Protein AF-A0A7S4ESS3-F1 (afdb_monomer_lite)

InterPro domains:
  IPR005821 Ion transport domain [PF00520] (198-374)
  IPR028325 Voltage-gated potassium channel [PTHR11537] (195-378)

Secondary structure (DSSP, 8-state):
-HHHHHHHHHHHHHHHHHHHHHHTT----S--PPPPTT---SS--HHHH-SSHHHHHHHHHHHHHT---S----HHHHHHHHHHHHHHHHHHHHHHHHHHHHHHHHHHHHHHHHHHHHHHHS--HHHHHHHHHTTPPPPPPTT-HHHHHHHHHHHHHHHT----------------------------------HHHHHHHHHHHHHHHHHHHHHHHHTSHHHHHHH-SSTT-HHHHHHHHHHHHHHHHHHHHHHH----GGGTT-GGGGGGSHHHHHHHHHHHHHHHHHHHHHTTS--TTSHHHHHHHHHGGGGGGGGGGG-HHHHHHHHHHHHHHHHHHHHHHHHHHHHHHHHHHHHHHHTT-GGGEEE-TTS-SS-BTTTBPPGGGSSSHHHHHHHSTTSEEE-SSSSHHHHHHHHHH-

Foldseek 3Di:
DVVLVVVLVVLLLVLLVQLLVQFLPWQDFPDDDDADPVADDAGGGSNRQNVDSVSSSVVSVCLLVPDDRPDDGDPSNVVSSVVSPVVSCVSVVVVVVVVVVVVVVVVVVVVVVCVVVCVPDDPPPVVVVVVVCVPPDDDDDPVDDVLLVVLQVLVCLQVQADPPPDPDPPPDPDDDDDDDDDPPPPPPDPRPGDPNSVVLVVVLVVLLVVLLVLLVQCVDVVSCVVQPVDPPTPSNVSLVVNLVVLVVVLVSQLSNDAQDVVVVRHSCCCCVAPLNVLSCQLNVLVVVVVVCVVVVVDDPPDPVVVVSSVSNNSNNSNCLVVDVVNVVVSVVCVVCVVVCVVVVVVVVCVLLVQLVVCLVVCQAQLSQKDFPPVFAQAQDPVRRGGSRNDRGQVRSCVVVPPGMDGRASNDSVRSSVVSVVD

Radius of gyration: 31.99 Å; chains: 1; bounding box: 73×62×81 Å

Sequence (422 aa):
LAVAGFAAATLWFIFSGLLYLSETGDTDNALDDPLPAYGCTDECTMADRFQNFFDSLVYTGVHLTGDYPIVSYDTPSRIACFVMICFSVGVVSVPSSLLAAGFAQVVQSKAKRRRGETRRAGDGYFEREFAKLEGMPPPPSIFGPSVDEAQRAVNAFLNGDEPATATAKTAAVGTAAGATTGVAATATGTLRRTAASRAFRSFIFAVIIANVIAVMAESVPAIDKFVGNSRGNLFDCFEALSVLTFSVEYLLRLFSVSKDKQHLYSRLFYATTFFGIVDLVAIAPWYVQQVLEATGYLSTDSDVATVFRIVRVVRILSLERFVTAFTVLDNVFRASQEMLAATGLMAALIWVGSATCLFLFEKDNPNWRTCDDGVPAVANHKHKLGCYDFASTAECNRYYPGMCHQVGFVDMPDSLYYTAVF

Structure (mmCIF, N/CA/C/O backbone):
data_AF-A0A7S4ESS3-F1
#
_entry.id   AF-A0A7S4ESS3-F1
#
loop_
_atom_site.group_PDB
_atom_site.id
_atom_site.type_symbol
_atom_site.label_atom_id
_atom_site.label_alt_id
_atom_site.label_comp_id
_atom_site.label_asym_id
_atom_site.label_entity_id
_atom_site.label_seq_id
_atom_site.pdbx_PDB_ins_code
_atom_site.Cartn_x
_atom_site.Cartn_y
_atom_site.Cartn_z
_atom_site.occupancy
_atom_site.B_iso_or_equiv
_atom_site.auth_seq_id
_atom_site.auth_comp_id
_atom_site.auth_asym_id
_atom_site.auth_atom_id
_atom_site.pdbx_PDB_model_num
ATOM 1 N N . LEU A 1 1 ? -3.266 26.174 -14.072 1.00 75.00 1 LEU A N 1
ATOM 2 C CA . LEU A 1 1 ? -2.814 25.063 -14.939 1.00 75.00 1 LEU A CA 1
ATOM 3 C C . LEU A 1 1 ? -1.964 25.561 -16.108 1.00 75.00 1 LEU A C 1
ATOM 5 O O . LEU A 1 1 ? -0.804 25.196 -16.154 1.00 75.00 1 LEU A O 1
ATOM 9 N N . ALA A 1 2 ? -2.477 26.438 -16.982 1.00 81.69 2 ALA A N 1
ATOM 10 C CA . ALA A 1 2 ? -1.743 26.915 -18.167 1.00 81.69 2 ALA A CA 1
ATOM 11 C C . ALA A 1 2 ? -0.360 27.526 -17.855 1.00 81.69 2 ALA A C 1
ATOM 13 O O . ALA A 1 2 ? 0.626 27.149 -18.474 1.00 81.69 2 ALA A O 1
ATOM 14 N N . VAL A 1 3 ? -0.269 28.398 -16.844 1.00 82.12 3 VAL A N 1
ATOM 15 C CA . VAL A 1 3 ? 1.008 29.011 -16.424 1.00 82.12 3 VAL A CA 1
ATOM 16 C C . VAL A 1 3 ? 2.009 27.964 -15.920 1.00 82.12 3 VAL A C 1
ATOM 18 O O . VAL A 1 3 ? 3.178 28.007 -16.282 1.00 82.12 3 VAL A O 1
ATOM 21 N N . ALA A 1 4 ? 1.544 26.995 -15.126 1.00 78.75 4 ALA A N 1
ATOM 22 C CA . ALA A 1 4 ? 2.391 25.913 -14.628 1.00 78.75 4 ALA A CA 1
ATOM 23 C C . ALA A 1 4 ? 2.861 24.995 -15.768 1.00 78.75 4 ALA A C 1
ATOM 25 O O . ALA A 1 4 ? 4.031 24.640 -15.810 1.00 78.75 4 ALA A O 1
ATOM 26 N N . GLY A 1 5 ? 1.983 24.679 -16.727 1.00 81.06 5 GLY A N 1
ATOM 27 C CA . GLY A 1 5 ? 2.340 23.904 -17.918 1.00 81.06 5 GLY A CA 1
ATOM 28 C C . GLY A 1 5 ? 3.353 24.620 -18.814 1.00 81.06 5 GLY A C 1
ATOM 29 O O . GLY A 1 5 ? 4.287 23.995 -19.301 1.00 81.06 5 GLY A O 1
ATOM 30 N N . PHE A 1 6 ? 3.230 25.939 -18.974 1.00 86.19 6 PHE A N 1
ATOM 31 C CA . PHE A 1 6 ? 4.211 26.733 -19.715 1.00 86.19 6 PHE A CA 1
ATOM 32 C C . PHE A 1 6 ? 5.579 26.759 -19.018 1.00 86.19 6 PHE A C 1
ATOM 34 O O . PHE A 1 6 ? 6.605 26.570 -19.669 1.00 86.19 6 PHE A O 1
ATOM 41 N N . ALA A 1 7 ? 5.606 26.944 -17.695 1.00 83.12 7 ALA A N 1
ATOM 42 C CA . ALA A 1 7 ? 6.842 26.896 -16.915 1.00 83.12 7 ALA A CA 1
ATOM 43 C C . ALA A 1 7 ? 7.502 25.506 -16.973 1.00 83.12 7 ALA A C 1
ATOM 45 O O . ALA A 1 7 ? 8.709 25.417 -17.178 1.00 83.12 7 ALA A O 1
ATOM 46 N N . ALA A 1 8 ? 6.704 24.438 -16.866 1.00 83.50 8 ALA A N 1
ATOM 47 C CA . ALA A 1 8 ? 7.148 23.053 -17.000 1.00 83.50 8 ALA A CA 1
ATOM 48 C C . ALA A 1 8 ? 7.815 22.795 -18.354 1.00 83.50 8 ALA A C 1
ATOM 50 O O . ALA A 1 8 ? 8.945 22.322 -18.403 1.00 83.50 8 ALA A O 1
ATOM 51 N N . ALA A 1 9 ? 7.138 23.170 -19.445 1.00 86.25 9 ALA A N 1
ATOM 52 C CA . ALA A 1 9 ? 7.677 23.035 -20.790 1.00 86.25 9 ALA A CA 1
ATOM 53 C C . ALA A 1 9 ? 8.962 23.857 -20.949 1.00 86.25 9 ALA A C 1
ATOM 55 O O . ALA A 1 9 ? 9.969 23.341 -21.408 1.00 86.25 9 ALA A O 1
ATOM 56 N N . THR A 1 10 ? 8.979 25.111 -20.497 1.00 88.88 10 THR A N 1
ATOM 57 C CA . THR A 1 10 ? 10.172 25.966 -20.617 1.00 88.88 10 THR A CA 1
ATOM 58 C C . THR A 1 10 ? 11.382 25.353 -19.905 1.00 88.88 10 THR A C 1
ATOM 60 O O . THR A 1 10 ? 12.463 25.287 -20.484 1.00 88.88 10 THR A O 1
ATOM 63 N N . LEU A 1 11 ? 11.206 24.859 -18.675 1.00 86.81 11 LEU A N 1
ATOM 64 C CA . LEU A 1 11 ? 12.275 24.195 -17.925 1.00 86.81 11 LEU A CA 1
ATOM 65 C C . LEU A 1 11 ? 12.710 22.886 -18.585 1.00 86.81 11 LEU A C 1
ATOM 67 O O . LEU A 1 11 ? 13.908 22.639 -18.686 1.00 86.81 11 LEU A O 1
ATOM 71 N N . TRP A 1 12 ? 11.763 22.090 -19.089 1.00 89.25 12 TRP A N 1
ATOM 72 C CA . TRP A 1 12 ? 12.061 20.866 -19.829 1.00 89.25 12 TRP A CA 1
ATOM 73 C C . TRP A 1 12 ? 12.967 21.143 -21.033 1.00 89.25 12 TRP A C 1
ATOM 75 O O . TRP A 1 12 ? 14.007 20.504 -21.170 1.00 89.25 12 TRP A O 1
ATOM 85 N N . PHE A 1 13 ? 12.652 22.158 -21.841 1.00 91.38 13 PHE A N 1
ATOM 86 C CA . PHE A 1 13 ? 13.486 22.558 -22.978 1.00 91.38 13 PHE A CA 1
ATOM 87 C C . PHE A 1 13 ? 14.870 23.077 -22.551 1.00 91.38 13 PHE A C 1
ATOM 89 O O . PHE A 1 13 ? 15.866 22.740 -23.188 1.00 91.38 13 PHE A O 1
ATOM 96 N N . ILE A 1 14 ? 14.958 23.862 -21.469 1.00 90.38 14 ILE A N 1
ATOM 97 C CA . ILE A 1 14 ? 16.240 24.386 -20.964 1.00 90.38 14 ILE A CA 1
ATOM 98 C C . ILE A 1 14 ? 17.150 23.247 -20.491 1.00 90.38 14 ILE A C 1
ATOM 100 O O . ILE A 1 14 ? 18.307 23.188 -20.906 1.00 90.38 14 ILE A O 1
ATOM 104 N N . PHE A 1 15 ? 16.647 22.335 -19.655 1.00 89.44 15 PHE A N 1
ATOM 105 C CA . PHE A 1 15 ? 17.450 21.222 -19.138 1.00 89.44 15 PHE A CA 1
ATOM 106 C C . PHE A 1 15 ? 17.831 20.224 -20.232 1.00 89.44 15 PHE A C 1
ATOM 108 O O . PHE A 1 15 ? 18.963 19.751 -20.237 1.00 89.44 15 PHE A O 1
ATOM 115 N N . SER A 1 16 ? 16.956 20.004 -21.216 1.00 90.12 16 SER A N 1
ATOM 116 C CA . SER A 1 16 ? 17.279 19.183 -22.393 1.00 90.12 16 SER A CA 1
ATOM 117 C C . SER A 1 16 ? 18.420 19.785 -23.208 1.00 90.12 16 SER A C 1
ATOM 119 O O . SER A 1 16 ? 19.280 19.060 -23.705 1.00 90.12 16 SER A O 1
ATOM 121 N N . GLY A 1 17 ? 18.469 21.116 -23.312 1.00 89.88 17 GLY A N 1
ATOM 122 C CA . GLY A 1 17 ? 19.569 21.824 -23.964 1.00 89.88 17 GLY A CA 1
ATOM 123 C C . GLY A 1 17 ? 20.869 21.754 -23.170 1.00 89.88 17 GLY A C 1
ATOM 124 O O . GLY A 1 17 ? 21.925 21.551 -23.760 1.00 89.88 17 GLY A O 1
ATOM 125 N N . LEU A 1 18 ? 20.794 21.884 -21.843 1.00 88.69 18 LEU A N 1
ATOM 126 C CA . LEU A 1 18 ? 21.960 21.761 -20.966 1.00 88.69 18 LEU A CA 1
ATOM 127 C C . LEU A 1 18 ? 22.573 20.361 -21.037 1.00 88.69 18 LEU A C 1
ATOM 129 O O . LEU A 1 18 ? 23.776 20.270 -21.246 1.00 88.69 18 LEU A O 1
ATOM 133 N N . LEU A 1 19 ? 21.754 19.309 -20.927 1.00 87.56 19 LEU A N 1
ATOM 134 C CA . LEU A 1 19 ? 22.217 17.920 -21.004 1.00 87.56 19 LEU A CA 1
ATOM 135 C C . LEU A 1 19 ? 22.758 17.569 -22.388 1.00 87.56 19 LEU A C 1
ATOM 137 O O . LEU A 1 19 ? 23.808 16.952 -22.491 1.00 87.56 19 LEU A O 1
ATOM 141 N N . TYR A 1 20 ? 22.098 18.023 -23.457 1.00 89.94 20 TYR A N 1
ATOM 142 C CA . TYR A 1 20 ? 22.631 17.848 -24.807 1.00 89.94 20 TYR A CA 1
ATOM 143 C C . TYR A 1 20 ? 24.023 18.478 -24.951 1.00 89.94 20 TYR A C 1
ATOM 145 O O . TYR A 1 20 ? 24.944 17.831 -25.435 1.00 89.94 20 TYR A O 1
ATOM 153 N N . LEU A 1 21 ? 24.205 19.724 -24.498 1.00 89.25 21 LEU A N 1
ATOM 154 C CA . LEU A 1 21 ? 25.489 20.420 -24.618 1.00 89.25 21 LEU A CA 1
ATOM 155 C C . LEU A 1 21 ? 26.605 19.794 -23.778 1.00 89.25 21 LEU A C 1
ATOM 157 O O . LEU A 1 21 ? 27.768 19.916 -24.159 1.00 89.25 21 LEU A O 1
ATOM 161 N N . SER A 1 22 ? 26.277 19.188 -22.637 1.00 85.81 22 SER A N 1
ATOM 162 C CA . SER A 1 22 ? 27.272 18.599 -21.744 1.00 85.81 22 SER A CA 1
ATOM 163 C C . SER A 1 22 ? 27.612 17.148 -22.076 1.00 85.81 22 SER A C 1
ATOM 165 O O . SER A 1 22 ? 28.746 16.754 -21.853 1.00 85.81 22 SER A O 1
ATOM 167 N N . GLU A 1 23 ? 26.680 16.381 -22.646 1.00 85.38 23 GLU A N 1
ATOM 168 C CA . GLU A 1 23 ? 26.842 14.935 -22.862 1.00 85.38 23 GLU A CA 1
ATOM 169 C C . GLU A 1 23 ? 27.072 14.546 -24.333 1.00 85.38 23 GLU A C 1
ATOM 171 O O . GLU A 1 23 ? 27.544 13.449 -24.608 1.00 85.38 23 GLU A O 1
ATOM 176 N N . THR A 1 24 ? 26.811 15.434 -25.305 1.00 83.75 24 THR A N 1
ATOM 177 C CA . THR A 1 24 ? 27.011 15.131 -26.743 1.00 83.75 24 THR A CA 1
ATOM 178 C C . THR A 1 24 ? 28.453 14.752 -27.106 1.00 83.75 24 THR A C 1
ATOM 180 O O . THR A 1 24 ? 28.672 14.145 -28.153 1.00 83.75 24 THR A O 1
ATOM 183 N N . GLY A 1 25 ? 29.432 15.159 -26.294 1.00 79.44 25 GLY A N 1
ATOM 184 C CA . GLY A 1 25 ? 30.852 14.875 -26.504 1.00 79.44 25 GLY A CA 1
ATOM 185 C C . GLY A 1 25 ? 31.416 13.790 -25.589 1.00 79.44 25 GLY A C 1
ATOM 186 O O . GLY A 1 25 ? 32.610 13.516 -25.682 1.00 79.44 25 GLY A O 1
ATOM 187 N N . ASP A 1 26 ? 30.597 13.210 -24.708 1.00 75.25 26 ASP A N 1
ATOM 188 C CA . ASP A 1 26 ? 31.051 12.226 -23.731 1.00 75.25 26 ASP A CA 1
ATOM 189 C C . ASP A 1 26 ? 30.967 10.807 -24.312 1.00 75.25 26 ASP A C 1
ATOM 191 O O . ASP A 1 26 ? 29.894 10.224 -24.491 1.00 75.25 26 ASP A O 1
ATOM 195 N N . THR A 1 27 ? 32.142 10.276 -24.642 1.00 72.12 27 THR A N 1
ATOM 196 C CA . THR A 1 27 ? 32.330 8.916 -25.168 1.00 72.12 27 THR A CA 1
ATOM 197 C C . THR A 1 27 ? 32.965 7.980 -24.136 1.00 72.12 27 THR A C 1
ATOM 199 O O . THR A 1 27 ? 33.251 6.828 -24.460 1.00 72.12 27 THR A O 1
ATOM 202 N N . ASP A 1 28 ? 33.189 8.457 -22.906 1.00 64.69 28 ASP A N 1
ATOM 203 C CA . ASP A 1 28 ? 33.890 7.708 -21.867 1.00 64.69 28 ASP A CA 1
ATOM 204 C C . ASP A 1 28 ? 32.936 6.730 -21.170 1.00 64.69 28 ASP A C 1
ATOM 206 O O . ASP A 1 28 ? 32.272 7.049 -20.187 1.00 64.69 28 ASP A O 1
ATOM 210 N N . ASN A 1 29 ? 32.931 5.483 -21.643 1.00 61.06 29 ASN A N 1
ATOM 211 C CA . ASN A 1 29 ? 32.258 4.369 -20.980 1.00 61.06 29 ASN A CA 1
ATOM 212 C C . ASN A 1 29 ? 33.227 3.223 -20.671 1.00 61.06 29 ASN A C 1
ATOM 214 O O . ASN A 1 29 ? 34.242 3.031 -21.334 1.00 61.06 29 ASN A O 1
ATOM 218 N N . ALA A 1 30 ? 32.889 2.416 -19.665 1.00 52.09 30 ALA A N 1
ATOM 219 C CA . ALA A 1 30 ? 33.706 1.298 -19.191 1.00 52.09 30 ALA A CA 1
ATOM 220 C C . ALA A 1 30 ? 33.570 -0.007 -20.014 1.00 52.09 30 ALA A C 1
ATOM 222 O O . ALA A 1 30 ? 33.894 -1.071 -19.484 1.00 52.09 30 ALA A O 1
ATOM 223 N N . LEU A 1 31 ? 33.055 0.026 -21.252 1.00 51.69 31 LEU A N 1
ATOM 224 C CA . LEU A 1 31 ? 32.649 -1.177 -21.997 1.00 51.69 31 LEU A CA 1
ATOM 225 C C . LEU A 1 31 ? 32.974 -1.077 -23.500 1.00 51.69 31 LEU A C 1
ATOM 227 O O . LEU A 1 31 ? 32.674 -0.074 -24.139 1.00 51.69 31 LEU A O 1
ATOM 231 N N . ASP A 1 32 ? 33.590 -2.138 -24.033 1.00 48.06 32 ASP A N 1
ATOM 232 C CA . ASP A 1 32 ? 34.234 -2.237 -25.359 1.00 48.06 32 ASP A CA 1
ATOM 233 C C . ASP A 1 32 ? 33.302 -2.712 -26.508 1.00 48.06 32 ASP A C 1
ATOM 235 O O . ASP A 1 32 ? 33.784 -2.990 -27.611 1.00 48.06 32 ASP A O 1
ATOM 239 N N . ASP A 1 33 ? 31.985 -2.840 -26.296 1.00 51.22 33 ASP A N 1
ATOM 240 C CA . ASP A 1 33 ? 31.082 -3.443 -27.293 1.00 51.22 33 ASP A CA 1
ATOM 241 C C . ASP A 1 33 ? 30.447 -2.422 -28.271 1.00 51.22 33 ASP A C 1
ATOM 243 O O . ASP A 1 33 ? 30.011 -1.342 -27.864 1.00 51.22 33 ASP A O 1
ATOM 247 N N . PRO A 1 34 ? 30.353 -2.741 -29.582 1.00 53.25 34 PRO A N 1
ATOM 248 C CA . PRO A 1 34 ? 29.732 -1.871 -30.580 1.00 53.25 34 PRO A CA 1
ATOM 249 C C . PRO A 1 34 ? 28.200 -1.801 -30.444 1.00 53.25 34 PRO A C 1
ATOM 251 O O . PRO A 1 34 ? 27.536 -2.798 -30.162 1.00 53.25 34 PRO A O 1
ATOM 254 N N . LEU A 1 35 ? 27.635 -0.622 -30.737 1.00 53.50 35 LEU A N 1
ATOM 255 C CA . LEU A 1 35 ? 26.193 -0.335 -30.723 1.00 53.50 35 LEU A CA 1
ATOM 256 C C . LEU A 1 35 ? 25.372 -1.349 -31.553 1.00 53.50 35 LEU A C 1
ATOM 258 O O . LEU A 1 35 ? 25.686 -1.563 -32.732 1.00 53.50 35 LEU A O 1
ATOM 262 N N . PRO A 1 36 ? 24.279 -1.918 -31.006 1.00 52.22 36 PRO A N 1
ATOM 263 C CA . PRO A 1 36 ? 23.350 -2.743 -31.773 1.00 52.22 36 PRO A CA 1
ATOM 264 C C . PRO A 1 36 ? 22.657 -1.940 -32.885 1.00 52.22 36 PRO A C 1
ATOM 266 O O . PRO A 1 36 ? 22.370 -0.751 -32.742 1.00 52.22 36 PRO A O 1
ATOM 269 N N . ALA A 1 37 ? 22.302 -2.610 -33.987 1.00 45.78 37 ALA A N 1
ATOM 270 C CA . ALA A 1 37 ? 21.677 -1.991 -35.166 1.00 45.78 37 ALA A CA 1
ATOM 271 C C . ALA A 1 37 ? 20.293 -1.348 -34.909 1.00 45.78 37 ALA A C 1
ATOM 273 O O . ALA A 1 37 ? 19.786 -0.625 -35.765 1.00 45.78 37 ALA A O 1
ATOM 274 N N . TYR A 1 38 ? 19.682 -1.614 -33.753 1.00 54.12 38 TYR A N 1
ATOM 275 C CA . TYR A 1 38 ? 18.359 -1.130 -33.346 1.00 54.12 38 TYR A CA 1
ATOM 276 C C . TYR A 1 38 ? 18.408 -0.113 -32.189 1.00 54.12 38 TYR A C 1
ATOM 278 O O . TYR A 1 38 ? 17.367 0.234 -31.636 1.00 54.12 38 TYR A O 1
ATOM 286 N N . GLY A 1 39 ? 19.594 0.416 -31.867 1.00 54.94 39 GLY A N 1
ATOM 287 C CA . GLY A 1 39 ? 19.781 1.493 -30.893 1.00 54.94 39 GLY A CA 1
ATOM 288 C C . GLY A 1 39 ? 20.334 1.028 -29.546 1.00 54.94 39 GLY A C 1
ATOM 289 O O . GLY A 1 39 ? 20.665 -0.139 -29.351 1.00 54.94 39 GLY A O 1
ATOM 290 N N . CYS A 1 40 ? 20.475 1.980 -28.624 1.00 58.72 40 CYS A N 1
ATOM 291 C CA . CYS A 1 40 ? 21.066 1.742 -27.314 1.00 58.72 40 CYS A CA 1
ATOM 292 C C . CYS A 1 40 ? 20.089 1.045 -26.360 1.00 58.72 40 CYS A C 1
ATOM 294 O O . CYS A 1 40 ? 19.058 1.637 -26.039 1.00 58.72 40 CYS A O 1
ATOM 296 N N . THR A 1 41 ? 20.407 -0.161 -25.876 1.00 53.19 41 THR A N 1
ATOM 297 C CA . THR A 1 41 ? 19.497 -0.902 -24.984 1.00 53.19 41 THR A CA 1
ATOM 298 C C . THR A 1 41 ? 19.910 -0.949 -23.520 1.00 53.19 41 THR A C 1
ATOM 300 O O . THR A 1 41 ? 19.008 -0.961 -22.697 1.00 53.19 41 THR A O 1
ATOM 303 N N . ASP A 1 42 ? 21.198 -0.857 -23.163 1.00 52.56 42 ASP A N 1
ATOM 304 C CA . ASP A 1 42 ? 21.610 -0.947 -21.747 1.00 52.56 42 ASP A CA 1
ATOM 305 C C . ASP A 1 42 ? 22.855 -0.096 -21.409 1.00 52.56 42 ASP A C 1
ATOM 307 O O . ASP A 1 42 ? 22.794 0.782 -20.543 1.00 52.56 42 ASP A O 1
ATOM 311 N N . GLU A 1 43 ? 23.969 -0.266 -22.134 1.00 54.72 43 GLU A N 1
ATOM 312 C CA . GLU A 1 43 ? 25.296 0.226 -21.706 1.00 54.72 43 GLU A CA 1
ATOM 313 C C . GLU A 1 43 ? 26.036 1.110 -22.740 1.00 54.72 43 GLU A C 1
ATOM 315 O O . GLU A 1 43 ? 27.238 0.976 -22.951 1.00 54.72 43 GLU A O 1
ATOM 320 N N . CYS A 1 44 ? 25.346 2.043 -23.403 1.00 66.19 44 CYS A N 1
ATOM 321 C CA . CYS A 1 44 ? 25.974 2.901 -24.432 1.00 66.19 44 CYS A CA 1
ATOM 322 C C . CYS A 1 44 ? 26.466 4.243 -23.908 1.00 66.19 44 CYS A C 1
ATOM 324 O O . CYS A 1 44 ? 26.040 4.695 -22.835 1.00 66.19 44 CYS A O 1
ATOM 326 N N . THR A 1 45 ? 27.353 4.870 -24.689 1.00 73.44 45 THR A N 1
ATOM 327 C CA . THR A 1 45 ? 27.957 6.162 -24.350 1.00 73.44 45 THR A CA 1
ATOM 328 C C . THR A 1 45 ? 26.906 7.249 -24.256 1.00 73.44 45 THR A C 1
ATOM 330 O O . THR A 1 45 ? 25.819 7.158 -24.837 1.00 73.44 45 THR A O 1
ATOM 333 N N . MET A 1 46 ? 27.209 8.289 -23.491 1.00 76.31 46 MET A N 1
ATOM 334 C CA . MET A 1 46 ? 26.276 9.393 -23.335 1.00 76.31 46 MET A CA 1
ATOM 335 C C . MET A 1 46 ? 26.130 10.175 -24.647 1.00 76.31 46 MET A C 1
ATOM 337 O O . MET A 1 46 ? 25.015 10.565 -24.998 1.00 76.31 46 MET A O 1
ATOM 341 N N . ALA A 1 47 ? 27.187 10.253 -25.460 1.00 77.44 47 ALA A N 1
ATOM 342 C CA . ALA A 1 47 ? 27.124 10.751 -26.832 1.00 77.44 47 ALA A CA 1
ATOM 343 C C . ALA A 1 47 ? 26.115 9.978 -27.710 1.00 77.44 47 ALA A C 1
ATOM 345 O O . ALA A 1 47 ? 25.424 10.589 -28.528 1.00 77.44 47 ALA A O 1
ATOM 346 N N . ASP A 1 48 ? 25.957 8.664 -27.506 1.00 76.75 48 ASP A N 1
ATOM 347 C CA . ASP A 1 48 ? 24.982 7.849 -28.248 1.00 76.75 48 ASP A CA 1
ATOM 348 C C . ASP A 1 48 ? 23.533 8.092 -27.813 1.00 76.75 48 ASP A C 1
ATOM 350 O O . ASP A 1 48 ? 22.609 7.895 -28.602 1.00 76.75 48 ASP A O 1
ATOM 354 N N . ARG A 1 49 ? 23.320 8.526 -26.567 1.00 77.88 49 ARG A N 1
ATOM 355 C CA . ARG A 1 49 ? 21.993 8.878 -26.034 1.00 77.88 49 ARG A CA 1
ATOM 356 C C . ARG A 1 49 ? 21.599 10.307 -26.410 1.00 77.88 49 ARG A C 1
ATOM 358 O O . ARG A 1 49 ? 20.436 10.583 -26.690 1.00 77.88 49 ARG A O 1
ATOM 365 N N . PHE A 1 50 ? 22.567 11.219 -26.439 1.00 84.50 50 PHE A N 1
ATOM 366 C CA . PHE A 1 50 ? 22.368 12.649 -26.673 1.00 84.50 50 PHE A CA 1
ATOM 367 C C . PHE A 1 50 ? 22.826 13.082 -28.075 1.00 84.50 50 PHE A C 1
ATOM 369 O O . PHE A 1 50 ? 23.474 14.116 -28.225 1.00 84.50 50 PHE A O 1
ATOM 376 N N . GLN A 1 51 ? 22.456 12.321 -29.113 1.00 83.94 51 GLN A N 1
ATOM 377 C CA . GLN A 1 51 ? 22.850 12.614 -30.500 1.00 83.94 51 GLN A CA 1
ATOM 378 C C . GLN A 1 51 ? 22.285 13.942 -31.008 1.00 83.94 51 GLN A C 1
ATOM 380 O O . GLN A 1 51 ? 22.964 14.688 -31.712 1.00 83.94 51 GLN A O 1
ATOM 385 N N . ASN A 1 52 ? 21.036 14.250 -30.651 1.00 87.38 52 ASN A N 1
ATOM 386 C CA . ASN A 1 52 ? 20.372 15.493 -31.020 1.00 87.38 52 ASN A CA 1
ATOM 387 C C . ASN A 1 52 ? 19.602 16.081 -29.835 1.00 87.38 52 ASN A C 1
ATOM 389 O O . ASN A 1 52 ? 19.209 15.389 -28.895 1.00 87.38 52 ASN A O 1
ATOM 393 N N . PHE A 1 53 ? 19.268 17.369 -29.937 1.00 88.31 53 PHE A N 1
ATOM 394 C CA . PHE A 1 53 ? 18.419 18.050 -28.954 1.00 88.31 53 PHE A CA 1
ATOM 395 C C . PHE A 1 53 ? 17.045 17.376 -28.761 1.00 88.31 53 PHE A C 1
ATOM 397 O O . PHE A 1 53 ? 16.467 17.428 -27.681 1.00 88.31 53 PHE A O 1
ATOM 404 N N . PHE A 1 54 ? 16.483 16.753 -29.799 1.00 88.06 54 PHE A N 1
ATOM 405 C CA . PHE A 1 54 ? 15.187 16.080 -29.668 1.00 88.06 54 PHE A CA 1
ATOM 406 C C . PHE A 1 54 ? 15.279 14.769 -28.885 1.00 88.06 54 PHE A C 1
ATOM 408 O O . PHE A 1 54 ? 14.351 14.448 -28.145 1.00 88.06 54 PHE A O 1
ATOM 415 N N . ASP A 1 55 ? 16.405 14.067 -28.980 1.00 84.19 55 ASP A N 1
ATOM 416 C CA . ASP A 1 55 ? 16.648 12.843 -28.216 1.00 84.19 55 ASP A CA 1
ATOM 417 C C . ASP A 1 55 ? 16.831 13.191 -26.731 1.00 84.19 55 ASP A C 1
ATOM 419 O O . ASP A 1 55 ? 16.266 12.541 -25.848 1.00 84.19 55 ASP A O 1
ATOM 423 N N . SER A 1 56 ? 17.498 14.320 -26.448 1.00 86.44 56 SER A N 1
ATOM 424 C CA . SER A 1 56 ? 17.678 14.815 -25.081 1.00 86.44 56 SER A CA 1
ATOM 425 C C . SER A 1 56 ? 16.362 15.183 -24.387 1.00 86.44 56 SER A C 1
ATOM 427 O O . SER A 1 56 ? 16.263 15.025 -23.168 1.00 86.44 56 SER A O 1
ATOM 429 N N . LEU A 1 57 ? 15.328 15.609 -25.127 1.00 89.06 57 LEU A N 1
ATOM 430 C CA . LEU A 1 57 ? 13.994 15.872 -24.570 1.00 89.06 57 LEU A CA 1
ATOM 431 C C . LEU A 1 57 ? 13.393 14.619 -23.928 1.00 89.06 57 LEU A C 1
ATOM 433 O O . LEU A 1 57 ? 12.840 14.713 -22.832 1.00 89.06 57 LEU A O 1
ATOM 437 N N . VAL A 1 58 ? 13.507 13.454 -24.567 1.00 86.19 58 VAL A N 1
ATOM 438 C CA . VAL A 1 58 ? 12.919 12.209 -24.049 1.00 86.19 58 VAL A CA 1
ATOM 439 C C . VAL A 1 58 ? 13.581 11.826 -22.730 1.00 86.19 58 VAL A C 1
ATOM 441 O O . VAL A 1 58 ? 12.892 11.675 -21.719 1.00 86.19 58 VAL A O 1
ATOM 444 N N . TYR A 1 59 ? 14.915 11.784 -22.703 1.00 82.25 59 TYR A N 1
ATOM 445 C CA . TYR A 1 59 ? 15.662 11.466 -21.486 1.00 82.25 59 TYR A CA 1
ATOM 446 C C . TYR A 1 59 ? 15.399 12.489 -20.385 1.00 82.25 59 TYR A C 1
ATOM 448 O O . TYR A 1 59 ? 15.116 12.114 -19.251 1.00 82.25 59 TYR A O 1
ATOM 456 N N . THR A 1 60 ? 15.400 13.782 -20.701 1.00 86.69 60 THR A N 1
ATOM 457 C CA . THR A 1 60 ? 15.118 14.831 -19.710 1.00 86.69 60 THR A CA 1
ATOM 458 C C . THR A 1 60 ? 13.695 14.709 -19.160 1.00 86.69 60 THR A C 1
ATOM 460 O O . THR A 1 60 ? 13.472 14.956 -17.978 1.00 86.69 60 THR A O 1
ATOM 463 N N . GLY A 1 61 ? 12.734 14.277 -19.982 1.00 84.44 61 GLY A N 1
ATOM 464 C CA . GLY A 1 61 ? 11.370 13.967 -19.554 1.00 84.44 61 GLY A CA 1
ATOM 465 C C . GLY A 1 61 ? 11.329 12.877 -18.479 1.00 84.44 61 GLY A C 1
ATOM 466 O O . GLY A 1 61 ? 10.705 13.076 -17.438 1.00 84.44 61 GLY A O 1
ATOM 467 N N . VAL A 1 62 ? 12.061 11.780 -18.689 1.00 80.75 62 VAL A N 1
ATOM 468 C CA . VAL A 1 62 ? 12.195 10.672 -17.723 1.00 80.75 62 VAL A CA 1
ATOM 469 C C . VAL A 1 62 ? 12.831 11.152 -16.408 1.00 80.75 62 VAL A C 1
ATOM 471 O O . VAL A 1 62 ? 12.316 10.887 -15.318 1.00 80.75 62 VAL A O 1
ATOM 474 N N . HIS A 1 63 ? 13.881 11.972 -16.495 1.00 81.00 63 HIS A N 1
ATOM 475 C CA . HIS A 1 63 ? 14.532 12.533 -15.309 1.00 81.00 63 HIS A CA 1
ATOM 476 C C . HIS A 1 63 ? 13.634 13.520 -14.544 1.00 81.00 63 HIS A C 1
ATOM 478 O O . HIS A 1 63 ? 13.687 13.591 -13.315 1.00 81.00 63 HIS A O 1
ATOM 484 N N . LEU A 1 64 ? 12.784 14.283 -15.243 1.00 79.62 64 LEU A N 1
ATOM 485 C CA . LEU A 1 64 ? 11.786 15.158 -14.616 1.00 79.62 64 LEU A CA 1
ATOM 486 C C . LEU A 1 64 ? 10.727 14.355 -13.843 1.00 79.62 64 LEU A C 1
ATOM 488 O O . LEU A 1 64 ? 10.203 14.857 -12.847 1.00 79.62 64 LEU A O 1
ATOM 492 N N . THR A 1 65 ? 10.421 13.126 -14.270 1.00 76.62 65 THR A N 1
ATOM 493 C CA . THR A 1 65 ? 9.501 12.221 -13.560 1.00 76.62 65 THR A CA 1
ATOM 494 C C . THR A 1 65 ? 10.138 11.479 -12.384 1.00 76.62 65 THR A C 1
ATOM 496 O O . THR A 1 65 ? 9.412 10.919 -11.566 1.00 76.62 65 THR A O 1
ATOM 499 N N . GLY A 1 66 ? 11.463 11.562 -12.228 1.00 72.88 66 GLY A N 1
ATOM 500 C CA . GLY A 1 66 ? 12.191 11.028 -11.075 1.00 72.88 66 GLY A CA 1
ATOM 501 C C . GLY A 1 66 ? 12.749 9.620 -11.260 1.00 72.88 66 GLY A C 1
ATOM 502 O O . GLY A 1 66 ? 13.275 9.068 -10.296 1.00 72.88 66 GLY A O 1
ATOM 503 N N . ASP A 1 67 ? 12.670 9.064 -12.468 1.00 72.31 67 ASP A N 1
ATOM 504 C CA . ASP A 1 67 ? 13.419 7.863 -12.822 1.00 72.31 67 ASP A CA 1
ATOM 505 C C . ASP A 1 67 ? 14.856 8.260 -13.194 1.00 72.31 67 ASP A C 1
ATOM 507 O O . ASP A 1 67 ? 15.086 9.245 -13.906 1.00 72.31 67 ASP A O 1
ATOM 511 N N . TYR A 1 68 ? 15.827 7.546 -12.629 1.00 63.12 68 TYR A N 1
ATOM 512 C CA . TYR A 1 68 ? 17.246 7.859 -12.749 1.00 63.12 68 TYR A CA 1
ATOM 513 C C . TYR A 1 68 ? 17.997 6.601 -13.187 1.00 63.12 68 TYR A C 1
ATOM 515 O O . TYR A 1 68 ? 18.249 5.725 -12.353 1.00 63.12 68 TYR A O 1
ATOM 523 N N . PRO A 1 69 ? 18.384 6.492 -14.470 1.00 58.16 69 PRO A N 1
ATOM 524 C CA . PRO A 1 69 ? 19.208 5.377 -14.903 1.00 58.16 69 PRO A CA 1
ATOM 525 C C . PRO A 1 69 ? 20.539 5.387 -14.141 1.00 58.16 69 PRO A C 1
ATOM 527 O O . PRO A 1 69 ? 21.100 6.442 -13.834 1.00 58.16 69 PRO A O 1
ATOM 530 N N . ILE A 1 70 ? 21.064 4.203 -13.827 1.00 52.97 70 ILE A N 1
ATOM 531 C CA . ILE A 1 70 ? 22.383 4.041 -13.206 1.00 52.97 70 ILE A CA 1
ATOM 532 C C . ILE A 1 70 ? 23.437 4.319 -14.289 1.00 52.97 70 ILE A C 1
ATOM 534 O O . ILE A 1 70 ? 23.951 3.403 -14.916 1.00 52.97 70 ILE A O 1
ATOM 538 N N . VAL A 1 71 ? 23.710 5.597 -14.560 1.00 60.53 71 VAL A N 1
ATOM 539 C CA . VAL A 1 71 ? 24.680 6.049 -15.572 1.00 60.53 71 VAL A CA 1
ATOM 540 C C . VAL A 1 71 ? 25.715 7.004 -14.986 1.00 60.53 71 VAL A C 1
ATOM 542 O O . VAL A 1 71 ? 25.449 7.778 -14.058 1.00 60.53 71 VAL A O 1
ATOM 545 N N . SER A 1 72 ? 26.922 6.944 -15.542 1.00 66.69 72 SER A N 1
ATOM 546 C CA . SER A 1 72 ? 28.038 7.826 -15.222 1.00 66.69 72 SER A CA 1
ATOM 547 C C . SER A 1 72 ? 27.898 9.145 -15.973 1.00 66.69 72 SER A C 1
ATOM 549 O O . SER A 1 72 ? 28.354 9.271 -17.095 1.00 66.69 72 SER A O 1
ATOM 551 N N . TYR A 1 73 ? 27.279 10.136 -15.336 1.00 75.38 73 TYR A N 1
ATOM 552 C CA . TYR A 1 73 ? 27.266 11.501 -15.862 1.00 75.38 73 TYR A CA 1
ATOM 553 C C . TYR A 1 73 ? 28.598 12.199 -15.667 1.00 75.38 73 TYR A C 1
ATOM 555 O O . TYR A 1 73 ? 29.264 12.003 -14.634 1.00 75.38 73 TYR A O 1
ATOM 563 N N . ASP A 1 74 ? 28.880 13.128 -16.567 1.00 78.81 74 ASP A N 1
ATOM 564 C CA . ASP A 1 74 ? 30.010 14.015 -16.438 1.00 78.81 74 ASP A CA 1
ATOM 565 C C . ASP A 1 74 ? 29.784 15.068 -15.330 1.00 78.81 74 ASP A C 1
ATOM 567 O O . ASP A 1 74 ? 28.655 15.362 -14.913 1.00 78.81 74 ASP A O 1
ATOM 571 N N . THR A 1 75 ? 30.856 15.653 -14.788 1.00 82.69 75 THR A N 1
ATOM 572 C CA . THR A 1 75 ? 30.754 16.606 -13.655 1.00 82.69 75 THR A CA 1
ATOM 573 C C . THR A 1 75 ? 29.785 17.784 -13.896 1.00 82.69 75 THR A C 1
ATOM 575 O O . THR A 1 75 ? 28.979 18.067 -13.000 1.00 82.69 75 THR A O 1
ATOM 578 N N . PRO A 1 76 ? 29.799 18.485 -15.051 1.00 85.25 76 PRO A N 1
ATOM 579 C CA . PRO A 1 76 ? 28.842 19.565 -15.312 1.00 85.25 76 PRO A CA 1
ATOM 580 C C . PRO A 1 76 ? 27.391 19.067 -15.389 1.00 85.25 76 PRO A C 1
ATOM 582 O O . PRO A 1 76 ? 26.486 19.733 -14.878 1.00 85.25 76 PRO A O 1
ATOM 585 N N . SER A 1 77 ? 27.163 17.875 -15.934 1.00 83.75 77 SER A N 1
ATOM 586 C CA . SER A 1 77 ? 25.833 17.270 -16.035 1.00 83.75 77 SER A CA 1
ATOM 587 C C . SER A 1 77 ? 25.295 16.831 -14.685 1.00 83.75 77 SER A C 1
ATOM 589 O O . SER A 1 77 ? 24.116 17.019 -14.415 1.00 83.75 77 SER A O 1
ATOM 591 N N . ARG A 1 78 ? 26.147 16.358 -13.768 1.00 86.00 78 ARG A N 1
ATOM 592 C CA . ARG A 1 78 ? 25.739 16.090 -12.376 1.00 86.00 78 ARG A CA 1
ATOM 593 C C . ARG A 1 78 ? 25.200 17.343 -11.691 1.00 86.00 78 ARG A C 1
ATOM 595 O O . ARG A 1 78 ? 24.206 17.270 -10.970 1.00 86.00 78 ARG A O 1
ATOM 602 N N . ILE A 1 79 ? 25.827 18.497 -11.930 1.00 86.88 79 ILE A N 1
ATOM 603 C CA . ILE A 1 79 ? 25.354 19.784 -11.402 1.00 86.88 79 ILE A CA 1
ATOM 604 C C . ILE A 1 79 ? 24.021 20.162 -12.059 1.00 86.88 79 ILE A C 1
ATOM 606 O O . ILE A 1 79 ? 23.085 20.546 -11.356 1.00 86.88 79 ILE A O 1
ATOM 610 N N . ALA A 1 80 ? 23.908 20.015 -13.383 1.00 86.25 80 ALA A N 1
ATOM 611 C CA . ALA A 1 80 ? 22.664 20.269 -14.106 1.00 86.25 80 ALA A CA 1
ATOM 612 C C . ALA A 1 80 ? 21.520 19.369 -13.608 1.00 86.25 80 ALA A C 1
ATOM 614 O O . ALA A 1 80 ? 20.437 19.875 -13.319 1.00 86.25 80 ALA A O 1
ATOM 615 N N . CYS A 1 81 ? 21.774 18.074 -13.408 1.00 85.44 81 CYS A N 1
ATOM 616 C CA . CYS A 1 81 ? 20.832 17.105 -12.854 1.00 85.44 81 CYS A CA 1
ATOM 617 C C . CYS A 1 81 ? 20.417 17.453 -11.423 1.00 85.44 81 CYS A C 1
ATOM 619 O O . CYS A 1 81 ? 19.229 17.425 -11.107 1.00 85.44 81 CYS A O 1
ATOM 621 N N . PHE A 1 82 ? 21.360 17.846 -10.564 1.00 85.88 82 PHE A N 1
ATOM 622 C CA . PHE A 1 82 ? 21.045 18.284 -9.204 1.00 85.88 82 PHE A CA 1
ATOM 623 C C . PHE A 1 82 ? 20.103 19.496 -9.196 1.00 85.88 82 PHE A C 1
ATOM 625 O O . PHE A 1 82 ? 19.106 19.516 -8.471 1.00 85.88 82 PHE A O 1
ATOM 632 N N . VAL A 1 83 ? 20.389 20.502 -10.028 1.00 87.06 83 VAL A N 1
ATOM 633 C CA . VAL A 1 83 ? 19.524 21.680 -10.169 1.00 87.06 83 VAL A CA 1
ATOM 634 C C . VAL A 1 83 ? 18.170 21.276 -10.744 1.00 87.06 83 VAL A C 1
ATOM 636 O O . VAL A 1 83 ? 17.141 21.693 -10.215 1.00 87.06 83 VAL A O 1
ATOM 639 N N . MET A 1 84 ? 18.159 20.433 -11.776 1.00 85.88 84 MET A N 1
ATOM 640 C CA . MET A 1 84 ? 16.945 19.923 -12.399 1.00 85.88 84 MET A CA 1
ATOM 641 C C . MET A 1 84 ? 16.030 19.269 -11.367 1.00 85.88 84 MET A C 1
ATOM 643 O O . MET A 1 84 ? 14.888 19.693 -11.277 1.00 85.88 84 MET A O 1
ATOM 647 N N . ILE A 1 85 ? 16.519 18.352 -10.523 1.00 83.25 85 ILE A N 1
ATOM 648 C CA . ILE A 1 85 ? 15.718 17.674 -9.484 1.00 83.25 85 ILE A CA 1
ATOM 649 C C . ILE A 1 85 ? 14.972 18.676 -8.590 1.00 83.25 85 ILE A C 1
ATOM 651 O O . ILE A 1 85 ? 13.775 18.512 -8.339 1.00 83.25 85 ILE A O 1
ATOM 655 N N . CYS A 1 86 ? 15.638 19.751 -8.156 1.00 83.06 86 CYS A N 1
ATOM 656 C CA . CYS A 1 86 ? 15.009 20.798 -7.346 1.00 83.06 86 CYS A CA 1
ATOM 657 C C . CYS A 1 86 ? 13.816 21.459 -8.061 1.00 83.06 86 CYS A C 1
ATOM 659 O O . CYS A 1 86 ? 12.813 21.785 -7.421 1.00 83.06 86 CYS A O 1
ATOM 661 N N . PHE A 1 87 ? 13.902 21.639 -9.381 1.00 83.19 87 PHE A N 1
ATOM 662 C CA . PHE A 1 87 ? 12.820 22.195 -10.195 1.00 83.19 87 PHE A CA 1
ATOM 663 C C . PHE A 1 87 ? 11.776 21.145 -10.604 1.00 83.19 87 PHE A C 1
ATOM 665 O O . PHE A 1 87 ? 10.586 21.460 -10.575 1.00 83.19 87 PHE A O 1
ATOM 672 N N . SER A 1 88 ? 12.177 19.909 -10.921 1.00 77.69 88 SER A N 1
ATOM 673 C CA . SER A 1 88 ? 11.310 18.792 -11.327 1.00 77.69 88 SER A CA 1
ATOM 674 C C . SER A 1 88 ? 10.222 18.524 -10.300 1.00 77.69 88 SER A C 1
ATOM 676 O O . SER A 1 88 ? 9.038 18.469 -10.637 1.00 77.69 88 SER A O 1
ATOM 678 N N . VAL A 1 89 ? 10.609 18.454 -9.021 1.00 76.88 89 VAL A N 1
ATOM 679 C CA . VAL A 1 89 ? 9.670 18.240 -7.915 1.00 76.88 89 VAL A CA 1
ATOM 680 C C . VAL A 1 89 ? 8.605 19.336 -7.902 1.00 76.88 89 VAL A C 1
ATOM 682 O O . VAL A 1 89 ? 7.418 19.042 -7.776 1.00 76.88 89 VAL A O 1
ATOM 685 N N . GLY A 1 90 ? 8.991 20.602 -8.088 1.00 76.56 90 GLY A N 1
ATOM 686 C CA . GLY A 1 90 ? 8.053 21.727 -8.159 1.00 76.56 90 GLY A CA 1
ATOM 687 C C . GLY A 1 90 ? 7.157 21.684 -9.401 1.00 76.56 90 GLY A C 1
ATOM 688 O O . GLY A 1 90 ? 5.945 21.881 -9.309 1.00 76.56 90 GLY A O 1
ATOM 689 N N . VAL A 1 91 ? 7.738 21.380 -10.559 1.00 80.00 91 VAL A N 1
ATOM 690 C CA . VAL A 1 91 ? 7.049 21.329 -11.853 1.00 80.00 91 VAL A CA 1
ATOM 691 C C . VAL A 1 91 ? 5.962 20.256 -11.884 1.00 80.00 91 VAL A C 1
ATOM 693 O O . VAL A 1 91 ? 4.863 20.531 -12.362 1.00 80.00 91 VAL A O 1
ATOM 696 N N . VAL A 1 92 ? 6.230 19.065 -11.346 1.00 79.44 92 VAL A N 1
ATOM 697 C CA . VAL A 1 92 ? 5.267 17.951 -11.333 1.00 79.44 92 VAL A CA 1
ATOM 698 C C . VAL A 1 92 ? 4.248 18.102 -10.194 1.00 79.44 92 VAL A C 1
ATOM 700 O O . VAL A 1 92 ? 3.057 17.815 -10.366 1.00 79.44 92 VAL A O 1
ATOM 703 N N . SER A 1 93 ? 4.668 18.611 -9.030 1.00 82.62 93 SER A N 1
ATOM 704 C CA . SER A 1 93 ? 3.786 18.735 -7.858 1.00 82.62 93 SER A CA 1
ATOM 705 C C . SER A 1 93 ? 2.768 19.875 -7.960 1.00 82.62 93 SER A C 1
ATOM 707 O O . SER A 1 93 ? 1.645 19.731 -7.467 1.00 82.62 93 SER A O 1
ATOM 709 N N . VAL A 1 94 ? 3.092 21.000 -8.610 1.00 84.00 94 VAL A N 1
ATOM 710 C CA . VAL A 1 94 ? 2.188 22.165 -8.692 1.00 84.00 94 VAL A CA 1
ATOM 711 C C . VAL A 1 94 ? 0.908 21.867 -9.495 1.00 84.00 94 VAL A C 1
ATOM 713 O O . VAL A 1 94 ? -0.184 22.129 -8.983 1.00 84.00 94 VAL A O 1
ATOM 716 N N . PRO A 1 95 ? 0.957 21.300 -10.717 1.00 82.50 95 PRO A N 1
ATOM 717 C CA . PRO A 1 95 ? -0.248 20.907 -11.443 1.00 82.50 95 PRO A CA 1
ATOM 718 C C . PRO A 1 95 ? -1.036 19.824 -10.705 1.00 82.50 95 PRO A C 1
ATOM 720 O O . PRO A 1 95 ? -2.253 19.951 -10.572 1.00 82.50 95 PRO A O 1
ATOM 723 N N . SER A 1 96 ? -0.346 18.808 -10.180 1.00 83.06 96 SER A N 1
ATOM 724 C CA . SER A 1 96 ? -0.963 17.685 -9.465 1.00 83.06 96 SER A CA 1
ATOM 725 C C . SER A 1 96 ? -1.724 18.156 -8.221 1.00 83.06 96 SER A C 1
ATOM 727 O O . SER A 1 96 ? -2.881 17.787 -8.021 1.00 83.06 96 SER A O 1
ATOM 729 N N . SER A 1 97 ? -1.131 19.053 -7.427 1.00 83.62 97 SER A N 1
ATOM 730 C CA . SER A 1 97 ? -1.768 19.636 -6.238 1.00 83.62 97 SER A CA 1
ATOM 731 C C . SER A 1 97 ? -2.934 20.571 -6.576 1.00 83.62 97 SER A C 1
ATOM 733 O O . SER A 1 97 ? -3.963 20.521 -5.903 1.00 83.62 97 SER A O 1
ATOM 735 N N . LEU A 1 98 ? -2.833 21.380 -7.640 1.00 85.56 98 LEU A N 1
ATOM 736 C CA . LEU A 1 98 ? -3.937 22.228 -8.111 1.00 85.56 98 LEU A CA 1
ATOM 737 C C . LEU A 1 98 ? -5.127 21.402 -8.612 1.00 85.56 98 LEU A C 1
ATOM 739 O O . LEU A 1 98 ? -6.274 21.732 -8.304 1.00 85.56 98 LEU A O 1
ATOM 743 N N . LEU A 1 99 ? -4.866 20.333 -9.370 1.00 84.31 99 LEU A N 1
ATOM 744 C CA . LEU A 1 99 ? -5.900 19.406 -9.829 1.00 84.31 99 LEU A CA 1
ATOM 745 C C . LEU A 1 99 ? -6.545 18.679 -8.648 1.00 84.31 99 LEU A C 1
ATOM 747 O O . LEU A 1 99 ? -7.771 18.626 -8.576 1.00 84.31 99 LEU A O 1
ATOM 751 N N . ALA A 1 100 ? -5.749 18.199 -7.690 1.00 82.62 100 ALA A N 1
ATOM 752 C CA . ALA A 1 100 ? -6.255 17.566 -6.476 1.00 82.62 100 ALA A CA 1
ATOM 753 C C . ALA A 1 100 ? -7.135 18.523 -5.654 1.00 82.62 100 ALA A C 1
ATOM 755 O O . ALA A 1 100 ? -8.243 18.157 -5.259 1.00 82.62 100 ALA A O 1
ATOM 756 N N . ALA A 1 101 ? -6.695 19.771 -5.453 1.00 84.06 101 ALA A N 1
ATOM 757 C CA . ALA A 1 101 ? -7.464 20.791 -4.743 1.00 84.06 101 ALA A CA 1
ATOM 758 C C . ALA A 1 101 ? -8.776 21.134 -5.469 1.00 84.06 101 ALA A C 1
ATOM 760 O O . ALA A 1 101 ? -9.833 21.206 -4.839 1.00 84.06 101 ALA A O 1
ATOM 761 N N . GLY A 1 102 ? -8.733 21.298 -6.795 1.00 86.12 102 GLY A N 1
ATOM 762 C CA . GLY A 1 102 ? -9.920 21.556 -7.610 1.00 86.12 102 GLY A CA 1
ATOM 763 C C . GLY A 1 102 ? -10.910 20.389 -7.585 1.00 86.12 102 GLY A C 1
ATOM 764 O O . GLY A 1 102 ? -12.106 20.589 -7.370 1.00 86.12 102 GLY A O 1
ATOM 765 N N . PHE A 1 103 ? -10.418 19.158 -7.734 1.00 82.81 103 PHE A N 1
ATOM 766 C CA . PHE A 1 103 ? -11.238 17.952 -7.664 1.00 82.81 103 PHE A CA 1
ATOM 767 C C . PHE A 1 103 ? -11.880 17.793 -6.279 1.00 82.81 103 PHE A C 1
ATOM 769 O O . PHE A 1 103 ? -13.092 17.584 -6.192 1.00 82.81 103 PHE A O 1
ATOM 776 N N . ALA A 1 104 ? -11.120 18.002 -5.199 1.00 79.81 104 ALA A N 1
ATOM 777 C CA . ALA A 1 104 ? -11.639 17.974 -3.833 1.00 79.81 104 ALA A CA 1
ATOM 778 C C . ALA A 1 104 ? -12.767 18.999 -3.620 1.00 79.81 104 ALA A C 1
ATOM 780 O O . ALA A 1 104 ? -13.814 18.651 -3.072 1.00 79.81 104 ALA A O 1
ATOM 781 N N . GLN A 1 105 ? -12.612 20.235 -4.106 1.00 83.38 105 GLN A N 1
ATOM 782 C CA . GLN A 1 105 ? -13.660 21.260 -4.021 1.00 83.38 105 GLN A CA 1
ATOM 783 C C . GLN A 1 105 ? -14.930 20.859 -4.784 1.00 83.38 105 GLN A C 1
ATOM 785 O O . GLN A 1 105 ? -16.043 20.999 -4.265 1.00 83.38 105 GLN A O 1
ATOM 790 N N . VAL A 1 106 ? -14.789 20.323 -6.001 1.00 83.75 106 VAL A N 1
ATOM 791 C CA . VAL A 1 106 ? -15.931 19.874 -6.812 1.00 83.75 106 VAL A CA 1
ATOM 792 C C . VAL A 1 106 ? -16.660 18.718 -6.131 1.00 83.75 106 VAL A C 1
ATOM 794 O O . VAL A 1 106 ? -17.886 18.768 -6.003 1.00 83.75 106 VAL A O 1
ATOM 797 N N . VAL A 1 107 ? -15.934 17.710 -5.644 1.00 76.88 107 VAL A N 1
ATOM 798 C CA . VAL A 1 107 ? -16.518 16.563 -4.935 1.00 76.88 107 VAL A CA 1
ATOM 799 C C . VAL A 1 107 ? -17.244 17.019 -3.671 1.00 76.88 107 VAL A C 1
ATOM 801 O O . VAL A 1 107 ? -18.406 16.661 -3.476 1.00 76.88 107 VAL A O 1
ATOM 804 N N . GLN A 1 108 ? -16.630 17.884 -2.859 1.00 75.88 108 GLN A N 1
ATOM 805 C CA . GLN A 1 108 ? -17.266 18.432 -1.658 1.00 75.88 108 GLN A CA 1
ATOM 806 C C . GLN A 1 108 ? -18.534 19.236 -1.990 1.00 75.88 108 GLN A C 1
ATOM 808 O O . GLN A 1 108 ? -19.553 19.110 -1.302 1.00 75.88 108 GLN A O 1
ATOM 813 N N . SER A 1 109 ? -18.517 20.025 -3.070 1.00 81.25 109 SER A N 1
ATOM 814 C CA . SER A 1 109 ? -19.686 20.798 -3.509 1.00 81.25 109 SER A CA 1
ATOM 815 C C . SER A 1 109 ? -20.841 19.900 -3.976 1.00 81.25 109 SER A C 1
ATOM 817 O O . SER A 1 109 ? -21.996 20.130 -3.600 1.00 81.25 109 SER A O 1
ATOM 819 N N . LYS A 1 110 ? -20.538 18.825 -4.720 1.00 75.94 110 LYS A N 1
ATOM 820 C CA . LYS A 1 110 ? -21.520 17.823 -5.152 1.00 75.94 110 LYS A CA 1
ATOM 821 C C . LYS A 1 110 ? -22.065 17.023 -3.974 1.00 75.94 110 LYS A C 1
ATOM 823 O O . LYS A 1 110 ? -23.277 16.852 -3.893 1.00 75.94 110 LYS A O 1
ATOM 828 N N . ALA A 1 111 ? -21.221 16.610 -3.029 1.00 70.19 111 ALA A N 1
ATOM 829 C CA . ALA A 1 111 ? -21.654 15.914 -1.818 1.00 70.19 111 ALA A CA 1
ATOM 830 C C . ALA A 1 111 ? -22.631 16.769 -0.989 1.00 70.19 111 ALA A C 1
ATOM 832 O O . ALA A 1 111 ? -23.656 16.273 -0.514 1.00 70.19 111 ALA A O 1
ATOM 833 N N . LYS A 1 112 ? -22.373 18.082 -0.874 1.00 70.88 112 LYS A N 1
ATOM 834 C CA . LYS A 1 112 ? -23.275 19.029 -0.198 1.00 70.88 112 LYS A CA 1
ATOM 835 C C . LYS A 1 112 ? -24.610 19.195 -0.936 1.00 70.88 112 LYS A C 1
ATOM 837 O O . LYS A 1 112 ? -25.653 19.215 -0.283 1.00 70.88 112 LYS A O 1
ATOM 842 N N . ARG A 1 113 ? -24.601 19.269 -2.276 1.00 72.38 113 ARG A N 1
ATOM 843 C CA . ARG A 1 113 ? -25.829 19.299 -3.099 1.00 72.38 113 ARG A CA 1
ATOM 844 C C . ARG A 1 113 ? -26.630 18.007 -2.985 1.00 72.38 113 ARG A C 1
ATOM 846 O O . ARG A 1 113 ? -27.827 18.080 -2.726 1.00 72.38 113 ARG A O 1
ATOM 853 N N . ARG A 1 114 ? -25.972 16.848 -3.081 1.00 64.06 114 ARG A N 1
ATOM 854 C CA . ARG A 1 114 ? -26.602 15.529 -2.943 1.00 64.06 114 ARG A CA 1
ATOM 855 C C . ARG A 1 114 ? -27.260 15.374 -1.576 1.00 64.06 114 ARG A C 1
ATOM 857 O O . ARG A 1 114 ? -28.420 15.011 -1.526 1.00 64.06 114 ARG A O 1
ATOM 864 N N . ARG A 1 115 ? -26.613 15.776 -0.474 1.00 60.47 115 ARG A N 1
ATOM 865 C CA . ARG A 1 115 ? -27.271 15.813 0.851 1.00 60.47 115 ARG A CA 1
ATOM 866 C C . ARG A 1 115 ? -28.527 16.696 0.889 1.00 60.47 115 ARG A C 1
ATOM 868 O O . ARG A 1 115 ? -29.445 16.403 1.648 1.00 60.47 115 ARG A O 1
ATOM 875 N N . GLY A 1 116 ? -28.573 17.774 0.106 1.00 60.94 116 GLY A N 1
ATOM 876 C CA . GLY A 1 116 ? -29.757 18.629 -0.026 1.00 60.94 116 GLY A CA 1
ATOM 877 C C . GLY A 1 116 ? -30.864 18.025 -0.900 1.00 60.94 116 GLY A C 1
ATOM 878 O O . GLY A 1 116 ? -32.041 18.202 -0.591 1.00 60.94 116 GLY A O 1
ATOM 879 N N . GLU A 1 117 ? -30.497 17.307 -1.963 1.00 58.91 117 GLU A N 1
ATOM 880 C CA . GLU A 1 117 ? -31.411 16.662 -2.916 1.00 58.91 117 GLU A CA 1
ATOM 881 C C . GLU A 1 117 ? -31.921 15.294 -2.423 1.00 58.91 117 GLU A C 1
ATOM 883 O O . GLU A 1 117 ? -33.110 15.032 -2.548 1.00 58.91 117 GLU A O 1
ATOM 888 N N . THR A 1 118 ? -31.102 14.451 -1.782 1.00 52.12 118 THR A N 1
ATOM 889 C CA . THR A 1 118 ? -31.526 13.182 -1.148 1.00 52.12 118 THR A CA 1
ATOM 890 C C . THR A 1 118 ? -32.582 13.431 -0.072 1.00 52.12 118 THR A C 1
ATOM 892 O O . THR A 1 118 ? -33.599 12.748 -0.045 1.00 52.12 118 THR A O 1
ATOM 895 N N . ARG A 1 119 ? -32.439 14.524 0.693 1.00 53.09 119 ARG A N 1
ATOM 896 C CA . ARG A 1 119 ? -33.471 15.032 1.615 1.00 53.09 119 ARG A CA 1
ATOM 897 C C . ARG A 1 119 ? -34.818 15.345 0.945 1.00 53.09 119 ARG A C 1
ATOM 899 O O . ARG A 1 119 ? -35.812 15.505 1.646 1.00 53.09 119 ARG A O 1
ATOM 906 N N . ARG A 1 120 ? -34.841 15.514 -0.381 1.00 53.16 120 ARG A N 1
ATOM 907 C CA . ARG A 1 120 ? -36.016 15.877 -1.186 1.00 53.16 120 ARG A CA 1
ATOM 908 C C . ARG A 1 120 ? -36.510 14.751 -2.105 1.00 53.16 120 ARG A C 1
ATOM 910 O O . ARG A 1 120 ? -37.682 14.784 -2.455 1.00 53.16 120 ARG A O 1
ATOM 917 N N . ALA A 1 121 ? -35.655 13.807 -2.512 1.00 48.97 121 ALA A N 1
ATOM 918 C CA . ALA A 1 121 ? -35.921 12.895 -3.633 1.00 48.97 121 ALA A CA 1
ATOM 919 C C . ALA A 1 121 ? -35.814 11.390 -3.318 1.00 48.97 121 ALA A C 1
ATOM 921 O O . ALA A 1 121 ? -36.139 10.586 -4.187 1.00 48.97 121 ALA A O 1
ATOM 922 N N . GLY A 1 122 ? -35.382 10.985 -2.119 1.00 51.81 122 GLY A N 1
ATOM 923 C CA . GLY A 1 122 ? -35.416 9.575 -1.729 1.00 51.81 122 GLY A CA 1
ATOM 924 C C . GLY A 1 122 ? -36.842 9.116 -1.424 1.00 51.81 122 GLY A C 1
ATOM 925 O O . GLY A 1 122 ? -37.566 9.762 -0.661 1.00 51.81 122 GLY A O 1
ATOM 926 N N . ASP A 1 123 ? -37.238 7.968 -1.964 1.00 54.09 123 ASP A N 1
ATOM 927 C CA . ASP A 1 123 ? -38.239 7.070 -1.396 1.00 54.09 123 ASP A CA 1
ATOM 928 C C . ASP A 1 123 ? -37.741 6.628 -0.018 1.00 54.09 123 ASP A C 1
ATOM 930 O O . ASP A 1 123 ? -37.223 5.536 0.180 1.00 54.09 123 ASP A O 1
ATOM 934 N N . GLY A 1 124 ? -37.822 7.560 0.934 1.00 55.72 124 GLY A N 1
ATOM 935 C CA . GLY A 1 124 ? -37.156 7.528 2.225 1.00 55.72 124 GLY A CA 1
ATOM 936 C C . GLY A 1 124 ? -37.743 6.489 3.160 1.00 55.72 124 GLY A C 1
ATOM 937 O O . GLY A 1 124 ? -38.089 6.831 4.276 1.00 55.72 124 GLY A O 1
ATOM 938 N N . TYR A 1 125 ? -37.902 5.240 2.733 1.00 64.88 125 TYR A N 1
ATOM 939 C CA . TYR A 1 125 ? -38.248 4.127 3.595 1.00 64.88 125 TYR A CA 1
ATOM 940 C C . TYR A 1 125 ? -37.226 4.038 4.725 1.00 64.88 125 TYR A C 1
ATOM 942 O O . TYR A 1 125 ? -37.603 4.219 5.873 1.00 64.88 125 TYR A O 1
ATOM 950 N N . PHE A 1 126 ? -35.931 3.906 4.410 1.00 60.19 126 PHE A N 1
ATOM 951 C CA . PHE A 1 126 ? -34.875 3.869 5.426 1.00 60.19 126 PHE A CA 1
ATOM 952 C C . PHE A 1 126 ? -34.765 5.177 6.212 1.00 60.19 126 PHE A C 1
ATOM 954 O O . PHE A 1 126 ? -34.619 5.129 7.422 1.00 60.19 126 PHE A O 1
ATOM 961 N N . GLU A 1 127 ? -34.894 6.346 5.580 1.00 65.56 127 GLU A N 1
ATOM 962 C CA . GLU A 1 127 ? -34.867 7.634 6.294 1.00 65.56 127 GLU A CA 1
ATOM 963 C C . GLU A 1 127 ? -36.080 7.844 7.206 1.00 65.56 127 GLU A C 1
ATOM 965 O O . GLU A 1 127 ? -35.922 8.356 8.309 1.00 65.56 127 GLU A O 1
ATOM 970 N N . ARG A 1 128 ? -37.276 7.401 6.804 1.00 64.81 128 ARG A N 1
ATOM 971 C CA . ARG A 1 128 ? -38.479 7.380 7.649 1.00 64.81 128 ARG A CA 1
ATOM 972 C C . ARG A 1 128 ? -38.323 6.363 8.768 1.00 64.81 128 ARG A C 1
ATOM 974 O O . ARG A 1 128 ? -38.728 6.658 9.883 1.00 64.81 128 ARG A O 1
ATOM 981 N N . GLU A 1 129 ? -37.739 5.200 8.502 1.00 65.94 129 GLU A N 1
ATOM 982 C CA . GLU A 1 129 ? -37.488 4.178 9.520 1.00 65.94 129 GLU A CA 1
ATOM 983 C C . GLU A 1 129 ? -36.436 4.656 10.530 1.00 65.94 129 GLU A C 1
ATOM 985 O O . GLU A 1 129 ? -36.658 4.573 11.733 1.00 65.94 129 GLU A O 1
ATOM 990 N N . PHE A 1 130 ? -35.343 5.275 10.075 1.00 65.00 130 PHE A N 1
ATOM 991 C CA . PHE A 1 130 ? -34.342 5.904 10.939 1.00 65.00 130 PHE A CA 1
ATOM 992 C C . PHE A 1 130 ? -34.914 7.085 11.723 1.00 65.00 130 PHE A C 1
ATOM 994 O O . PHE A 1 130 ? -34.638 7.185 12.916 1.00 65.00 130 PHE A O 1
ATOM 1001 N N . ALA A 1 131 ? -35.754 7.923 11.105 1.00 66.94 131 ALA A N 1
ATOM 1002 C CA . ALA A 1 131 ? -36.457 9.011 11.785 1.00 66.94 131 ALA A CA 1
ATOM 1003 C C . ALA A 1 131 ? -37.452 8.493 12.838 1.00 66.94 131 ALA A C 1
ATOM 1005 O O . ALA A 1 131 ? -37.558 9.075 13.912 1.00 66.94 131 ALA A O 1
ATOM 1006 N N . LYS A 1 132 ? -38.143 7.369 12.592 1.00 67.62 132 LYS A N 1
ATOM 1007 C CA . LYS A 1 132 ? -38.974 6.700 13.615 1.00 67.62 132 LYS A CA 1
ATOM 1008 C C . LYS A 1 132 ? -38.134 6.167 14.775 1.00 67.62 132 LYS A C 1
ATOM 1010 O O . LYS A 1 132 ? -38.618 6.102 15.898 1.00 67.62 132 LYS A O 1
ATOM 1015 N N . LEU A 1 133 ? -36.890 5.778 14.506 1.00 62.03 133 LEU A N 1
ATOM 1016 C CA . LEU A 1 133 ? -35.948 5.303 15.514 1.00 62.03 133 LEU A CA 1
ATOM 1017 C C . LEU A 1 133 ? -35.206 6.456 16.212 1.00 62.03 133 LEU A C 1
ATOM 1019 O O . LEU A 1 133 ? -34.555 6.215 17.231 1.00 62.03 133 LEU A O 1
ATOM 1023 N N . GLU A 1 134 ? -35.261 7.705 15.728 1.00 64.12 134 GLU A N 1
ATOM 1024 C CA . GLU A 1 134 ? -34.717 8.878 16.428 1.00 64.12 134 GLU A CA 1
ATOM 1025 C C . GLU A 1 134 ? -35.441 9.075 17.769 1.00 64.12 134 GLU A C 1
ATOM 1027 O O . GLU A 1 134 ? -36.662 9.105 17.851 1.00 64.12 134 GLU A O 1
ATOM 1032 N N . GLY A 1 135 ? -34.677 9.146 18.863 1.00 64.00 135 GLY A N 1
ATOM 1033 C CA . GLY A 1 135 ? -35.226 9.240 20.222 1.00 64.00 135 GLY A CA 1
ATOM 1034 C C . GLY A 1 135 ? -35.685 7.924 20.869 1.00 64.00 135 GLY A C 1
ATOM 1035 O O . GLY A 1 135 ? -35.829 7.901 22.090 1.00 64.00 135 GLY A O 1
ATOM 1036 N N . MET A 1 136 ? -35.843 6.819 20.127 1.00 66.44 136 MET A N 1
ATOM 1037 C CA . MET A 1 136 ? -36.144 5.519 20.746 1.00 66.44 136 MET A CA 1
ATOM 1038 C C . MET A 1 136 ? -34.886 4.889 21.372 1.00 66.44 136 MET A C 1
ATOM 1040 O O . MET A 1 136 ? -33.819 4.897 20.738 1.00 66.44 136 MET A O 1
ATOM 1044 N N . PRO A 1 137 ? -34.979 4.331 22.599 1.00 68.06 137 PRO A N 1
ATOM 1045 C CA . PRO A 1 137 ? -33.892 3.552 23.176 1.00 68.06 137 PRO A CA 1
ATOM 1046 C C . PRO A 1 137 ? -33.644 2.304 22.314 1.00 68.06 137 PRO A C 1
ATOM 1048 O O . PRO A 1 137 ? -34.588 1.761 21.735 1.00 68.06 137 PRO A O 1
ATOM 1051 N N . PRO A 1 138 ? -32.387 1.843 22.192 1.00 71.75 138 PRO A N 1
ATOM 1052 C CA . PRO A 1 138 ? -32.080 0.660 21.401 1.00 71.75 138 PRO A CA 1
ATOM 1053 C C . PRO A 1 138 ? -32.871 -0.549 21.932 1.00 71.75 138 PRO A C 1
ATOM 1055 O O . PRO A 1 138 ? -33.024 -0.675 23.152 1.00 71.75 138 PRO A O 1
ATOM 1058 N N . PRO A 1 139 ? -33.367 -1.441 21.053 1.00 72.94 139 PRO A N 1
ATOM 1059 C CA . PRO A 1 139 ? -34.153 -2.595 21.478 1.00 72.94 139 PRO A CA 1
ATOM 1060 C C . PRO A 1 139 ? -33.348 -3.431 22.484 1.00 72.94 139 PRO A C 1
ATOM 1062 O O . PRO A 1 139 ? -32.130 -3.546 22.310 1.00 72.94 139 PRO A O 1
ATOM 1065 N N . PRO A 1 140 ? -33.963 -4.005 23.535 1.00 71.06 140 PRO A N 1
ATOM 1066 C CA . PRO A 1 140 ? -33.263 -4.862 24.491 1.00 71.06 140 PRO A CA 1
ATOM 1067 C C . PRO A 1 140 ? -32.716 -6.119 23.803 1.00 71.06 140 PRO A C 1
ATOM 1069 O O . PRO A 1 140 ? -33.134 -6.491 22.707 1.00 71.06 140 PRO A O 1
ATOM 1072 N N . SER A 1 141 ? -31.687 -6.736 24.378 1.00 75.12 141 SER A N 1
ATOM 1073 C CA . SER A 1 141 ? -31.139 -7.978 23.842 1.00 75.12 141 SER A CA 1
ATOM 1074 C C . SER A 1 141 ? -32.138 -9.114 24.020 1.00 75.12 141 SER A C 1
ATOM 1076 O O . SER A 1 141 ? -32.896 -9.149 24.987 1.00 75.12 141 SER A O 1
ATOM 1078 N N . ILE A 1 142 ? -32.084 -10.082 23.105 1.00 76.50 142 ILE A N 1
ATOM 1079 C CA . ILE A 1 142 ? -32.891 -11.310 23.168 1.00 76.50 142 ILE A CA 1
ATOM 1080 C C . ILE A 1 142 ? -32.628 -12.077 24.482 1.00 76.50 142 ILE A C 1
ATOM 1082 O O . ILE A 1 142 ? -33.493 -12.794 24.968 1.00 76.50 142 ILE A O 1
ATOM 1086 N N . PHE A 1 143 ? -31.455 -11.877 25.092 1.00 77.69 143 PHE A N 1
ATOM 1087 C CA . PHE A 1 143 ? -31.016 -12.537 26.322 1.00 77.69 143 PHE A CA 1
ATOM 1088 C C . PHE A 1 143 ? -31.433 -11.806 27.614 1.00 77.69 143 PHE A C 1
ATOM 1090 O O . PHE A 1 143 ? -31.080 -12.248 28.705 1.00 77.69 143 PHE A O 1
ATOM 1097 N N . GLY A 1 144 ? -32.193 -10.710 27.509 1.00 82.12 144 GLY A N 1
ATOM 1098 C CA . GLY A 1 144 ? -32.761 -9.990 28.649 1.00 82.12 144 GLY A CA 1
ATOM 1099 C C . GLY A 1 144 ? -31.941 -8.786 29.150 1.00 82.12 144 GLY A C 1
ATOM 1100 O O . GLY A 1 144 ? -30.860 -8.484 28.634 1.00 82.12 144 GLY A O 1
ATOM 1101 N N . PRO A 1 145 ? -32.465 -8.063 30.162 1.00 80.62 145 PRO A N 1
ATOM 1102 C CA . PRO A 1 145 ? -31.925 -6.775 30.611 1.00 80.62 145 PRO A CA 1
ATOM 1103 C C . PRO A 1 145 ? -30.598 -6.877 31.378 1.00 80.62 145 PRO A C 1
ATOM 1105 O O . PRO A 1 145 ? -29.777 -5.966 31.289 1.00 80.62 145 PRO A O 1
ATOM 1108 N N . SER A 1 146 ? -30.352 -7.984 32.087 1.00 81.88 146 SER A N 1
ATOM 1109 C CA . SER A 1 146 ? -29.091 -8.226 32.808 1.00 81.88 146 SER A CA 1
ATOM 1110 C C . SER A 1 146 ? -27.898 -8.348 31.856 1.00 81.88 146 SER A C 1
ATOM 1112 O O . SER A 1 146 ? -26.807 -7.862 32.148 1.00 81.88 146 SER A O 1
ATOM 1114 N N . VAL A 1 147 ? -28.115 -8.943 30.681 1.00 83.44 147 VAL A N 1
ATOM 1115 C CA . VAL A 1 147 ? -27.095 -9.069 29.636 1.00 83.44 147 VAL A CA 1
ATOM 1116 C C . VAL A 1 147 ? -26.791 -7.710 29.005 1.00 83.44 147 VAL A C 1
ATOM 1118 O O . VAL A 1 147 ? -25.623 -7.390 28.806 1.00 83.44 147 VAL A O 1
ATOM 1121 N N . ASP A 1 148 ? -27.801 -6.866 28.764 1.00 80.38 148 ASP A N 1
ATOM 1122 C CA . ASP A 1 148 ? -27.579 -5.499 28.265 1.00 80.38 148 ASP A CA 1
ATOM 1123 C C . ASP A 1 148 ? -26.839 -4.609 29.284 1.00 80.38 148 ASP A C 1
ATOM 1125 O O . ASP A 1 148 ? -26.107 -3.691 28.905 1.00 80.38 148 ASP A O 1
ATOM 1129 N N . GLU A 1 149 ? -27.022 -4.842 30.585 1.00 83.44 149 GLU A N 1
ATOM 1130 C CA . GLU A 1 149 ? -26.252 -4.168 31.636 1.00 83.44 149 GLU A CA 1
ATOM 1131 C C . GLU A 1 149 ? -24.797 -4.644 31.664 1.00 83.44 149 GLU A C 1
ATOM 1133 O O . GLU A 1 149 ? -23.888 -3.812 31.616 1.00 83.44 149 GLU A O 1
ATOM 1138 N N . ALA A 1 150 ? -24.567 -5.960 31.621 1.00 84.31 150 ALA A N 1
ATOM 1139 C CA . ALA A 1 150 ? -23.225 -6.530 31.520 1.00 84.31 150 ALA A CA 1
ATOM 1140 C C . ALA A 1 150 ? -22.481 -6.019 30.274 1.00 84.31 150 ALA A C 1
ATOM 1142 O O . ALA A 1 150 ? -21.317 -5.639 30.352 1.00 84.31 150 ALA A O 1
ATOM 1143 N N . GLN A 1 151 ? -23.161 -5.930 29.131 1.00 84.62 151 GLN A N 1
ATOM 1144 C CA . GLN A 1 151 ? -22.586 -5.417 27.885 1.00 84.62 151 GLN A CA 1
ATOM 1145 C C . GLN A 1 151 ? -22.180 -3.952 27.988 1.00 84.62 151 GLN A C 1
ATOM 1147 O O . GLN A 1 151 ? -21.087 -3.590 27.555 1.00 84.62 151 GLN A O 1
ATOM 1152 N N . ARG A 1 152 ? -23.020 -3.112 28.604 1.00 82.50 152 ARG A N 1
ATOM 1153 C CA . ARG A 1 152 ? -22.681 -1.706 28.859 1.00 82.50 152 ARG A CA 1
ATOM 1154 C C . ARG A 1 152 ? -21.508 -1.571 29.825 1.00 82.50 152 ARG A C 1
ATOM 1156 O O . ARG A 1 152 ? -20.633 -0.746 29.580 1.00 82.50 152 ARG A O 1
ATOM 1163 N N . ALA A 1 153 ? -21.456 -2.396 30.869 1.00 82.69 153 ALA A N 1
ATOM 1164 C CA . ALA A 1 153 ? -20.353 -2.407 31.825 1.00 82.69 153 ALA A CA 1
ATOM 1165 C C . ALA A 1 153 ? -19.023 -2.823 31.172 1.00 82.69 153 ALA A C 1
ATOM 1167 O O . ALA A 1 153 ? -18.008 -2.159 31.377 1.00 82.69 153 ALA A O 1
ATOM 1168 N N . VAL A 1 154 ? -19.031 -3.870 30.337 1.00 85.38 154 VAL A N 1
ATOM 1169 C CA . VAL A 1 154 ? -17.846 -4.307 29.579 1.00 85.38 154 VAL A CA 1
ATOM 1170 C C . VAL A 1 154 ? -17.398 -3.221 28.600 1.00 85.38 154 VAL A C 1
ATOM 1172 O O . VAL A 1 154 ? -16.211 -2.913 28.542 1.00 85.38 154 VAL A O 1
ATOM 1175 N N . ASN A 1 155 ? -18.327 -2.587 27.880 1.00 84.31 155 ASN A N 1
ATOM 1176 C CA . ASN A 1 155 ? -17.988 -1.527 26.930 1.00 84.31 155 ASN A CA 1
ATOM 1177 C C . ASN A 1 155 ? -17.349 -0.320 27.637 1.00 84.31 155 ASN A C 1
ATOM 1179 O O . ASN A 1 155 ? -16.300 0.167 27.222 1.00 84.31 155 ASN A O 1
ATOM 1183 N N . ALA A 1 156 ? -17.937 0.110 28.759 1.00 80.38 156 ALA A N 1
ATOM 1184 C CA . ALA A 1 156 ? -17.394 1.183 29.588 1.00 80.38 156 ALA A CA 1
ATOM 1185 C C . ALA A 1 156 ? -15.991 0.836 30.118 1.00 80.38 156 ALA A C 1
ATOM 1187 O O . ALA A 1 156 ? -15.075 1.652 30.039 1.00 80.38 156 ALA A O 1
ATOM 1188 N N . PHE A 1 157 ? -15.783 -0.404 30.575 1.00 85.25 157 PHE A N 1
ATOM 1189 C CA . PHE A 1 157 ? -14.473 -0.880 31.017 1.00 85.25 157 PHE A CA 1
ATOM 1190 C C . PHE A 1 157 ? -13.418 -0.847 29.900 1.00 85.25 157 PHE A C 1
ATOM 1192 O O . PHE A 1 157 ? -12.314 -0.350 30.129 1.00 85.25 157 PHE A O 1
ATOM 1199 N N . LEU A 1 158 ? -13.753 -1.339 28.703 1.00 83.56 158 LEU A N 1
ATOM 1200 C CA . LEU A 1 158 ? -12.833 -1.398 27.562 1.00 83.56 158 LEU A CA 1
ATOM 1201 C C . LEU A 1 158 ? -12.464 -0.004 27.033 1.00 83.56 158 LEU A C 1
ATOM 1203 O O . LEU A 1 158 ? -11.299 0.237 26.713 1.00 83.56 158 LEU A O 1
ATOM 1207 N N . ASN A 1 159 ? -13.420 0.930 26.994 1.00 78.69 159 ASN A N 1
ATOM 1208 C CA . ASN A 1 159 ? -13.172 2.314 26.566 1.00 78.69 159 ASN A CA 1
ATOM 1209 C C . ASN A 1 159 ? -12.540 3.176 27.674 1.00 78.69 159 ASN A C 1
ATOM 1211 O O . ASN A 1 159 ? -11.912 4.203 27.399 1.00 78.69 159 ASN A O 1
ATOM 1215 N N . GLY A 1 160 ? -12.639 2.732 28.931 1.00 68.56 160 GLY A N 1
ATOM 1216 C CA . GLY A 1 160 ? -12.179 3.472 30.102 1.00 68.56 160 GLY A CA 1
ATOM 1217 C C . GLY A 1 160 ? -13.125 4.599 30.522 1.00 68.56 160 GLY A C 1
ATOM 1218 O O . GLY A 1 160 ? -12.682 5.535 31.191 1.00 68.56 160 GLY A O 1
ATOM 1219 N N . ASP A 1 161 ? -14.397 4.508 30.142 1.00 60.94 161 ASP A N 1
ATOM 1220 C CA . ASP A 1 161 ? -15.456 5.399 30.601 1.00 60.94 161 ASP A CA 1
ATOM 1221 C C . ASP A 1 161 ? -15.909 4.934 31.995 1.00 60.94 161 ASP A C 1
ATOM 1223 O O . ASP A 1 161 ? -16.060 3.733 32.239 1.00 60.94 161 ASP A O 1
ATOM 1227 N N . GLU A 1 162 ? -16.116 5.846 32.951 1.00 50.22 162 GLU A N 1
ATOM 1228 C CA . GLU A 1 162 ? -16.826 5.443 34.172 1.00 50.22 162 GLU A CA 1
ATOM 1229 C C . GLU A 1 162 ? -18.245 5.008 33.776 1.00 50.22 162 GLU A C 1
ATOM 1231 O O . GLU A 1 162 ? -18.867 5.676 32.940 1.00 50.22 162 GLU A O 1
ATOM 1236 N N . PRO A 1 163 ? -18.796 3.922 34.357 1.00 42.81 163 PRO A N 1
ATOM 1237 C CA . PRO A 1 163 ? -20.224 3.709 34.267 1.00 42.81 163 PRO A CA 1
ATOM 1238 C C . PRO A 1 163 ? -20.845 4.941 34.909 1.00 42.81 163 PRO A C 1
ATOM 1240 O O . PRO A 1 163 ? -20.722 5.144 36.116 1.00 42.81 163 PRO A O 1
ATOM 1243 N N . ALA A 1 164 ? -21.459 5.800 34.097 1.00 40.97 164 ALA A N 1
ATOM 1244 C CA . ALA A 1 164 ? -22.344 6.818 34.608 1.00 40.97 164 ALA A CA 1
ATOM 1245 C C . ALA A 1 164 ? -23.404 6.062 35.411 1.00 40.97 164 ALA A C 1
ATOM 1247 O O . ALA A 1 164 ? -24.346 5.504 34.848 1.00 40.97 164 ALA A O 1
ATOM 1248 N N . THR A 1 165 ? -23.219 5.982 36.730 1.00 32.47 165 THR A N 1
ATOM 1249 C CA . THR A 1 165 ? -24.307 5.709 37.653 1.00 32.47 165 THR A CA 1
ATOM 1250 C C . THR A 1 165 ? -25.424 6.620 37.208 1.00 32.47 165 THR A C 1
ATOM 1252 O O . THR A 1 165 ? -25.235 7.833 37.107 1.00 32.47 165 THR A O 1
ATOM 1255 N N . ALA A 1 166 ? -26.538 6.003 36.850 1.00 32.50 166 ALA A N 1
ATOM 1256 C CA . ALA A 1 166 ? -27.742 6.647 36.401 1.00 32.50 166 ALA A CA 1
ATOM 1257 C C . ALA A 1 166 ? -28.240 7.647 37.458 1.00 32.50 166 ALA A C 1
ATOM 1259 O O . ALA A 1 166 ? -29.124 7.347 38.250 1.00 32.50 166 ALA A O 1
ATOM 1260 N N . THR A 1 167 ? -27.697 8.857 37.477 1.00 25.27 167 THR A N 1
ATOM 1261 C CA . THR A 1 167 ? -28.410 10.030 37.960 1.00 25.27 167 THR A CA 1
ATOM 1262 C C . THR A 1 167 ? -28.931 10.733 36.729 1.00 25.27 167 THR A C 1
ATOM 1264 O O . THR A 1 167 ? -28.213 11.397 35.984 1.00 25.27 167 THR A O 1
ATOM 1267 N N . ALA A 1 168 ? -30.218 10.495 36.496 1.00 33.62 168 ALA A N 1
ATOM 1268 C CA . ALA A 1 168 ? -31.037 11.194 35.538 1.00 33.62 168 ALA A CA 1
ATOM 1269 C C . ALA A 1 168 ? -30.687 12.690 35.511 1.00 33.62 168 ALA A C 1
ATOM 1271 O O . ALA A 1 168 ? -31.002 13.437 36.433 1.00 33.62 168 ALA A O 1
ATOM 1272 N N . LYS A 1 169 ? -30.088 13.147 34.412 1.00 25.89 169 LYS A N 1
ATOM 1273 C CA . LYS A 1 169 ? -30.410 14.471 33.895 1.00 25.89 169 LYS A CA 1
ATOM 1274 C C . LYS A 1 169 ? -31.381 14.260 32.754 1.00 25.89 169 LYS A C 1
ATOM 1276 O O . LYS A 1 169 ? -31.006 14.129 31.595 1.00 25.89 169 LYS A O 1
ATOM 1281 N N . THR A 1 170 ? -32.653 14.225 33.131 1.00 30.30 170 THR A N 1
ATOM 1282 C CA . THR A 1 170 ? -33.739 14.774 32.328 1.00 30.30 170 THR A CA 1
ATOM 1283 C C . THR A 1 170 ? -33.317 16.167 31.857 1.00 30.30 170 THR A C 1
ATOM 1285 O O . THR A 1 170 ? -33.527 17.161 32.550 1.00 30.30 170 THR A O 1
ATOM 1288 N N . ALA A 1 171 ? -32.664 16.248 30.700 1.00 26.19 171 ALA A N 1
ATOM 1289 C CA . ALA A 1 171 ? -32.644 17.477 29.935 1.00 26.19 171 ALA A CA 1
ATOM 1290 C C . ALA A 1 171 ? -34.047 17.598 29.346 1.00 26.19 171 ALA A C 1
ATOM 1292 O O . ALA A 1 171 ? -34.398 16.921 28.381 1.00 26.19 171 ALA A O 1
ATOM 1293 N N . ALA A 1 172 ? -34.876 18.381 30.035 1.00 25.28 172 ALA A N 1
ATOM 1294 C CA . ALA A 1 172 ? -36.156 18.826 29.535 1.00 25.28 172 ALA A CA 1
ATOM 1295 C C . ALA A 1 172 ? -35.981 19.294 28.087 1.00 25.28 172 ALA A C 1
ATOM 1297 O O . ALA A 1 172 ? -35.151 20.156 27.790 1.00 25.28 172 ALA A O 1
ATOM 1298 N N . VAL A 1 173 ? -36.762 18.688 27.197 1.00 28.12 173 VAL A N 1
ATOM 1299 C CA . VAL A 1 173 ? -36.996 19.171 25.842 1.00 28.12 173 VAL A CA 1
ATOM 1300 C C . VAL A 1 173 ? -37.689 20.526 25.984 1.00 28.12 173 VAL A C 1
ATOM 1302 O O . VAL A 1 173 ? -38.905 20.617 26.110 1.00 28.12 173 VAL A O 1
ATOM 1305 N N . GLY A 1 174 ? -36.881 21.580 26.056 1.00 23.75 174 GLY A N 1
ATOM 1306 C CA . GLY A 1 174 ? -37.295 22.957 25.853 1.00 23.75 174 GLY A CA 1
ATOM 1307 C C . GLY A 1 174 ? -37.212 23.261 24.365 1.00 23.75 174 GLY A C 1
ATOM 1308 O O . GLY A 1 174 ? -36.129 23.363 23.798 1.00 23.75 174 GLY A O 1
ATOM 1309 N N . THR A 1 175 ? -38.373 23.368 23.736 1.00 32.12 175 THR A N 1
ATOM 1310 C CA . THR A 1 175 ? -38.587 23.896 22.388 1.00 32.12 175 THR A CA 1
ATOM 1311 C C . THR A 1 175 ? -37.930 25.266 22.199 1.00 32.12 175 THR A C 1
ATOM 1313 O O . THR A 1 175 ? -38.331 26.222 22.858 1.00 32.12 175 THR A O 1
ATOM 1316 N N . ALA A 1 176 ? -37.004 25.390 21.246 1.00 23.28 176 ALA A N 1
ATOM 1317 C CA . ALA A 1 176 ? -36.709 26.654 20.569 1.00 23.28 176 ALA A CA 1
ATOM 1318 C C . ALA A 1 176 ? -36.043 26.393 19.210 1.00 23.28 176 ALA A C 1
ATOM 1320 O O . ALA A 1 176 ? -35.095 25.621 19.087 1.00 23.28 176 ALA A O 1
ATOM 1321 N N . ALA A 1 177 ? -36.600 27.029 18.185 1.00 28.00 177 ALA A N 1
ATOM 1322 C CA . ALA A 1 177 ? -36.192 26.960 16.794 1.00 28.00 177 ALA A CA 1
ATOM 1323 C C . ALA A 1 177 ? -34.827 27.630 16.551 1.00 28.00 177 ALA A C 1
ATOM 1325 O O . ALA A 1 177 ? -34.520 28.655 17.153 1.00 28.00 177 ALA A O 1
ATOM 1326 N N . GLY A 1 178 ? -34.047 27.085 15.613 1.00 23.48 178 GLY A N 1
ATOM 1327 C CA . GLY A 1 178 ? -32.802 27.701 15.142 1.00 23.48 178 GLY A CA 1
ATOM 1328 C C . GLY A 1 178 ? -31.784 26.669 14.674 1.00 23.48 178 GLY A C 1
ATOM 1329 O O . GLY A 1 178 ? -30.879 26.300 15.412 1.00 23.48 178 GLY A O 1
ATOM 1330 N N . ALA A 1 179 ? -31.942 26.176 13.446 1.00 29.25 17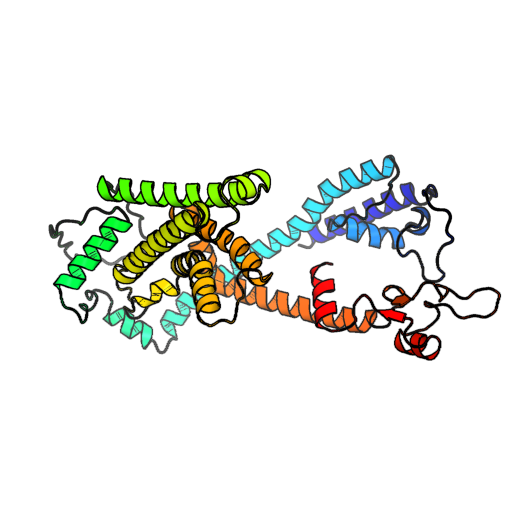9 ALA A N 1
ATOM 1331 C CA . ALA A 1 179 ? -31.007 25.244 12.833 1.00 29.25 179 ALA A CA 1
ATOM 1332 C C . ALA A 1 179 ? -29.720 25.968 12.400 1.00 29.25 179 ALA A C 1
ATOM 1334 O O . ALA A 1 179 ? -29.680 26.598 11.344 1.00 29.25 179 ALA A O 1
ATOM 1335 N N . THR A 1 180 ? -28.655 25.821 13.184 1.00 25.33 180 THR A N 1
ATOM 1336 C CA . THR A 1 180 ? -27.274 26.032 12.743 1.00 25.33 180 THR A CA 1
ATOM 1337 C C . THR A 1 180 ? -26.458 24.768 12.997 1.00 25.33 180 THR A C 1
ATOM 1339 O O . THR A 1 180 ? -26.597 24.073 13.998 1.00 25.33 180 THR A O 1
ATOM 1342 N N . THR A 1 181 ? -25.664 24.437 11.986 1.00 26.50 181 THR A N 1
ATOM 1343 C CA . THR A 1 181 ? -24.693 23.347 11.859 1.00 26.50 181 THR A CA 1
ATOM 1344 C C . THR A 1 181 ? -24.060 22.884 13.175 1.00 26.50 181 THR A C 1
ATOM 1346 O O . THR A 1 181 ? -23.101 23.483 13.658 1.00 26.50 181 THR A O 1
ATOM 1349 N N . GLY A 1 182 ? -24.555 21.765 13.704 1.00 22.53 182 GLY A N 1
ATOM 1350 C CA . GLY A 1 182 ? -23.913 21.022 14.779 1.00 22.53 182 GLY A CA 1
ATOM 1351 C C . GLY A 1 182 ? -22.705 20.257 14.251 1.00 22.53 182 GLY A C 1
ATOM 1352 O O . GLY A 1 182 ? -22.824 19.118 13.807 1.00 22.53 182 GLY A O 1
ATOM 1353 N N . VAL A 1 183 ? -21.529 20.876 14.326 1.00 26.83 183 VAL A N 1
ATOM 1354 C CA . VAL A 1 183 ? -20.328 20.118 14.685 1.00 26.83 183 VAL A CA 1
ATOM 1355 C C . VAL A 1 183 ? -20.648 19.567 16.068 1.00 26.83 183 VAL A C 1
ATOM 1357 O O . VAL A 1 183 ? -20.854 20.350 16.993 1.00 26.83 183 VAL A O 1
ATOM 1360 N N . ALA A 1 184 ? -20.820 18.248 16.184 1.00 28.61 184 ALA A N 1
ATOM 1361 C CA . ALA A 1 184 ? -20.996 17.604 17.476 1.00 28.61 184 ALA A CA 1
ATOM 1362 C C . ALA A 1 184 ? -19.832 18.062 18.354 1.00 28.61 184 ALA A C 1
ATOM 1364 O O . ALA A 1 184 ? -18.679 17.737 18.076 1.00 28.61 184 ALA A O 1
ATOM 1365 N N . ALA A 1 185 ? -20.133 18.914 19.334 1.00 26.77 185 ALA A N 1
ATOM 1366 C CA . ALA A 1 185 ? -19.167 19.369 20.304 1.00 26.77 185 ALA A CA 1
ATOM 1367 C C . ALA A 1 185 ? -18.637 18.114 20.992 1.00 26.77 185 ALA A C 1
ATOM 1369 O O . ALA A 1 185 ? -19.343 17.488 21.784 1.00 26.77 185 ALA A O 1
ATOM 1370 N N . THR A 1 186 ? -17.423 17.708 20.626 1.00 30.81 186 THR A N 1
ATOM 1371 C CA . THR A 1 186 ? -16.661 16.698 21.340 1.00 30.81 186 THR A CA 1
ATOM 1372 C C . THR A 1 186 ? -16.501 17.248 22.743 1.00 30.81 186 THR A C 1
ATOM 1374 O O . THR A 1 186 ? -15.684 18.137 22.976 1.00 30.81 186 THR A O 1
ATOM 1377 N N . ALA A 1 187 ? -17.366 16.807 23.654 1.00 32.91 187 ALA A N 1
ATOM 1378 C CA . ALA A 1 187 ? -17.279 17.161 25.050 1.00 32.91 187 ALA A CA 1
ATOM 1379 C C . ALA A 1 187 ? -15.896 16.711 25.525 1.00 32.91 187 ALA A C 1
ATOM 1381 O O . ALA A 1 187 ? -15.644 15.527 25.731 1.00 32.91 187 ALA A O 1
ATOM 1382 N N . THR A 1 188 ? -14.990 17.673 25.672 1.00 33.75 188 THR A N 1
ATOM 1383 C CA . THR A 1 188 ? -13.709 17.567 26.365 1.00 33.75 188 THR A CA 1
ATOM 1384 C C . THR A 1 188 ? -13.968 17.429 27.866 1.00 33.75 188 THR A C 1
ATOM 1386 O O . THR A 1 188 ? -13.477 18.194 28.688 1.00 33.75 188 THR A O 1
ATOM 1389 N N . GLY A 1 189 ? -14.784 16.444 28.242 1.00 37.53 189 GLY A N 1
ATOM 1390 C CA . GLY A 1 189 ? -14.777 15.903 29.585 1.00 37.53 189 GLY A CA 1
ATOM 1391 C C . GLY A 1 189 ? -13.513 15.071 29.713 1.00 37.53 189 GLY A C 1
ATOM 1392 O O . GLY A 1 189 ? -13.295 14.140 28.940 1.00 37.53 189 GLY A O 1
ATOM 1393 N N . THR A 1 190 ? -12.651 15.415 30.661 1.00 37.12 190 THR A N 1
ATOM 1394 C CA . THR A 1 190 ? -11.546 14.562 31.093 1.00 37.12 190 THR A CA 1
ATOM 1395 C C . THR A 1 190 ? -12.142 13.241 31.582 1.00 37.12 190 THR A C 1
ATOM 1397 O O . THR A 1 190 ? -12.562 13.132 32.731 1.00 37.12 190 THR A O 1
ATOM 1400 N N . LEU A 1 191 ? -12.234 12.245 30.693 1.00 50.66 191 LEU A N 1
ATOM 1401 C CA . LEU A 1 191 ? -12.677 10.893 31.027 1.00 50.66 191 LEU A CA 1
ATOM 1402 C C . LEU A 1 191 ? -11.772 10.362 32.137 1.00 50.66 191 LEU A C 1
ATOM 1404 O O . LEU A 1 191 ? -10.580 10.097 31.938 1.00 50.66 191 LEU A O 1
ATOM 1408 N N . ARG A 1 192 ? -12.321 10.272 33.345 1.00 53.00 192 ARG A N 1
ATOM 1409 C CA . ARG A 1 192 ? -11.583 9.837 34.521 1.00 53.00 192 ARG A CA 1
ATOM 1410 C C . ARG A 1 192 ? -11.502 8.312 34.479 1.00 53.00 192 ARG A C 1
ATOM 1412 O O . ARG A 1 192 ? -12.363 7.616 34.986 1.00 53.00 192 ARG A O 1
ATOM 1419 N N . ARG A 1 193 ? -10.470 7.780 33.819 1.00 64.62 193 ARG A N 1
ATOM 1420 C CA . ARG A 1 193 ? -10.306 6.326 33.650 1.00 64.62 193 ARG A CA 1
ATOM 1421 C C . ARG A 1 193 ? -10.160 5.616 34.992 1.00 64.62 193 ARG A C 1
ATOM 1423 O O . ARG A 1 193 ? -9.251 5.955 35.764 1.00 64.62 193 ARG A O 1
ATOM 1430 N N . THR A 1 194 ? -10.971 4.581 35.205 1.00 79.06 194 THR A N 1
ATOM 1431 C CA . THR A 1 194 ? -10.846 3.651 36.337 1.00 79.06 194 THR A CA 1
ATOM 1432 C C . THR A 1 194 ? -9.448 3.017 36.377 1.00 79.06 194 THR A C 1
ATOM 1434 O O . THR A 1 194 ? -8.811 2.801 35.344 1.00 79.06 194 THR A O 1
ATOM 1437 N N . ALA A 1 195 ? -8.930 2.714 37.571 1.00 82.31 195 ALA A N 1
ATOM 1438 C CA . ALA A 1 195 ? -7.597 2.113 37.708 1.00 82.31 195 ALA A CA 1
ATOM 1439 C C . ALA A 1 195 ? -7.494 0.760 36.976 1.00 82.31 195 ALA A C 1
ATOM 1441 O O . ALA A 1 195 ? -6.477 0.474 36.346 1.00 82.31 195 ALA A O 1
ATOM 1442 N N . ALA A 1 196 ? -8.576 -0.026 36.995 1.00 84.25 196 ALA A N 1
ATOM 1443 C CA . ALA A 1 196 ? -8.647 -1.330 36.346 1.00 84.25 196 ALA A CA 1
ATOM 1444 C C . ALA A 1 196 ? -8.599 -1.239 34.809 1.00 84.25 196 ALA A C 1
ATOM 1446 O O . ALA A 1 196 ? -7.820 -1.960 34.190 1.00 84.25 196 ALA A O 1
ATOM 1447 N N . SER A 1 197 ? -9.351 -0.315 34.190 1.00 83.56 197 SER A N 1
ATOM 1448 C CA . SER A 1 197 ? -9.300 -0.114 32.729 1.00 83.56 197 SER A CA 1
ATOM 1449 C C . SER A 1 197 ? -7.914 0.347 32.273 1.00 83.56 197 SER A C 1
ATOM 1451 O O . SER A 1 197 ? -7.397 -0.106 31.253 1.00 83.56 197 SER A O 1
ATOM 1453 N N . ARG A 1 198 ? -7.258 1.201 33.070 1.00 83.75 198 ARG A N 1
ATOM 1454 C CA . ARG A 1 198 ? -5.887 1.646 32.806 1.00 83.75 198 ARG A CA 1
ATOM 1455 C C . ARG A 1 198 ? -4.885 0.497 32.891 1.00 83.75 198 ARG A C 1
ATOM 1457 O O . ARG A 1 198 ? -4.053 0.379 32.000 1.00 83.75 198 ARG A O 1
ATOM 1464 N N . ALA A 1 199 ? -4.977 -0.343 33.922 1.00 88.12 199 ALA A N 1
ATOM 1465 C CA . ALA A 1 199 ? -4.108 -1.507 34.082 1.00 88.12 199 ALA A CA 1
ATOM 1466 C C . ALA A 1 199 ? -4.291 -2.513 32.937 1.00 88.12 199 ALA A C 1
ATOM 1468 O O . ALA A 1 199 ? -3.303 -2.950 32.355 1.00 88.12 199 ALA A O 1
ATOM 1469 N N . PHE A 1 200 ? -5.536 -2.810 32.555 1.00 88.62 200 PHE A N 1
ATOM 1470 C CA . PHE A 1 200 ? -5.841 -3.685 31.422 1.00 88.62 200 PHE A CA 1
ATOM 1471 C C . PHE A 1 200 ? -5.292 -3.131 30.104 1.00 88.62 200 PHE A C 1
ATOM 1473 O O . PHE A 1 200 ? -4.616 -3.836 29.361 1.00 88.62 200 PHE A O 1
ATOM 1480 N N . ARG A 1 201 ? -5.500 -1.837 29.838 1.00 86.88 201 ARG A N 1
ATOM 1481 C CA . ARG A 1 201 ? -4.972 -1.174 28.641 1.00 86.88 201 ARG A CA 1
ATOM 1482 C C . ARG A 1 201 ? -3.439 -1.204 28.601 1.00 86.88 201 ARG A C 1
ATOM 1484 O O . ARG A 1 201 ? -2.873 -1.483 27.548 1.00 86.88 201 ARG A O 1
ATOM 1491 N N . SER A 1 202 ? -2.770 -0.973 29.732 1.00 88.44 202 SER A N 1
ATOM 1492 C CA . SER A 1 202 ? -1.311 -1.108 29.842 1.00 88.44 202 SER A CA 1
ATOM 1493 C C . SER A 1 202 ? -0.836 -2.553 29.660 1.00 88.44 202 SER A C 1
ATOM 1495 O O . SER A 1 202 ? 0.195 -2.767 29.032 1.00 88.44 202 SER A O 1
ATOM 1497 N N . PHE A 1 203 ? -1.583 -3.540 30.163 1.00 91.88 203 PHE A N 1
ATOM 1498 C CA . PHE A 1 203 ? -1.285 -4.960 29.975 1.00 91.88 203 PHE A CA 1
ATOM 1499 C C . PHE A 1 203 ? -1.364 -5.360 28.499 1.00 91.88 203 PHE A C 1
ATOM 1501 O O . PHE A 1 203 ? -0.398 -5.894 27.964 1.00 91.88 203 PHE A O 1
ATOM 1508 N N . ILE A 1 204 ? -2.461 -5.025 27.814 1.00 89.50 204 ILE A N 1
ATOM 1509 C CA . ILE A 1 204 ? -2.619 -5.291 26.378 1.00 89.50 204 ILE A CA 1
ATOM 1510 C C . ILE A 1 204 ? -1.500 -4.619 25.576 1.00 89.50 204 ILE A C 1
ATOM 1512 O O . ILE A 1 204 ? -0.908 -5.249 24.703 1.00 89.50 204 ILE A O 1
ATOM 1516 N N . PHE A 1 205 ? -1.160 -3.369 25.902 1.00 88.88 205 PHE A N 1
ATOM 1517 C CA . PHE A 1 205 ? -0.043 -2.674 25.265 1.00 88.88 205 PHE A CA 1
ATOM 1518 C C . PHE A 1 205 ? 1.287 -3.410 25.468 1.00 88.88 205 PHE A C 1
ATOM 1520 O O . PHE A 1 205 ? 2.013 -3.644 24.504 1.00 88.88 205 PHE A O 1
ATOM 1527 N N . ALA A 1 206 ? 1.587 -3.823 26.703 1.00 91.56 206 ALA A N 1
ATOM 1528 C CA . ALA A 1 206 ? 2.800 -4.569 27.020 1.00 91.56 206 ALA A CA 1
ATOM 1529 C C . ALA A 1 206 ? 2.875 -5.897 26.252 1.00 91.56 206 ALA A C 1
ATOM 1531 O O . ALA A 1 206 ? 3.936 -6.230 25.728 1.00 91.56 206 ALA A O 1
ATOM 1532 N N . VAL A 1 207 ? 1.754 -6.616 26.118 1.00 90.88 207 VAL A N 1
ATOM 1533 C CA . VAL A 1 207 ? 1.683 -7.854 25.328 1.00 90.88 207 VAL A CA 1
ATOM 1534 C C . VAL A 1 207 ? 1.973 -7.580 23.852 1.00 90.88 207 VAL A C 1
ATOM 1536 O O . VAL A 1 207 ? 2.742 -8.323 23.250 1.00 90.88 207 VAL A O 1
ATOM 1539 N N . ILE A 1 208 ? 1.429 -6.515 23.254 1.00 88.12 208 ILE A N 1
ATOM 1540 C CA . ILE A 1 208 ? 1.713 -6.185 21.845 1.00 88.12 208 ILE A CA 1
ATOM 1541 C C . ILE A 1 208 ? 3.199 -5.874 21.642 1.00 88.12 208 ILE A C 1
ATOM 1543 O O . ILE A 1 208 ? 3.824 -6.433 20.743 1.00 88.12 208 ILE A O 1
ATOM 1547 N N . ILE A 1 209 ? 3.787 -5.033 22.496 1.00 89.88 209 ILE A N 1
ATOM 1548 C CA . ILE A 1 209 ? 5.215 -4.697 22.407 1.00 89.88 209 ILE A CA 1
ATOM 1549 C C . ILE A 1 209 ? 6.081 -5.947 22.588 1.00 89.88 209 ILE A C 1
ATOM 1551 O O . ILE A 1 209 ? 7.018 -6.157 21.821 1.00 89.88 209 ILE A O 1
ATOM 1555 N N . ALA A 1 210 ? 5.731 -6.823 23.531 1.00 90.62 210 ALA A N 1
ATOM 1556 C CA . ALA A 1 210 ? 6.411 -8.100 23.705 1.00 90.62 210 ALA A CA 1
ATOM 1557 C C . ALA A 1 210 ? 6.285 -9.009 22.464 1.00 90.62 210 ALA A C 1
ATOM 1559 O O . ALA A 1 210 ? 7.259 -9.663 22.110 1.00 90.62 210 ALA A O 1
ATOM 1560 N N . ASN A 1 211 ? 5.152 -9.000 21.746 1.00 88.94 211 ASN A N 1
ATOM 1561 C CA . ASN A 1 211 ? 5.013 -9.712 20.465 1.00 88.94 211 ASN A CA 1
ATOM 1562 C C . ASN A 1 211 ? 5.920 -9.153 19.374 1.00 88.94 211 ASN A C 1
ATOM 1564 O O . ASN A 1 211 ? 6.506 -9.932 18.629 1.00 88.94 211 ASN A O 1
ATOM 1568 N N . VAL A 1 212 ? 6.050 -7.831 19.271 1.00 86.31 212 VAL A N 1
ATOM 1569 C CA . VAL A 1 212 ? 6.960 -7.214 18.295 1.00 86.31 212 VAL A CA 1
ATOM 1570 C C . VAL A 1 212 ? 8.406 -7.589 18.614 1.00 86.31 212 VAL A C 1
ATOM 1572 O O . VAL A 1 212 ? 9.125 -8.046 17.731 1.00 86.31 212 VAL A O 1
ATOM 1575 N N . ILE A 1 213 ? 8.809 -7.483 19.884 1.00 88.44 213 ILE A N 1
ATOM 1576 C CA . ILE A 1 213 ? 10.149 -7.881 20.334 1.00 88.44 213 ILE A CA 1
ATOM 1577 C C . ILE A 1 213 ? 10.388 -9.374 20.082 1.00 88.44 213 ILE A C 1
ATOM 1579 O O . ILE A 1 213 ? 11.467 -9.733 19.627 1.00 88.44 213 ILE A O 1
ATOM 1583 N N . ALA A 1 214 ? 9.395 -10.237 20.318 1.00 85.69 214 ALA A N 1
ATOM 1584 C CA . ALA A 1 214 ? 9.502 -11.668 20.046 1.00 85.69 214 ALA A CA 1
ATOM 1585 C C . ALA A 1 214 ? 9.760 -11.954 18.558 1.00 85.69 214 ALA A C 1
ATOM 1587 O O . ALA A 1 214 ? 10.686 -12.689 18.241 1.00 85.69 214 ALA A O 1
ATOM 1588 N N . VAL A 1 215 ? 9.022 -11.308 17.644 1.00 82.06 215 VAL A N 1
ATOM 1589 C CA . VAL A 1 215 ? 9.245 -11.453 16.189 1.00 82.06 215 VAL A CA 1
ATOM 1590 C C . VAL A 1 215 ? 10.635 -10.957 15.788 1.00 82.06 215 VAL A C 1
ATOM 1592 O O . VAL A 1 215 ? 11.309 -11.593 14.982 1.00 82.06 215 VAL A O 1
ATOM 1595 N N . MET A 1 216 ? 11.086 -9.837 16.360 1.00 83.94 216 MET A N 1
ATOM 1596 C CA . MET A 1 216 ? 12.433 -9.314 16.112 1.00 83.94 216 MET A CA 1
ATOM 1597 C C . MET A 1 216 ? 13.534 -10.211 16.687 1.00 83.94 216 MET A C 1
ATOM 1599 O O . MET A 1 216 ? 14.628 -10.256 16.140 1.00 83.94 216 MET A O 1
ATOM 1603 N N . ALA A 1 217 ? 13.276 -10.896 17.799 1.00 85.25 217 ALA A N 1
ATOM 1604 C CA . ALA A 1 217 ? 14.222 -11.827 18.395 1.00 85.25 217 ALA A CA 1
ATOM 1605 C C . ALA A 1 217 ? 14.316 -13.121 17.572 1.00 85.25 217 ALA A C 1
ATOM 1607 O O . ALA A 1 217 ? 15.414 -13.617 17.342 1.00 85.25 217 ALA A O 1
ATOM 1608 N N . GLU A 1 218 ? 13.183 -13.630 17.086 1.00 78.38 218 GLU A N 1
ATOM 1609 C CA . GLU A 1 218 ? 13.112 -14.848 16.271 1.00 78.38 218 GLU A CA 1
ATOM 1610 C C . GLU A 1 218 ? 13.747 -14.674 14.884 1.00 78.38 218 GLU A C 1
ATOM 1612 O O . GLU A 1 218 ? 14.286 -15.623 14.325 1.00 78.38 218 GLU A O 1
ATOM 1617 N N . SER A 1 219 ? 13.779 -13.451 14.340 1.00 78.12 219 SER A N 1
ATOM 1618 C CA . SER A 1 219 ? 14.475 -13.186 13.073 1.00 78.12 219 SER A CA 1
ATOM 1619 C C . SER A 1 219 ? 15.999 -13.348 13.163 1.00 78.12 219 SER A C 1
ATOM 1621 O O . SER A 1 219 ? 16.663 -13.430 12.129 1.00 78.12 219 SER A O 1
ATOM 1623 N N . VAL A 1 220 ? 16.571 -13.411 14.373 1.00 82.94 220 VAL A N 1
ATOM 1624 C CA . VAL A 1 220 ? 18.006 -13.618 14.595 1.00 82.94 220 VAL A CA 1
ATOM 1625 C C . VAL A 1 220 ? 18.297 -15.122 14.733 1.00 82.94 220 VAL A C 1
ATOM 1627 O O . VAL A 1 220 ? 17.980 -15.707 15.773 1.00 82.94 220 VAL A O 1
ATOM 1630 N N . PRO A 1 221 ? 19.013 -15.757 13.778 1.00 77.62 221 PRO A N 1
ATOM 1631 C CA . PRO A 1 221 ? 19.224 -17.212 13.780 1.00 77.62 221 PRO A CA 1
ATOM 1632 C C . PRO A 1 221 ? 19.949 -17.753 15.021 1.00 77.62 221 PRO A C 1
ATOM 1634 O O . PRO A 1 221 ? 19.818 -18.924 15.369 1.00 77.62 221 PRO A O 1
ATOM 1637 N N . ALA A 1 222 ? 20.752 -16.916 15.687 1.00 78.81 222 ALA A N 1
ATOM 1638 C CA . ALA A 1 222 ? 21.442 -17.284 16.923 1.00 78.81 222 ALA A CA 1
ATOM 1639 C C . ALA A 1 222 ? 20.482 -17.408 18.119 1.00 78.81 222 ALA A C 1
ATOM 1641 O O . ALA A 1 222 ? 20.685 -18.268 18.973 1.00 78.81 222 ALA A O 1
ATOM 1642 N N . ILE A 1 223 ? 19.445 -16.566 18.170 1.00 77.69 223 ILE A N 1
ATOM 1643 C CA . ILE A 1 223 ? 18.435 -16.572 19.235 1.00 77.69 223 ILE A CA 1
ATOM 1644 C C . ILE A 1 223 ? 17.444 -17.709 18.993 1.00 77.69 223 ILE A C 1
ATOM 1646 O O . ILE A 1 223 ? 17.151 -18.465 19.917 1.00 77.69 223 ILE A O 1
ATOM 1650 N N . ASP A 1 224 ? 17.014 -17.880 17.745 1.00 72.56 224 ASP A N 1
ATOM 1651 C CA . ASP A 1 224 ? 16.140 -18.974 17.319 1.00 72.56 224 ASP A CA 1
ATOM 1652 C C . ASP A 1 224 ? 16.728 -20.355 17.682 1.00 72.56 224 ASP A C 1
ATOM 1654 O O . ASP A 1 224 ? 16.100 -21.174 18.357 1.00 72.56 224 ASP A O 1
ATOM 1658 N N . LYS A 1 225 ? 18.021 -20.572 17.393 1.00 69.81 225 LYS A N 1
ATOM 1659 C CA . LYS A 1 225 ? 18.732 -21.802 17.789 1.00 69.81 225 LYS A CA 1
ATOM 1660 C C . LYS A 1 225 ? 18.890 -21.973 19.304 1.00 69.81 225 LYS A C 1
ATOM 1662 O O . LYS A 1 225 ? 18.923 -23.110 19.769 1.00 69.81 225 LYS A O 1
ATOM 1667 N N . PHE A 1 226 ? 19.014 -20.884 20.069 1.00 73.31 226 PHE A N 1
ATOM 1668 C CA . PHE A 1 226 ? 19.215 -20.929 21.524 1.00 73.31 226 PHE A CA 1
ATOM 1669 C C . PHE A 1 226 ? 17.927 -21.259 22.291 1.00 73.31 226 PHE A C 1
ATOM 1671 O O . PHE A 1 226 ? 17.969 -21.989 23.279 1.00 73.31 226 PHE A O 1
ATOM 1678 N N . VAL A 1 227 ? 16.782 -20.741 21.837 1.00 67.12 227 VAL A N 1
ATOM 1679 C CA . VAL A 1 227 ? 15.472 -20.940 22.488 1.00 67.12 227 VAL A CA 1
ATOM 1680 C C . VAL A 1 227 ? 14.864 -22.316 22.168 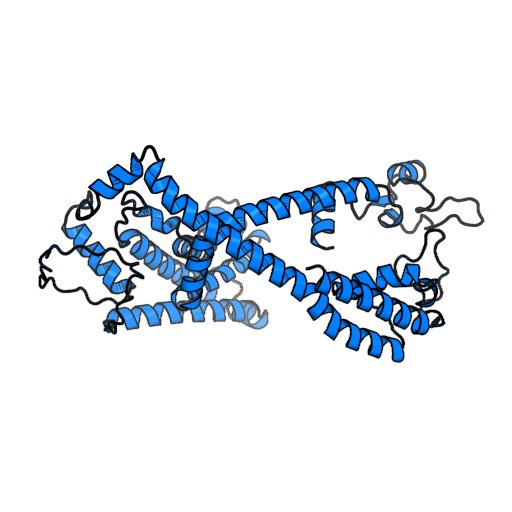1.00 67.12 227 VAL A C 1
ATOM 1682 O O . VAL A 1 227 ? 13.943 -22.768 22.850 1.00 67.12 227 VAL A O 1
ATOM 1685 N N . GLY A 1 228 ? 15.457 -23.031 21.211 1.00 56.09 228 GLY A N 1
ATOM 1686 C CA . GLY A 1 228 ? 15.082 -24.381 20.825 1.00 56.09 228 GLY A CA 1
ATOM 1687 C C . GLY A 1 228 ? 14.184 -24.352 19.598 1.00 56.09 228 GLY A C 1
ATOM 1688 O O . GLY A 1 228 ? 13.047 -23.895 19.652 1.00 56.09 228 GLY A O 1
ATOM 1689 N N . ASN A 1 229 ? 14.688 -24.912 18.500 1.00 59.72 229 ASN A N 1
ATOM 1690 C CA . ASN A 1 229 ? 13.987 -25.018 17.217 1.00 59.72 229 ASN A CA 1
ATOM 1691 C C . ASN A 1 229 ? 12.936 -26.154 17.203 1.00 59.72 229 ASN A C 1
ATOM 1693 O O . ASN A 1 229 ? 12.613 -26.722 16.163 1.00 59.72 229 ASN A O 1
ATOM 1697 N N . SER A 1 230 ? 12.473 -26.556 18.389 1.00 60.66 230 SER A N 1
ATOM 1698 C CA . SER A 1 230 ? 11.531 -27.653 18.596 1.00 60.66 230 SER A CA 1
ATOM 1699 C C . SER A 1 230 ? 10.145 -27.088 18.875 1.00 60.66 230 SER A C 1
ATOM 1701 O O . SER A 1 230 ? 10.001 -26.138 19.641 1.00 60.66 230 SER A O 1
ATOM 1703 N N . ARG A 1 231 ? 9.125 -27.722 18.293 1.00 57.84 231 ARG A N 1
ATOM 1704 C CA . ARG A 1 231 ? 7.708 -27.376 18.466 1.00 57.84 231 ARG A CA 1
ATOM 1705 C C . ARG A 1 231 ? 7.346 -27.216 19.949 1.00 57.84 231 ARG A C 1
ATOM 1707 O O . ARG A 1 231 ? 7.605 -28.120 20.744 1.00 57.84 231 ARG A O 1
ATOM 1714 N N . GLY A 1 232 ? 6.714 -26.095 20.300 1.00 65.12 232 GLY A N 1
ATOM 1715 C CA . GLY A 1 232 ? 6.362 -25.759 21.683 1.00 65.12 232 GLY A CA 1
ATOM 1716 C C . GLY A 1 232 ? 7.461 -25.004 22.432 1.00 65.12 232 GLY A C 1
ATOM 1717 O O . GLY A 1 232 ? 7.536 -25.092 23.660 1.00 65.12 232 GLY A O 1
ATOM 1718 N N . ASN A 1 233 ? 8.319 -24.281 21.711 1.00 76.94 233 ASN A N 1
ATOM 1719 C CA . ASN A 1 233 ? 9.314 -23.410 22.323 1.00 76.94 233 ASN A CA 1
ATOM 1720 C C . ASN A 1 233 ? 8.645 -22.240 23.084 1.00 76.94 233 ASN A C 1
ATOM 1722 O O . ASN A 1 233 ? 7.421 -22.057 23.081 1.00 76.94 233 ASN A O 1
ATOM 1726 N N . LEU A 1 234 ? 9.453 -21.434 23.779 1.00 82.38 234 LEU A N 1
ATOM 1727 C CA . LEU A 1 234 ? 8.934 -20.294 24.542 1.00 82.38 234 LEU A CA 1
ATOM 1728 C C . LEU A 1 234 ? 8.176 -19.290 23.658 1.00 82.38 234 LEU A C 1
ATOM 1730 O O . LEU A 1 234 ? 7.209 -18.694 24.132 1.00 82.38 234 LEU A O 1
ATOM 1734 N N . PHE A 1 235 ? 8.582 -19.124 22.396 1.00 82.25 235 PHE A N 1
ATOM 1735 C CA . PHE A 1 235 ? 7.934 -18.215 21.452 1.00 82.25 235 PHE A CA 1
ATOM 1736 C C . PHE A 1 235 ? 6.568 -18.734 20.991 1.00 82.25 235 PHE A C 1
ATOM 1738 O O . PHE A 1 235 ? 5.619 -17.956 21.000 1.00 82.25 235 PHE A O 1
ATOM 1745 N N . ASP A 1 236 ? 6.426 -20.033 20.717 1.00 81.19 236 ASP A N 1
ATOM 1746 C CA . ASP A 1 236 ? 5.158 -20.684 20.361 1.00 81.19 236 ASP A CA 1
ATOM 1747 C C . ASP A 1 236 ? 4.144 -20.593 21.510 1.00 81.19 236 ASP A C 1
ATOM 1749 O O . ASP A 1 236 ? 2.967 -20.290 21.309 1.00 81.19 236 ASP A O 1
ATOM 1753 N N . CYS A 1 237 ? 4.599 -20.841 22.745 1.00 86.31 237 CYS A N 1
ATOM 1754 C CA . CYS A 1 237 ? 3.751 -20.744 23.934 1.00 86.31 237 CYS A CA 1
ATOM 1755 C C . CYS A 1 237 ? 3.318 -19.294 24.189 1.00 86.31 237 CYS A C 1
ATOM 1757 O O . CYS A 1 237 ? 2.145 -19.019 24.458 1.00 86.31 237 CYS A O 1
ATOM 1759 N N . PHE A 1 238 ? 4.258 -18.354 24.063 1.00 88.81 238 PHE A N 1
ATOM 1760 C CA . PHE A 1 238 ? 3.972 -16.930 24.173 1.00 88.81 238 PHE A CA 1
ATOM 1761 C C . PHE A 1 238 ? 3.012 -16.452 23.074 1.00 88.81 238 PHE A C 1
ATOM 1763 O O . PHE A 1 238 ? 2.103 -15.672 23.355 1.00 88.81 238 PHE A O 1
ATOM 1770 N N . GLU A 1 239 ? 3.166 -16.950 21.848 1.00 88.00 239 GLU A N 1
ATOM 1771 C CA . GLU A 1 239 ? 2.272 -16.672 20.729 1.00 88.00 239 GLU A CA 1
ATOM 1772 C C . GLU A 1 239 ? 0.862 -17.205 20.985 1.00 88.00 239 GLU A C 1
ATOM 1774 O O . GLU A 1 239 ? -0.106 -16.458 20.855 1.00 88.00 239 GLU A O 1
ATOM 1779 N N . ALA A 1 240 ? 0.724 -18.458 21.418 1.00 89.44 240 ALA A N 1
ATOM 1780 C CA . ALA A 1 240 ? -0.581 -19.010 21.765 1.00 89.44 240 ALA A CA 1
ATOM 1781 C C . ALA A 1 240 ? -1.256 -18.185 22.877 1.00 89.44 240 ALA A C 1
ATOM 1783 O O . ALA A 1 240 ? -2.437 -17.848 22.779 1.00 89.44 240 ALA A O 1
ATOM 1784 N N . LEU A 1 241 ? -0.504 -17.792 23.914 1.00 91.75 241 LEU A N 1
ATOM 1785 C CA . LEU A 1 241 ? -1.011 -16.950 24.999 1.00 91.75 241 LEU A CA 1
ATOM 1786 C C . LEU A 1 241 ? -1.445 -15.562 24.504 1.00 91.75 241 LEU A C 1
ATOM 1788 O O . LEU A 1 241 ? -2.492 -15.053 24.923 1.00 91.75 241 LEU A O 1
ATOM 1792 N N . SER A 1 242 ? -0.659 -14.934 23.629 1.00 91.06 242 SER A N 1
ATOM 1793 C CA . SER A 1 242 ? -0.960 -13.598 23.119 1.00 91.06 242 SER A CA 1
ATOM 1794 C C . SER A 1 242 ? -2.166 -13.601 22.182 1.00 91.06 242 SER A C 1
ATOM 1796 O O . SER A 1 242 ? -3.062 -12.774 22.355 1.00 91.06 242 SER A O 1
ATOM 1798 N N . VAL A 1 243 ? -2.253 -14.574 21.271 1.00 91.88 243 VAL A N 1
ATOM 1799 C CA . VAL A 1 243 ? -3.402 -14.764 20.376 1.00 91.88 243 VAL A CA 1
ATOM 1800 C C . VAL A 1 243 ? -4.666 -15.027 21.183 1.00 91.88 243 VAL A C 1
ATOM 1802 O O . VAL A 1 243 ? -5.684 -14.384 20.932 1.00 91.88 243 VAL A O 1
ATOM 1805 N N . LEU A 1 244 ? -4.617 -15.896 22.198 1.00 92.75 244 LEU A N 1
ATOM 1806 C CA . LEU A 1 244 ? -5.763 -16.132 23.081 1.00 92.75 244 LEU A CA 1
ATOM 1807 C C . LEU A 1 244 ? -6.191 -14.854 23.811 1.00 92.75 244 LEU A C 1
ATOM 1809 O O . LEU A 1 244 ? -7.383 -14.558 23.882 1.00 92.75 244 LEU A O 1
ATOM 1813 N N . THR A 1 245 ? -5.233 -14.062 24.296 1.00 92.62 245 THR A N 1
ATOM 1814 C CA . THR A 1 245 ? -5.509 -12.782 24.965 1.00 92.62 245 THR A CA 1
ATOM 1815 C C . THR A 1 245 ? -6.218 -11.799 24.028 1.00 92.62 245 THR A C 1
ATOM 1817 O O . THR A 1 245 ? -7.242 -11.226 24.404 1.00 92.62 245 THR A O 1
ATOM 1820 N N . PHE A 1 246 ? -5.723 -11.630 22.797 1.00 91.25 246 PHE A N 1
ATOM 1821 C CA . PHE A 1 246 ? -6.352 -10.762 21.794 1.00 91.25 246 PHE A CA 1
ATOM 1822 C C . PHE A 1 246 ? -7.698 -11.299 21.312 1.00 91.25 246 PHE A C 1
ATOM 1824 O O . PHE A 1 246 ? -8.612 -10.524 21.064 1.00 91.25 246 PHE A O 1
ATOM 1831 N N . SER A 1 247 ? -7.867 -12.616 21.254 1.00 92.81 247 SER A N 1
ATOM 1832 C CA . SER A 1 247 ? -9.133 -13.239 20.864 1.00 92.81 247 SER A CA 1
ATOM 1833 C C . SER A 1 247 ? -10.215 -13.023 21.914 1.00 92.81 247 SER A C 1
ATOM 1835 O O . SER A 1 247 ? -11.341 -12.666 21.578 1.00 92.81 247 SER A O 1
ATOM 1837 N N . VAL A 1 248 ? -9.878 -13.171 23.200 1.00 93.12 248 VAL A N 1
ATOM 1838 C CA . VAL A 1 248 ? -10.795 -12.840 24.300 1.00 93.12 248 VAL A CA 1
ATOM 1839 C C . VAL A 1 248 ? -11.172 -11.363 24.247 1.00 93.12 248 VAL A C 1
ATOM 1841 O O . VAL A 1 248 ? -12.344 -11.019 24.370 1.00 93.12 248 VAL A O 1
ATOM 1844 N N . GLU A 1 249 ? -10.199 -10.486 24.029 1.00 90.75 249 GLU A N 1
ATOM 1845 C CA . GLU A 1 249 ? -10.437 -9.050 23.936 1.00 90.75 249 GLU A CA 1
ATOM 1846 C C . GLU A 1 249 ? -11.311 -8.676 22.724 1.00 90.75 249 GLU A C 1
ATOM 1848 O O . GLU A 1 249 ? -12.264 -7.909 22.874 1.00 90.75 249 GLU A O 1
ATOM 1853 N N . TYR A 1 250 ? -11.086 -9.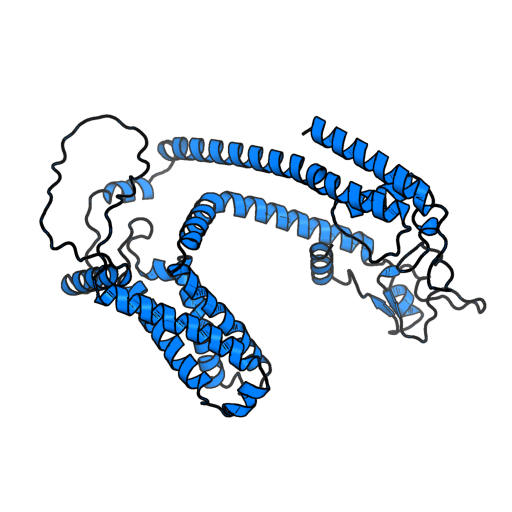301 21.568 1.00 90.00 250 TYR A N 1
ATOM 1854 C CA . TYR A 1 250 ? -11.930 -9.172 20.381 1.00 90.00 250 TYR A CA 1
ATOM 1855 C C . TYR A 1 250 ? -13.371 -9.635 20.636 1.00 90.00 250 TYR A C 1
ATOM 1857 O O . TYR A 1 250 ? -14.324 -8.929 20.304 1.00 90.00 250 TYR A O 1
ATOM 1865 N N . LEU A 1 251 ? -13.553 -10.791 21.282 1.00 91.19 251 LEU A N 1
ATOM 1866 C CA . LEU A 1 251 ? -14.877 -11.311 21.636 1.00 91.19 251 LEU A CA 1
ATOM 1867 C C . LEU A 1 251 ? -15.599 -10.409 22.641 1.00 91.19 251 LEU A C 1
ATOM 1869 O O . LEU A 1 251 ? -16.798 -10.171 22.492 1.00 91.19 251 LEU A O 1
ATOM 1873 N N . LEU A 1 252 ? -14.883 -9.874 23.635 1.00 88.19 252 LEU A N 1
ATOM 1874 C CA . LEU A 1 252 ? -15.442 -8.917 24.590 1.00 88.19 252 LEU A CA 1
ATOM 1875 C C . LEU A 1 252 ? -15.935 -7.656 23.877 1.00 88.19 252 LEU A C 1
ATOM 1877 O O . LEU A 1 252 ? -17.042 -7.206 24.169 1.00 88.19 252 LEU A O 1
ATOM 1881 N N . ARG A 1 253 ? -15.180 -7.135 22.900 1.00 86.62 253 ARG A N 1
ATOM 1882 C CA . ARG A 1 253 ? -15.609 -5.996 22.072 1.00 86.62 253 ARG A CA 1
ATOM 1883 C C . ARG A 1 253 ? -16.821 -6.330 21.214 1.00 86.62 253 ARG A C 1
ATOM 1885 O O . ARG A 1 253 ? -17.800 -5.586 21.230 1.00 86.62 253 ARG A O 1
ATOM 1892 N N . LEU A 1 254 ? -16.797 -7.462 20.513 1.00 86.69 254 LEU A N 1
ATOM 1893 C CA . LEU A 1 254 ? -17.920 -7.926 19.695 1.00 86.69 254 LEU A CA 1
ATOM 1894 C C . LEU A 1 254 ? -19.202 -8.086 20.532 1.00 86.69 254 LEU A C 1
ATOM 1896 O O . LEU A 1 254 ? -20.302 -7.779 20.070 1.00 86.69 254 LEU A O 1
ATOM 1900 N N . PHE A 1 255 ? -19.059 -8.523 21.784 1.00 86.06 255 PHE A N 1
ATOM 1901 C CA . PHE A 1 255 ? -20.157 -8.657 22.734 1.00 86.06 255 PHE A CA 1
ATOM 1902 C C . PHE A 1 255 ? -20.647 -7.311 23.288 1.00 86.06 255 PHE A C 1
ATOM 1904 O O . PHE A 1 255 ? -21.855 -7.134 23.469 1.00 86.06 255 PHE A O 1
ATOM 1911 N N . SER A 1 256 ? -19.739 -6.373 23.569 1.00 82.50 256 SER A N 1
ATOM 1912 C CA . SER A 1 256 ? -20.039 -5.129 24.284 1.00 82.50 256 SER A CA 1
ATOM 1913 C C . SER A 1 256 ? -20.414 -3.948 23.389 1.00 82.50 256 SER A C 1
ATOM 1915 O O . SER A 1 256 ? -20.882 -2.930 23.900 1.00 82.50 256 SER A O 1
ATOM 1917 N N . VAL A 1 257 ? -20.210 -4.048 22.072 1.00 79.56 257 VAL A N 1
ATOM 1918 C CA . VAL A 1 257 ? -20.485 -2.958 21.126 1.00 79.56 257 VAL A CA 1
ATOM 1919 C C . VAL A 1 257 ? -21.915 -2.431 21.259 1.00 79.56 257 VAL A C 1
ATOM 1921 O O . VAL A 1 257 ? -22.906 -3.172 21.283 1.00 79.56 257 VAL A O 1
ATOM 1924 N N . SER A 1 258 ? -22.001 -1.103 21.354 1.00 68.00 258 SER A N 1
ATOM 1925 C CA . SER A 1 258 ? -23.257 -0.365 21.432 1.00 68.00 258 SER A CA 1
ATOM 1926 C C . SER A 1 258 ? -24.099 -0.637 20.191 1.00 68.00 258 SER A C 1
ATOM 1928 O O . SER A 1 258 ? -23.598 -0.599 19.070 1.00 68.00 258 SER A O 1
ATOM 1930 N N . LYS A 1 259 ? -25.396 -0.890 20.387 1.00 66.69 259 LYS A N 1
ATOM 1931 C CA . LYS A 1 259 ? -26.328 -1.096 19.277 1.00 66.69 259 LYS A CA 1
ATOM 1932 C C . LYS A 1 259 ? -26.476 0.220 18.509 1.00 66.69 259 LYS A C 1
ATOM 1934 O O . LYS A 1 259 ? -27.129 1.142 18.996 1.00 66.69 259 LYS A O 1
ATOM 1939 N N . ASP A 1 260 ? -25.868 0.297 17.333 1.00 65.19 260 ASP A N 1
ATOM 1940 C CA . ASP A 1 260 ? -25.980 1.455 16.453 1.00 65.19 260 ASP A CA 1
ATOM 1941 C C . ASP A 1 260 ? -27.196 1.316 15.528 1.00 65.19 260 ASP A C 1
ATOM 1943 O O . ASP A 1 260 ? -27.499 0.234 15.016 1.00 65.19 260 ASP A O 1
ATOM 1947 N N . LYS A 1 261 ? -27.890 2.432 15.307 1.00 60.34 261 LYS A N 1
ATOM 1948 C CA . LYS A 1 261 ? -29.035 2.520 14.401 1.00 60.34 261 LYS A CA 1
ATOM 1949 C C . LYS A 1 261 ? -28.586 2.235 12.977 1.00 60.34 261 LYS A C 1
ATOM 1951 O O . LYS A 1 261 ? -29.210 1.416 12.316 1.00 60.34 261 LYS A O 1
ATOM 1956 N N . GLN A 1 262 ? -27.471 2.828 12.543 1.00 61.53 262 GLN A N 1
ATOM 1957 C CA . GLN A 1 262 ? -26.978 2.744 11.160 1.00 61.53 262 GLN A CA 1
ATOM 1958 C C . GLN A 1 262 ? -26.727 1.304 10.683 1.00 61.53 262 GLN A C 1
ATOM 1960 O O . GLN A 1 262 ? -26.759 1.035 9.485 1.00 61.53 262 GLN A O 1
ATOM 1965 N N . HIS A 1 263 ? -26.557 0.368 11.619 1.00 62.72 263 HIS A N 1
ATOM 1966 C CA . HIS A 1 263 ? -26.274 -1.041 11.358 1.00 62.72 263 HIS A CA 1
ATOM 1967 C C . HIS A 1 263 ? -27.403 -1.974 11.813 1.00 62.72 263 HIS A C 1
ATOM 1969 O O . HIS A 1 263 ? -27.159 -3.134 12.147 1.00 62.72 263 HIS A O 1
ATOM 1975 N N . LEU A 1 264 ? -28.644 -1.468 11.842 1.00 59.00 264 LEU A N 1
ATOM 1976 C CA . LEU A 1 264 ? -29.850 -2.221 12.219 1.00 59.00 264 LEU A CA 1
ATOM 1977 C C . LEU A 1 264 ? -29.733 -2.885 13.600 1.00 59.00 264 LEU A C 1
ATOM 1979 O O . LEU A 1 264 ? -30.266 -3.969 13.828 1.00 59.00 264 LEU A O 1
ATOM 1983 N N . TYR A 1 265 ? -29.004 -2.252 14.524 1.00 65.25 265 TYR A N 1
ATOM 1984 C CA . TYR A 1 265 ? -28.714 -2.782 15.857 1.00 65.25 265 TYR A CA 1
ATOM 1985 C C . TYR A 1 265 ? -27.973 -4.137 15.865 1.00 65.25 265 TYR A C 1
ATOM 1987 O O . TYR A 1 265 ? -27.887 -4.785 16.913 1.00 65.25 265 TYR A O 1
ATOM 1995 N N . SER A 1 266 ? -27.402 -4.557 14.727 1.00 66.81 266 SER A N 1
ATOM 1996 C CA . SER A 1 266 ? -26.580 -5.762 14.623 1.00 66.81 266 SER A CA 1
ATOM 1997 C C . SER A 1 266 ? -25.210 -5.528 15.249 1.00 66.81 266 SER A C 1
ATOM 1999 O O . SER A 1 266 ? -24.472 -4.622 14.868 1.00 66.81 266 SER A O 1
ATOM 2001 N N . ARG A 1 267 ? -24.848 -6.380 16.209 1.00 70.44 267 ARG A N 1
ATOM 2002 C CA . ARG A 1 267 ? -23.549 -6.323 16.904 1.00 70.44 267 ARG A CA 1
ATOM 2003 C C . ARG A 1 267 ? -22.413 -6.922 16.083 1.00 70.44 267 ARG A C 1
ATOM 2005 O O . ARG A 1 267 ? -21.275 -6.483 16.202 1.00 70.44 267 ARG A O 1
ATOM 2012 N N . LEU A 1 268 ? -22.743 -7.860 15.189 1.00 75.38 268 LEU A N 1
ATOM 2013 C CA . LEU A 1 268 ? -21.798 -8.456 14.239 1.00 75.38 268 LEU A CA 1
ATOM 2014 C C . LEU A 1 268 ? -21.184 -7.416 13.297 1.00 75.38 268 LEU A C 1
ATOM 2016 O O . LEU A 1 268 ? -20.150 -7.677 12.692 1.00 75.38 268 LEU A O 1
ATOM 2020 N N . PHE A 1 269 ? -21.768 -6.218 13.231 1.00 78.75 269 PHE A N 1
ATOM 2021 C CA . PHE A 1 269 ? -21.189 -5.104 12.505 1.00 78.75 269 PHE A CA 1
ATOM 2022 C C . PHE A 1 269 ? -19.756 -4.770 12.949 1.00 78.75 269 PHE A C 1
ATOM 2024 O O . PHE A 1 269 ? -18.959 -4.379 12.098 1.00 78.75 269 PHE A O 1
ATOM 2031 N N . TYR A 1 270 ? -19.379 -4.980 14.221 1.00 79.00 270 TYR A N 1
ATOM 2032 C CA . TYR A 1 270 ? -17.998 -4.726 14.659 1.00 79.00 270 TYR A CA 1
ATOM 2033 C C . TYR A 1 270 ? -16.976 -5.476 13.800 1.00 79.00 270 TYR A C 1
ATOM 2035 O O . TYR A 1 270 ? -15.995 -4.874 13.372 1.00 79.00 270 TYR A O 1
ATOM 2043 N N . ALA A 1 271 ? -17.250 -6.735 13.447 1.00 83.25 271 ALA A N 1
ATOM 2044 C CA . ALA A 1 271 ? -16.367 -7.544 12.608 1.00 83.25 271 ALA A CA 1
ATOM 2045 C C . ALA A 1 271 ? -16.169 -6.971 11.192 1.00 83.25 271 ALA A C 1
ATOM 2047 O O . ALA A 1 271 ? -15.184 -7.286 10.537 1.00 83.25 271 ALA A O 1
ATOM 2048 N N . THR A 1 272 ? -17.078 -6.108 10.733 1.00 81.88 272 THR A N 1
ATOM 2049 C CA . THR A 1 272 ? -16.996 -5.415 9.435 1.00 81.88 272 THR A CA 1
ATOM 2050 C C . THR A 1 272 ? -16.459 -3.984 9.536 1.00 81.88 272 THR A C 1
ATOM 2052 O O . THR A 1 272 ? -16.345 -3.293 8.528 1.00 81.88 272 THR A O 1
ATOM 2055 N N . THR A 1 273 ? -16.131 -3.508 10.741 1.00 82.75 273 THR A N 1
ATOM 2056 C CA . THR A 1 273 ? -15.473 -2.205 10.922 1.00 82.75 273 THR A CA 1
ATOM 2057 C C . THR A 1 273 ? -13.979 -2.304 10.655 1.00 82.75 273 THR A C 1
ATOM 2059 O O . THR A 1 273 ? -13.394 -3.356 10.872 1.00 82.75 273 THR A O 1
ATOM 2062 N N . PHE A 1 274 ? -13.337 -1.196 10.268 1.00 83.12 274 PHE A N 1
ATOM 2063 C CA . PHE A 1 274 ? -11.880 -1.137 10.092 1.00 83.12 274 PHE A CA 1
ATOM 2064 C C . PHE A 1 274 ? -11.120 -1.726 11.294 1.00 83.12 274 PHE A C 1
ATOM 2066 O O . PHE A 1 274 ? -10.337 -2.652 11.125 1.00 83.12 274 PHE A O 1
ATOM 2073 N N . PHE A 1 275 ? -11.427 -1.275 12.514 1.00 83.50 275 PHE A N 1
ATOM 2074 C CA . PHE A 1 275 ? -10.789 -1.779 13.735 1.00 83.50 275 PHE A CA 1
ATOM 2075 C C . PHE A 1 275 ? -11.070 -3.265 13.988 1.00 83.50 275 PHE A C 1
ATOM 2077 O O . PHE A 1 275 ? -10.157 -4.006 14.332 1.00 83.50 275 PHE A O 1
ATOM 2084 N N . GLY A 1 276 ? -12.304 -3.728 13.764 1.00 86.62 276 GLY A N 1
ATOM 2085 C CA . GLY A 1 276 ? -12.634 -5.143 13.934 1.00 86.62 276 GLY A CA 1
ATOM 2086 C C . GLY A 1 276 ? -12.025 -6.055 12.865 1.00 86.62 276 GLY A C 1
ATOM 2087 O O . GLY A 1 276 ? -11.677 -7.190 13.176 1.00 86.62 276 GLY A O 1
ATOM 2088 N N . ILE A 1 277 ? -11.858 -5.574 11.630 1.00 88.81 277 ILE A N 1
ATOM 2089 C CA . ILE A 1 277 ? -11.136 -6.294 10.573 1.00 88.81 277 ILE A CA 1
ATOM 2090 C C . ILE A 1 277 ? -9.659 -6.384 10.944 1.00 88.81 277 ILE A C 1
ATOM 2092 O O . ILE A 1 277 ? -9.080 -7.461 10.853 1.00 88.81 277 ILE A O 1
ATOM 2096 N N . VAL A 1 278 ? -9.054 -5.283 11.392 1.00 88.38 278 VAL A N 1
ATOM 2097 C CA . VAL A 1 278 ? -7.643 -5.268 11.786 1.00 88.38 278 VAL A CA 1
ATOM 2098 C C . VAL A 1 278 ? -7.385 -6.204 12.972 1.00 88.38 278 VAL A C 1
ATOM 2100 O O . VAL A 1 278 ? -6.467 -7.020 12.900 1.00 88.38 278 VAL A O 1
ATOM 2103 N N . ASP A 1 279 ? -8.227 -6.171 14.010 1.00 88.62 279 ASP A N 1
ATOM 2104 C CA . ASP A 1 279 ? -8.137 -7.109 15.137 1.00 88.62 279 ASP A CA 1
ATOM 2105 C C . ASP A 1 279 ? -8.285 -8.572 14.669 1.00 88.62 279 ASP A C 1
ATOM 2107 O O . ASP A 1 279 ? -7.545 -9.448 15.117 1.00 88.62 279 ASP A O 1
ATOM 2111 N N . LEU A 1 280 ? -9.212 -8.848 13.740 1.00 90.56 280 LEU A N 1
ATOM 2112 C CA . LEU A 1 280 ? -9.426 -10.193 13.199 1.00 90.56 280 LEU A CA 1
ATOM 2113 C C . LEU A 1 280 ? -8.210 -10.678 12.403 1.00 90.56 280 LEU A C 1
ATOM 2115 O O . LEU A 1 280 ? -7.756 -11.802 12.599 1.00 90.56 280 LEU A O 1
ATOM 2119 N N . VAL A 1 281 ? -7.660 -9.833 11.530 1.00 90.56 281 VAL A N 1
ATOM 2120 C CA . VAL A 1 281 ? -6.469 -10.147 10.729 1.00 90.56 281 VAL A CA 1
ATOM 2121 C C . VAL A 1 281 ? -5.232 -10.311 11.621 1.00 90.56 281 VAL A C 1
ATOM 2123 O O . VAL A 1 281 ? -4.355 -11.103 11.294 1.00 90.56 281 VAL A O 1
ATOM 2126 N N . ALA A 1 282 ? -5.166 -9.638 12.773 1.00 88.62 282 ALA A N 1
ATOM 2127 C CA . ALA A 1 282 ? -4.081 -9.809 13.737 1.00 88.62 282 ALA A CA 1
ATOM 2128 C C . ALA A 1 282 ? -4.078 -11.192 14.419 1.00 88.62 282 ALA A C 1
ATOM 2130 O O . ALA A 1 282 ? -3.004 -11.725 14.700 1.00 88.62 282 ALA A O 1
ATOM 2131 N N . ILE A 1 283 ? -5.252 -11.785 14.679 1.00 90.81 283 ILE A N 1
ATOM 2132 C CA . ILE A 1 283 ? -5.379 -13.111 15.322 1.00 90.81 283 ILE A CA 1
ATOM 2133 C C . ILE A 1 283 ? -5.526 -14.266 14.320 1.00 90.81 283 ILE A C 1
ATOM 2135 O O . ILE A 1 283 ? -5.217 -15.411 14.650 1.00 90.81 283 ILE A O 1
ATOM 2139 N N . ALA A 1 284 ? -5.990 -13.985 13.099 1.00 91.38 284 ALA A N 1
ATOM 2140 C CA . ALA A 1 284 ? -6.307 -14.993 12.091 1.00 91.38 284 ALA A CA 1
ATOM 2141 C C . ALA A 1 284 ? -5.140 -15.926 11.711 1.00 91.38 284 ALA A C 1
ATOM 2143 O O . ALA A 1 284 ? -5.402 -17.124 11.606 1.00 91.38 284 ALA A O 1
ATOM 2144 N N . PRO A 1 285 ? -3.883 -15.463 11.529 1.00 89.38 285 PRO A N 1
ATOM 2145 C CA . PRO A 1 285 ? -2.802 -16.311 11.026 1.00 89.38 285 PRO A CA 1
ATOM 2146 C C . PRO A 1 285 ? -2.582 -17.563 11.877 1.00 89.38 285 PRO A C 1
ATOM 2148 O O . PRO A 1 285 ? -2.481 -18.658 11.331 1.00 89.38 285 PRO A O 1
ATOM 2151 N N . TRP A 1 286 ? -2.612 -17.418 13.205 1.00 88.69 286 TRP A N 1
ATOM 2152 C CA . TRP A 1 286 ? -2.442 -18.536 14.131 1.00 88.69 286 TRP A CA 1
ATOM 2153 C C . TRP A 1 286 ? -3.609 -19.527 14.054 1.00 88.69 286 TRP A C 1
ATOM 2155 O O . TRP A 1 286 ? -3.393 -20.728 13.933 1.00 88.69 286 TRP A O 1
ATOM 2165 N N . TYR A 1 287 ? -4.860 -19.050 14.051 1.00 90.81 287 TYR A N 1
ATOM 2166 C CA . TYR A 1 287 ? -6.022 -19.940 13.927 1.00 90.81 287 TYR A CA 1
ATOM 2167 C C . TYR A 1 287 ? -6.052 -20.683 12.592 1.00 90.81 287 TYR A C 1
ATOM 2169 O O . TYR A 1 287 ? -6.359 -21.874 12.565 1.00 90.81 287 TYR A O 1
ATOM 2177 N N . VAL A 1 288 ? -5.724 -19.995 11.496 1.00 89.81 288 VAL A N 1
ATOM 2178 C CA . VAL A 1 288 ? -5.642 -20.598 10.162 1.00 89.81 288 VAL A CA 1
ATOM 2179 C C . VAL A 1 288 ? -4.564 -21.679 10.157 1.00 89.81 288 VAL A C 1
ATOM 2181 O O . VAL A 1 288 ? -4.859 -22.810 9.780 1.00 89.81 288 VAL A O 1
ATOM 2184 N N . GLN A 1 289 ? -3.365 -21.382 10.664 1.00 86.62 289 GLN A N 1
ATOM 2185 C CA . GLN A 1 289 ? -2.292 -22.367 10.779 1.00 86.62 289 GLN A CA 1
ATOM 2186 C C . GLN A 1 289 ? -2.736 -23.599 11.586 1.00 86.62 289 GLN A C 1
ATOM 2188 O O . GLN A 1 289 ? -2.616 -24.720 11.098 1.00 86.62 289 GLN A O 1
ATOM 2193 N N . GLN A 1 290 ? -3.340 -23.412 12.764 1.00 87.19 290 GLN A N 1
ATOM 2194 C CA . GLN A 1 290 ? -3.800 -24.521 13.608 1.00 87.19 290 GLN A CA 1
ATOM 2195 C C . GLN A 1 290 ? -4.872 -25.390 12.929 1.00 87.19 290 GLN A C 1
ATOM 2197 O O . GLN A 1 290 ? -4.858 -26.611 13.079 1.00 87.19 290 GLN A O 1
ATOM 2202 N N . VAL A 1 291 ? -5.797 -24.792 12.169 1.00 88.69 291 VAL A N 1
ATOM 2203 C CA . VAL A 1 291 ? -6.830 -25.532 11.420 1.00 88.69 291 VAL A CA 1
ATOM 2204 C C . VAL A 1 291 ? -6.223 -26.304 10.245 1.00 88.69 291 VAL A C 1
ATOM 2206 O O . VAL A 1 291 ? -6.601 -27.454 10.008 1.00 88.69 291 VAL A O 1
ATOM 2209 N N . LEU A 1 292 ? -5.277 -25.712 9.512 1.00 86.06 292 LEU A N 1
ATOM 2210 C CA . LEU A 1 292 ? -4.620 -26.379 8.383 1.00 86.06 292 LEU A CA 1
ATOM 2211 C C . LEU A 1 292 ? -3.715 -27.532 8.847 1.00 86.06 292 LEU A C 1
ATOM 2213 O O . LEU A 1 292 ? -3.693 -28.586 8.210 1.00 86.06 292 LEU A O 1
ATOM 2217 N N . GLU A 1 293 ? -3.028 -27.372 9.980 1.00 83.50 293 GLU A N 1
ATOM 2218 C CA . GLU A 1 293 ? -2.275 -28.454 10.623 1.00 83.50 293 GLU A CA 1
ATOM 2219 C C . GLU A 1 293 ? -3.212 -29.574 11.108 1.00 83.50 293 GLU A C 1
ATOM 2221 O O . GLU A 1 293 ? -2.957 -30.750 10.857 1.00 83.50 293 GLU A O 1
ATOM 2226 N N . ALA A 1 294 ? -4.343 -29.232 11.740 1.00 85.06 294 ALA A N 1
ATOM 2227 C CA . ALA A 1 294 ? -5.312 -30.217 12.232 1.00 85.06 294 ALA A CA 1
ATOM 2228 C C . ALA A 1 294 ? -6.003 -31.015 11.110 1.00 85.06 294 ALA A C 1
ATOM 2230 O O . ALA A 1 294 ? -6.382 -32.167 11.311 1.00 85.06 294 ALA A O 1
ATOM 2231 N N . THR A 1 295 ? -6.175 -30.411 9.933 1.00 84.25 295 THR A N 1
ATOM 2232 C CA . THR A 1 295 ? -6.778 -31.059 8.755 1.00 84.25 295 THR A CA 1
ATOM 2233 C C . THR A 1 295 ? -5.768 -31.847 7.914 1.00 84.25 295 THR A C 1
ATOM 2235 O O . THR A 1 295 ? -6.167 -32.505 6.955 1.00 84.25 295 THR A O 1
ATOM 2238 N N . GLY A 1 296 ? -4.479 -31.819 8.275 1.00 79.62 296 GLY A N 1
ATOM 2239 C CA . GLY A 1 296 ? -3.409 -32.547 7.587 1.00 79.62 296 GLY A CA 1
ATOM 2240 C C . GLY A 1 296 ? -2.979 -31.939 6.249 1.00 79.62 296 GLY A C 1
ATOM 2241 O O . GLY A 1 296 ? -2.197 -32.559 5.534 1.00 79.62 296 GLY A O 1
ATOM 2242 N N . TYR A 1 297 ? -3.469 -30.743 5.901 1.00 75.00 297 TYR A N 1
ATOM 2243 C CA . TYR A 1 297 ? -3.064 -30.027 4.684 1.00 75.00 297 TYR A CA 1
ATOM 2244 C C . TYR A 1 297 ? -1.676 -29.389 4.809 1.00 75.00 297 TYR A C 1
ATOM 2246 O O . TYR A 1 297 ? -1.026 -29.155 3.792 1.00 75.00 297 TYR A O 1
ATOM 2254 N N . LEU A 1 298 ? -1.215 -29.114 6.036 1.00 71.44 298 LEU A N 1
ATOM 2255 C CA . LEU A 1 298 ? 0.141 -28.642 6.300 1.00 71.44 298 LEU A CA 1
ATOM 2256 C C . LEU A 1 298 ? 0.957 -29.679 7.071 1.00 71.44 298 LEU A C 1
ATOM 2258 O O . LEU A 1 298 ? 0.607 -30.076 8.182 1.00 71.44 298 LEU A O 1
ATOM 2262 N N . SER A 1 299 ? 2.107 -30.031 6.505 1.00 66.06 299 SER A N 1
ATOM 2263 C CA . SER A 1 299 ? 3.220 -30.632 7.238 1.00 66.06 299 SER A CA 1
ATOM 2264 C C . SER A 1 299 ? 3.961 -29.526 7.994 1.00 66.06 299 SER A C 1
ATOM 2266 O O . SER A 1 299 ? 4.224 -28.466 7.420 1.00 66.06 299 SER A O 1
ATOM 2268 N N . THR A 1 300 ? 4.344 -29.779 9.247 1.00 59.06 300 THR A N 1
ATOM 2269 C CA . THR A 1 300 ? 5.028 -28.825 10.148 1.00 59.06 300 THR A CA 1
ATOM 2270 C C . THR A 1 300 ? 6.293 -28.180 9.547 1.00 59.06 300 THR A C 1
ATOM 2272 O O . THR A 1 300 ? 6.640 -27.064 9.925 1.00 59.06 300 THR A O 1
ATOM 2275 N N . ASP A 1 301 ? 6.939 -28.849 8.585 1.00 60.72 301 ASP A N 1
ATOM 2276 C CA . ASP A 1 301 ? 8.175 -28.422 7.897 1.00 60.72 301 ASP A CA 1
ATOM 2277 C C . ASP A 1 301 ? 7.956 -27.833 6.488 1.00 60.72 301 ASP A C 1
ATOM 2279 O O . ASP A 1 301 ? 8.901 -27.658 5.724 1.00 60.72 301 ASP A O 1
ATOM 2283 N N . SER A 1 302 ? 6.713 -27.550 6.093 1.00 64.44 302 SER A N 1
ATOM 2284 C CA . SER A 1 302 ? 6.439 -26.965 4.774 1.00 64.44 302 SER A CA 1
ATOM 2285 C C . SER A 1 302 ? 6.772 -25.468 4.718 1.00 64.44 302 SER A C 1
ATOM 2287 O O . SER A 1 302 ? 6.519 -24.733 5.674 1.00 64.44 302 SER A O 1
ATOM 2289 N N . ASP A 1 303 ? 7.232 -24.987 3.556 1.00 66.94 303 ASP A N 1
ATOM 2290 C CA . ASP A 1 303 ? 7.453 -23.555 3.273 1.00 66.94 303 ASP A CA 1
ATOM 2291 C C . ASP A 1 303 ? 6.212 -22.694 3.577 1.00 66.94 303 ASP A C 1
ATOM 2293 O O . ASP A 1 303 ? 6.309 -21.520 3.937 1.00 66.94 303 ASP A O 1
ATOM 2297 N N . VAL A 1 304 ? 5.024 -23.300 3.508 1.00 71.69 304 VAL A N 1
ATOM 2298 C CA . VAL A 1 304 ? 3.741 -22.662 3.817 1.00 71.69 304 VAL A CA 1
ATOM 2299 C C . VAL A 1 304 ? 3.625 -22.293 5.304 1.00 71.69 304 VAL A C 1
ATOM 2301 O O . VAL A 1 304 ? 3.093 -21.230 5.625 1.00 71.69 304 VAL A O 1
ATOM 2304 N N . ALA A 1 305 ? 4.165 -23.101 6.224 1.00 70.00 305 ALA A N 1
ATOM 2305 C CA . ALA A 1 305 ? 4.197 -22.765 7.653 1.00 70.00 305 ALA A CA 1
ATOM 2306 C C . ALA A 1 305 ? 5.080 -21.534 7.923 1.00 70.00 305 ALA A C 1
ATOM 2308 O O . ALA A 1 305 ? 4.766 -20.712 8.787 1.00 70.00 305 ALA A O 1
ATOM 2309 N N . THR A 1 306 ? 6.161 -21.370 7.157 1.00 73.50 306 THR A N 1
ATOM 2310 C CA . THR A 1 306 ? 7.045 -20.197 7.231 1.00 73.50 306 THR A CA 1
ATOM 2311 C C . THR A 1 306 ? 6.312 -18.920 6.824 1.00 73.50 306 THR A C 1
ATOM 2313 O O . THR A 1 306 ? 6.481 -17.884 7.467 1.00 73.50 306 THR A O 1
ATOM 2316 N N . VAL A 1 307 ? 5.429 -18.984 5.821 1.00 80.88 307 VAL A N 1
ATOM 2317 C CA . VAL A 1 307 ? 4.603 -17.833 5.423 1.00 80.88 307 VAL A CA 1
ATOM 2318 C C . VAL A 1 307 ? 3.713 -17.375 6.581 1.00 80.88 307 VAL A C 1
ATOM 2320 O O . VAL A 1 307 ? 3.694 -16.186 6.887 1.00 80.88 307 VAL A O 1
ATOM 2323 N N . PHE A 1 308 ? 3.040 -18.285 7.294 1.00 80.25 308 PHE A N 1
ATOM 2324 C CA . PHE A 1 308 ? 2.214 -17.912 8.454 1.00 80.25 308 PHE A CA 1
ATOM 2325 C C . PHE A 1 308 ? 3.036 -17.306 9.604 1.00 80.25 308 PHE A C 1
ATOM 2327 O O . PHE A 1 308 ? 2.604 -16.319 10.210 1.00 80.25 308 PHE A O 1
ATOM 2334 N N . ARG A 1 309 ? 4.264 -17.800 9.828 1.00 76.50 309 ARG A N 1
ATOM 2335 C CA . ARG A 1 309 ? 5.225 -17.198 10.772 1.00 76.50 309 ARG A CA 1
ATOM 2336 C C . ARG A 1 309 ? 5.647 -15.780 10.383 1.00 76.50 309 ARG A C 1
ATOM 2338 O O . ARG A 1 309 ? 5.957 -14.985 11.267 1.00 76.50 309 ARG A O 1
ATOM 2345 N N . ILE A 1 310 ? 5.656 -15.432 9.098 1.00 80.06 310 ILE A N 1
ATOM 2346 C CA . ILE A 1 310 ? 5.909 -14.056 8.646 1.00 80.06 310 ILE A CA 1
ATOM 2347 C C . ILE A 1 310 ? 4.635 -13.218 8.790 1.00 80.06 310 ILE A C 1
ATOM 2349 O O . ILE A 1 310 ? 4.672 -12.134 9.368 1.00 80.06 310 ILE A O 1
ATOM 2353 N N . VAL A 1 311 ? 3.489 -13.732 8.332 1.00 84.56 311 VAL A N 1
ATOM 2354 C CA . VAL A 1 311 ? 2.199 -13.021 8.335 1.00 84.56 311 VAL A CA 1
ATOM 2355 C C . VAL A 1 311 ? 1.757 -12.625 9.746 1.00 84.56 311 VAL A C 1
ATOM 2357 O O . VAL A 1 311 ? 1.132 -11.580 9.901 1.00 84.56 311 VAL A O 1
ATOM 2360 N N . ARG A 1 312 ? 2.131 -13.351 10.808 1.00 81.62 312 ARG A N 1
ATOM 2361 C CA . ARG A 1 312 ? 1.842 -12.903 12.185 1.00 81.62 312 ARG A CA 1
ATOM 2362 C C . ARG A 1 312 ? 2.461 -11.540 12.530 1.00 81.62 312 ARG A C 1
ATOM 2364 O O . ARG A 1 312 ? 1.999 -10.930 13.486 1.00 81.62 312 ARG A O 1
ATOM 2371 N N . VAL A 1 313 ? 3.430 -11.005 11.766 1.00 82.94 313 VAL A N 1
ATOM 2372 C CA . VAL A 1 313 ? 3.892 -9.604 11.906 1.00 82.94 313 VAL A CA 1
ATOM 2373 C C . VAL A 1 313 ? 2.733 -8.614 11.790 1.00 82.94 313 VAL A C 1
ATOM 2375 O O . VAL A 1 313 ? 2.748 -7.583 12.453 1.00 82.94 313 VAL A O 1
ATOM 2378 N N . VAL A 1 314 ? 1.684 -8.963 11.038 1.00 84.50 314 VAL A N 1
ATOM 2379 C CA . VAL A 1 314 ? 0.467 -8.164 10.863 1.00 84.50 314 VAL A CA 1
ATOM 2380 C C . VAL A 1 314 ? -0.239 -7.889 12.196 1.00 84.50 314 VAL A C 1
ATOM 2382 O O . VAL A 1 314 ? -0.937 -6.889 12.307 1.00 84.50 314 VAL A O 1
ATOM 2385 N N . ARG A 1 315 ? 0.015 -8.663 13.263 1.00 83.12 315 ARG A N 1
ATOM 2386 C CA . ARG A 1 315 ? -0.478 -8.341 14.615 1.00 83.12 315 ARG A CA 1
ATOM 2387 C C . ARG A 1 315 ? 0.078 -7.038 15.197 1.00 83.12 315 ARG A C 1
ATOM 2389 O O . ARG A 1 315 ? -0.500 -6.515 16.145 1.00 83.12 315 ARG A O 1
ATOM 2396 N N . ILE A 1 316 ? 1.163 -6.485 14.634 1.00 84.69 316 ILE A N 1
ATOM 2397 C CA . ILE A 1 316 ? 1.630 -5.124 14.956 1.00 84.69 316 ILE A CA 1
ATOM 2398 C C . ILE A 1 316 ? 0.548 -4.078 14.665 1.00 84.69 316 ILE A C 1
ATOM 2400 O O . ILE A 1 316 ? 0.431 -3.111 15.416 1.00 84.69 316 ILE A O 1
ATOM 2404 N N . LEU A 1 317 ? -0.261 -4.364 13.633 1.00 83.00 317 LEU A N 1
ATOM 2405 C CA . LEU A 1 317 ? -1.698 -4.114 13.519 1.00 83.00 317 LEU A CA 1
ATOM 2406 C C . LEU A 1 317 ? -2.287 -3.434 14.747 1.00 83.00 317 LEU A C 1
ATOM 2408 O O . LEU A 1 317 ? -2.364 -2.207 14.822 1.00 83.00 317 LEU A O 1
ATOM 2412 N N . SER A 1 318 ? -2.530 -4.287 15.749 1.00 80.38 318 SER A N 1
ATOM 2413 C CA . SER A 1 318 ? -3.246 -4.047 17.005 1.00 80.38 318 SER A CA 1
ATOM 2414 C C . SER A 1 318 ? -2.721 -2.897 17.873 1.00 80.38 318 SER A C 1
ATOM 2416 O O . SER A 1 318 ? -3.284 -2.616 18.938 1.00 80.38 318 SER A O 1
ATOM 2418 N N . LEU A 1 319 ? -1.621 -2.236 17.491 1.00 82.81 319 LEU A N 1
ATOM 2419 C CA . LEU A 1 319 ? -1.211 -0.952 18.061 1.00 82.81 319 LEU A CA 1
ATOM 2420 C C . LEU A 1 319 ? -2.134 0.200 17.639 1.00 82.81 319 LEU A C 1
ATOM 2422 O O . LEU A 1 319 ? -2.126 1.239 18.308 1.00 82.81 319 LEU A O 1
ATOM 2426 N N . GLU A 1 320 ? -2.943 0.042 16.586 1.00 82.88 320 GLU A N 1
ATOM 2427 C CA . GLU A 1 320 ? -3.777 1.116 16.040 1.00 82.88 320 GLU A CA 1
ATOM 2428 C C . GLU A 1 320 ? -4.696 1.755 17.097 1.00 82.88 320 GLU A C 1
ATOM 2430 O O . GLU A 1 320 ? -4.790 2.978 17.190 1.00 82.88 320 GLU A O 1
ATOM 2435 N N . ARG A 1 321 ? -5.279 0.959 18.001 1.00 74.69 321 ARG A N 1
ATOM 2436 C CA . ARG A 1 321 ? -6.128 1.414 19.123 1.00 74.69 321 ARG A CA 1
ATOM 2437 C C . ARG A 1 321 ? -5.428 2.265 20.186 1.00 74.69 321 ARG A C 1
ATOM 2439 O O . ARG A 1 321 ? -6.082 2.902 21.022 1.00 74.69 321 ARG A O 1
ATOM 2446 N N . PHE A 1 322 ? -4.099 2.256 20.221 1.00 76.69 322 PHE A N 1
ATOM 2447 C CA . PHE A 1 322 ? -3.320 3.106 21.123 1.00 76.69 322 PHE A CA 1
ATOM 2448 C C . PHE A 1 322 ? -2.965 4.444 20.487 1.00 76.69 322 PHE A C 1
ATOM 2450 O O . PHE A 1 322 ? -2.677 5.401 21.209 1.00 76.69 322 PHE A O 1
ATOM 2457 N N . VAL A 1 323 ? -3.052 4.527 19.162 1.00 81.81 323 VAL A N 1
ATOM 2458 C CA . VAL A 1 323 ? -2.613 5.665 18.372 1.00 81.81 323 VAL A CA 1
ATOM 2459 C C . VAL A 1 323 ? -3.835 6.368 17.784 1.00 81.81 323 VAL A C 1
ATOM 2461 O O . VAL A 1 323 ? -4.425 5.940 16.797 1.00 81.81 323 VAL A O 1
ATOM 2464 N N . THR A 1 324 ? -4.186 7.522 18.357 1.00 77.12 324 THR A N 1
ATOM 2465 C CA . THR A 1 324 ? -5.323 8.347 17.902 1.00 77.12 324 THR A CA 1
ATOM 2466 C C . THR A 1 324 ? -5.236 8.724 16.417 1.00 77.12 324 THR A C 1
ATOM 2468 O O . THR A 1 324 ? -6.254 8.979 15.786 1.00 77.12 324 THR A O 1
ATOM 2471 N N . ALA A 1 325 ? -4.042 8.732 15.815 1.00 81.25 325 ALA A N 1
ATOM 2472 C CA . ALA A 1 325 ? -3.890 9.011 14.388 1.00 81.25 325 ALA A CA 1
ATOM 2473 C C . ALA A 1 325 ? -4.675 8.028 13.495 1.00 81.25 325 ALA A C 1
ATOM 2475 O O . ALA A 1 325 ? -5.210 8.450 12.472 1.00 81.25 325 ALA A O 1
ATOM 2476 N N . PHE A 1 326 ? -4.830 6.759 13.894 1.00 80.25 326 PHE A N 1
ATOM 2477 C CA . PHE A 1 326 ? -5.594 5.785 13.106 1.00 80.25 326 PHE A CA 1
ATOM 2478 C C . PHE A 1 326 ? -7.100 6.052 13.118 1.00 80.25 326 PHE A C 1
ATOM 2480 O O . PHE A 1 326 ? -7.762 5.802 12.116 1.00 80.25 326 PHE A O 1
ATOM 2487 N N . THR A 1 327 ? -7.659 6.610 14.199 1.00 79.50 327 THR A N 1
ATOM 2488 C CA . THR A 1 327 ? -9.082 6.999 14.213 1.00 79.50 327 THR A CA 1
ATOM 2489 C C . THR A 1 327 ? -9.336 8.204 13.318 1.00 79.50 327 THR A C 1
ATOM 2491 O O . THR A 1 327 ? -10.353 8.261 12.631 1.00 79.50 327 THR A O 1
ATOM 2494 N N . VAL A 1 328 ? -8.391 9.146 13.258 1.00 81.94 328 VAL A N 1
ATOM 2495 C CA . VAL A 1 328 ? -8.436 10.250 12.292 1.00 81.94 328 VAL A CA 1
ATOM 2496 C C . VAL A 1 328 ? -8.339 9.711 10.863 1.00 81.94 328 VAL A C 1
ATOM 2498 O O . VAL A 1 328 ? -9.128 10.121 10.014 1.00 81.94 328 VAL A O 1
ATOM 2501 N N . LEU A 1 329 ? -7.438 8.760 10.607 1.00 83.25 329 LEU A N 1
ATOM 2502 C CA . LEU A 1 329 ? -7.279 8.130 9.297 1.00 83.25 329 LEU A CA 1
ATOM 2503 C C . LEU A 1 329 ? -8.548 7.386 8.845 1.00 83.25 329 LEU A C 1
ATOM 2505 O O . LEU A 1 329 ? -8.999 7.621 7.727 1.00 83.25 329 LEU A O 1
ATOM 2509 N N . ASP A 1 330 ? -9.163 6.561 9.704 1.00 82.25 330 ASP A N 1
ATOM 2510 C CA . ASP A 1 330 ? -10.426 5.856 9.403 1.00 82.25 330 ASP A CA 1
ATOM 2511 C C . ASP A 1 330 ? -11.554 6.848 9.086 1.00 82.25 330 ASP A C 1
ATOM 2513 O O . ASP A 1 330 ? -12.261 6.700 8.089 1.00 82.25 330 ASP A O 1
ATOM 2517 N N . ASN A 1 331 ? -11.674 7.926 9.867 1.00 81.50 331 ASN A N 1
ATOM 2518 C CA . ASN A 1 331 ? -12.663 8.973 9.608 1.00 81.50 331 ASN A CA 1
ATOM 2519 C C . ASN A 1 331 ? -12.454 9.644 8.240 1.00 81.50 331 ASN A C 1
ATOM 2521 O O . ASN A 1 331 ? -13.423 9.872 7.513 1.00 81.50 331 ASN A O 1
ATOM 2525 N N . VAL A 1 332 ? -11.204 9.941 7.869 1.00 84.00 332 VAL A N 1
ATOM 2526 C CA . VAL A 1 332 ? -10.866 10.534 6.564 1.00 84.00 332 VAL A CA 1
ATOM 2527 C C . VAL A 1 332 ? -11.129 9.547 5.425 1.00 84.00 332 VAL A C 1
ATOM 2529 O O . VAL A 1 332 ? -11.695 9.940 4.401 1.00 84.00 332 VAL A O 1
ATOM 2532 N N . PHE A 1 333 ? -10.777 8.272 5.605 1.00 83.06 333 PHE A N 1
ATOM 2533 C CA . PHE A 1 333 ? -11.000 7.214 4.623 1.00 83.06 333 PHE A CA 1
ATOM 2534 C C . PHE A 1 333 ? -12.494 7.003 4.362 1.00 83.06 333 PHE A C 1
ATOM 2536 O O . PHE A 1 333 ? -12.936 7.084 3.219 1.00 83.06 333 PHE A O 1
ATOM 2543 N N . ARG A 1 334 ? -13.304 6.845 5.417 1.00 79.75 334 ARG A N 1
ATOM 2544 C CA . ARG A 1 334 ? -14.768 6.719 5.310 1.00 79.75 334 ARG A CA 1
ATOM 2545 C C . ARG A 1 334 ? -15.412 7.949 4.683 1.00 79.75 334 ARG A C 1
ATOM 2547 O O . ARG A 1 334 ? -16.334 7.815 3.883 1.00 79.75 334 ARG A O 1
ATOM 2554 N N . ALA A 1 335 ? -14.923 9.146 5.011 1.00 79.50 335 ALA A N 1
ATOM 2555 C CA . ALA A 1 335 ? -15.404 10.381 4.395 1.00 79.50 335 ALA A CA 1
ATOM 2556 C C . ALA A 1 335 ? -15.058 10.468 2.898 1.00 79.50 335 ALA A C 1
ATOM 2558 O O . ALA A 1 335 ? -15.802 11.089 2.139 1.00 79.50 335 ALA A O 1
ATOM 2559 N N . SER A 1 336 ? -13.964 9.831 2.475 1.00 79.88 336 SER A N 1
ATOM 2560 C CA . SER A 1 336 ? -13.439 9.899 1.106 1.00 79.88 336 SER A CA 1
ATOM 2561 C C . SER A 1 336 ? -13.679 8.623 0.288 1.00 79.88 336 SER A C 1
ATOM 2563 O O . SER A 1 336 ? -13.224 8.554 -0.848 1.00 79.88 336 SER A O 1
ATOM 2565 N N . GLN A 1 337 ? -14.406 7.628 0.809 1.00 81.19 337 GLN A N 1
ATOM 2566 C CA . GLN A 1 337 ? -14.544 6.305 0.179 1.00 81.19 337 GLN A CA 1
ATOM 2567 C C . GLN A 1 337 ? -15.149 6.354 -1.232 1.00 81.19 337 GLN A C 1
ATOM 2569 O O . GLN A 1 337 ? -14.657 5.684 -2.132 1.00 81.19 337 GLN A O 1
ATOM 2574 N N . GLU A 1 338 ? -16.182 7.180 -1.454 1.00 79.62 338 GLU A N 1
ATOM 2575 C CA . GLU A 1 338 ? -16.827 7.308 -2.771 1.00 79.62 338 GLU A CA 1
ATOM 2576 C C . GLU A 1 338 ? -15.851 7.913 -3.791 1.00 79.62 338 GLU A C 1
ATOM 2578 O O . GLU A 1 338 ? -15.806 7.508 -4.952 1.00 79.62 338 GLU A O 1
ATOM 2583 N N . MET A 1 339 ? -15.037 8.867 -3.335 1.00 79.50 339 MET A N 1
ATOM 2584 C CA . MET A 1 339 ? -14.029 9.542 -4.145 1.00 79.50 339 MET A CA 1
ATOM 2585 C C . MET A 1 339 ? -12.876 8.595 -4.472 1.00 79.50 339 MET A C 1
ATOM 2587 O O . MET A 1 339 ? -12.514 8.476 -5.637 1.00 79.50 339 MET A O 1
ATOM 2591 N N . LEU A 1 340 ? -12.366 7.883 -3.464 1.00 84.75 340 LEU A N 1
ATOM 2592 C CA . LEU A 1 340 ? -11.282 6.918 -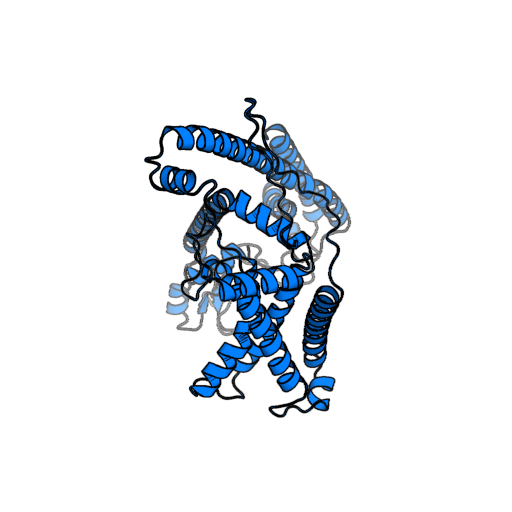3.610 1.00 84.75 340 LEU A CA 1
ATOM 2593 C C . LEU A 1 340 ? -11.685 5.749 -4.514 1.00 84.75 340 LEU A C 1
ATOM 2595 O O . LEU A 1 340 ? -10.892 5.339 -5.355 1.00 84.75 340 LEU A O 1
ATOM 2599 N N . ALA A 1 341 ? -12.917 5.247 -4.391 1.00 84.25 341 ALA A N 1
ATOM 2600 C CA . ALA A 1 341 ? -13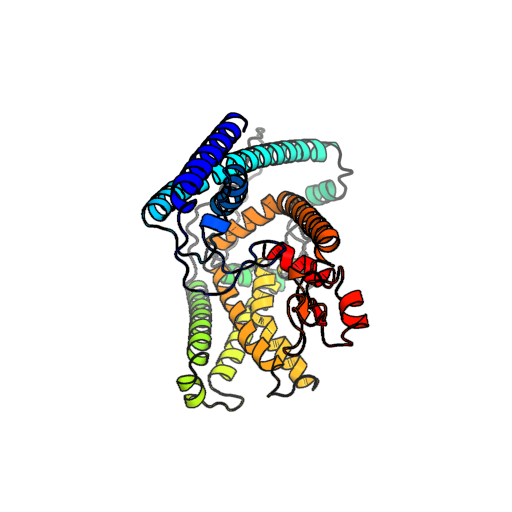.436 4.191 -5.255 1.00 84.25 341 ALA A CA 1
ATOM 2601 C C . ALA A 1 341 ? -13.520 4.646 -6.720 1.00 84.25 341 ALA A C 1
ATOM 2603 O O . ALA A 1 341 ? -13.095 3.918 -7.615 1.00 84.25 341 ALA A O 1
ATOM 2604 N N . ALA A 1 342 ? -14.011 5.864 -6.975 1.00 85.12 342 ALA A N 1
ATOM 2605 C CA . ALA A 1 342 ? -14.087 6.411 -8.328 1.00 85.12 342 ALA A CA 1
ATOM 2606 C C . ALA A 1 342 ? -12.696 6.639 -8.943 1.00 85.12 342 ALA A C 1
ATOM 2608 O O . ALA A 1 342 ? -12.453 6.243 -10.083 1.00 85.12 342 ALA A O 1
ATOM 2609 N N . THR A 1 343 ? -11.766 7.242 -8.194 1.00 86.56 343 THR A N 1
ATOM 2610 C CA . THR A 1 343 ? -10.391 7.456 -8.671 1.00 86.56 343 THR A CA 1
ATOM 2611 C C . THR A 1 343 ? -9.627 6.148 -8.818 1.00 86.56 343 THR A C 1
ATOM 2613 O O . THR A 1 343 ? -8.870 6.002 -9.768 1.00 86.56 343 THR A O 1
ATOM 2616 N N . GLY A 1 344 ? -9.847 5.183 -7.923 1.00 90.69 344 GLY A N 1
ATOM 2617 C CA . GLY A 1 344 ? -9.239 3.856 -7.986 1.00 90.69 344 GLY A CA 1
ATOM 2618 C C . GLY A 1 344 ? -9.721 3.061 -9.196 1.00 90.69 344 GLY A C 1
ATOM 2619 O O . GLY A 1 344 ? -8.907 2.462 -9.889 1.00 90.69 344 GLY A O 1
ATOM 2620 N N . LEU A 1 345 ? -11.018 3.126 -9.521 1.00 92.06 345 LEU A N 1
ATOM 2621 C CA . LEU A 1 345 ? -11.548 2.539 -10.753 1.00 92.06 345 LEU A CA 1
ATOM 2622 C C . LEU A 1 345 ? -10.919 3.187 -11.989 1.00 92.06 345 LEU A C 1
ATOM 2624 O O . LEU A 1 345 ? -10.503 2.484 -12.902 1.00 92.06 345 LEU A O 1
ATOM 2628 N N . MET A 1 346 ? -10.826 4.518 -12.021 1.00 90.69 346 MET A N 1
ATOM 2629 C CA . MET A 1 346 ? -10.196 5.221 -13.139 1.00 90.69 346 MET A CA 1
ATOM 2630 C C . MET A 1 346 ? -8.713 4.852 -13.278 1.00 90.69 346 MET A C 1
ATOM 2632 O O . MET A 1 346 ? -8.265 4.587 -14.389 1.00 90.69 346 MET A O 1
ATOM 2636 N N . ALA A 1 347 ? -7.977 4.766 -12.167 1.00 92.25 347 ALA A N 1
ATOM 2637 C CA . ALA A 1 347 ? -6.589 4.315 -12.153 1.00 92.25 347 ALA A CA 1
ATOM 2638 C C . ALA A 1 347 ? -6.457 2.871 -12.659 1.00 92.25 347 ALA A C 1
ATOM 2640 O O . ALA A 1 347 ? -5.605 2.605 -13.497 1.00 92.25 347 ALA A O 1
ATOM 2641 N N . ALA A 1 348 ? -7.340 1.962 -12.235 1.00 94.00 348 ALA A N 1
ATOM 2642 C CA . ALA A 1 348 ? -7.351 0.581 -12.710 1.00 94.00 348 ALA A CA 1
ATOM 2643 C C . ALA A 1 348 ? -7.657 0.481 -14.214 1.00 94.00 348 ALA A C 1
ATOM 2645 O O . ALA A 1 348 ? -7.016 -0.291 -14.919 1.00 94.00 348 ALA A O 1
ATOM 2646 N N . LEU A 1 349 ? -8.597 1.282 -14.728 1.00 95.06 349 LEU A N 1
ATOM 2647 C CA . LEU A 1 349 ? -8.901 1.329 -16.162 1.00 95.06 349 LEU A CA 1
ATOM 2648 C C . LEU A 1 349 ? -7.722 1.861 -16.981 1.00 95.06 349 LEU A C 1
ATOM 2650 O O . LEU A 1 349 ? -7.428 1.311 -18.038 1.00 95.06 349 LEU A O 1
ATOM 2654 N N . ILE A 1 350 ? -7.048 2.908 -16.497 1.00 94.50 350 ILE A N 1
ATOM 2655 C CA . ILE A 1 350 ? -5.840 3.443 -17.138 1.00 94.50 350 ILE A CA 1
ATOM 2656 C C . ILE A 1 350 ? -4.725 2.400 -17.096 1.00 94.50 350 ILE A C 1
ATOM 2658 O O . ILE A 1 350 ? -4.113 2.148 -18.123 1.00 94.50 350 ILE A O 1
ATOM 2662 N N . TRP A 1 351 ? -4.503 1.751 -15.953 1.00 94.44 351 TRP A N 1
ATOM 2663 C CA . TRP A 1 351 ? -3.479 0.720 -15.798 1.00 94.44 351 TRP A CA 1
ATOM 2664 C C . TRP A 1 351 ? -3.698 -0.455 -16.757 1.00 94.44 351 TRP A C 1
ATOM 2666 O O . TRP A 1 351 ? -2.801 -0.800 -17.522 1.00 94.44 351 TRP A O 1
ATOM 2676 N N . VAL A 1 352 ? -4.912 -1.011 -16.805 1.00 94.81 352 VAL A N 1
ATOM 2677 C CA . VAL A 1 352 ? -5.258 -2.104 -17.729 1.00 94.81 352 VAL A CA 1
ATOM 2678 C C . VAL A 1 352 ? -5.199 -1.646 -19.190 1.00 94.81 352 VAL A C 1
ATOM 2680 O O . VAL A 1 352 ? -4.731 -2.390 -20.052 1.00 94.81 352 VAL A O 1
ATOM 2683 N N . GLY A 1 353 ? -5.649 -0.423 -19.485 1.00 95.31 353 GLY A N 1
ATOM 2684 C CA . GLY A 1 353 ? -5.582 0.160 -20.825 1.00 95.31 353 GLY A CA 1
ATOM 2685 C C . GLY A 1 353 ? -4.142 0.323 -21.315 1.00 95.31 353 GLY A C 1
ATOM 2686 O O . GLY A 1 353 ? -3.814 -0.146 -22.402 1.00 95.31 353 GLY A O 1
ATOM 2687 N N . SER A 1 354 ? -3.273 0.912 -20.493 1.00 93.50 354 SER A N 1
ATOM 2688 C CA . SER A 1 354 ? -1.844 1.063 -20.778 1.00 93.50 354 SER A CA 1
ATOM 2689 C C . SER A 1 354 ? -1.152 -0.288 -20.928 1.00 93.50 354 SER A C 1
ATOM 2691 O O . SER A 1 354 ? -0.421 -0.473 -21.895 1.00 93.50 354 SER A O 1
ATOM 2693 N N . ALA A 1 355 ? -1.452 -1.257 -20.058 1.00 94.31 355 ALA A N 1
ATOM 2694 C CA . ALA A 1 355 ? -0.899 -2.607 -20.158 1.00 94.31 355 ALA A CA 1
ATOM 2695 C C . ALA A 1 355 ? -1.311 -3.305 -21.456 1.00 94.31 355 ALA A C 1
ATOM 2697 O O . ALA A 1 355 ? -0.503 -3.986 -22.076 1.00 94.31 355 ALA A O 1
ATOM 2698 N N . THR A 1 356 ? -2.547 -3.084 -21.913 1.00 94.62 356 THR A N 1
ATOM 2699 C CA . THR A 1 356 ? -3.017 -3.613 -23.201 1.00 94.62 356 THR A CA 1
ATOM 2700 C C . THR A 1 356 ? -2.258 -2.975 -24.363 1.00 94.62 356 THR A C 1
ATOM 2702 O O . THR A 1 356 ? -1.840 -3.676 -25.280 1.00 94.62 356 THR A O 1
ATOM 2705 N N . CYS A 1 357 ? -2.065 -1.654 -24.337 1.00 93.56 357 CYS A N 1
ATOM 2706 C CA . CYS A 1 357 ? -1.301 -0.952 -25.367 1.00 93.56 357 CYS A CA 1
ATOM 2707 C C . CYS A 1 357 ? 0.156 -1.426 -25.410 1.00 93.56 357 CYS A C 1
ATOM 2709 O O . CYS A 1 357 ? 0.649 -1.742 -26.488 1.00 93.56 357 CYS A O 1
ATOM 2711 N N . LEU A 1 358 ? 0.816 -1.518 -24.251 1.00 91.62 358 LEU A N 1
ATOM 2712 C CA . LEU A 1 358 ? 2.189 -2.007 -24.152 1.00 91.62 358 LEU A CA 1
ATOM 2713 C C . LEU A 1 358 ? 2.295 -3.450 -24.635 1.00 91.62 358 LEU A C 1
ATOM 2715 O O . LEU A 1 358 ? 3.135 -3.728 -25.477 1.00 91.62 358 LEU A O 1
ATOM 2719 N N . PHE A 1 359 ? 1.386 -4.339 -24.230 1.00 92.62 359 PHE A N 1
ATOM 2720 C CA . PHE A 1 359 ? 1.354 -5.701 -24.761 1.00 92.62 359 PHE A CA 1
ATOM 2721 C C . PHE A 1 359 ? 1.240 -5.718 -26.292 1.00 92.62 359 PHE A C 1
ATOM 2723 O O . PHE A 1 359 ? 1.978 -6.426 -26.968 1.00 92.62 359 PHE A O 1
ATOM 2730 N N . LEU A 1 360 ? 0.343 -4.917 -26.875 1.00 91.75 360 LEU A N 1
ATOM 2731 C CA . LEU A 1 360 ? 0.157 -4.895 -28.328 1.00 91.75 360 LEU A CA 1
ATOM 2732 C C . LEU A 1 360 ? 1.387 -4.390 -29.093 1.00 91.75 360 LEU A C 1
ATOM 2734 O O . LEU A 1 360 ? 1.613 -4.860 -30.209 1.00 91.75 360 LEU A O 1
ATOM 2738 N N . PHE A 1 361 ? 2.153 -3.458 -28.523 1.00 90.00 361 PHE A N 1
ATOM 2739 C CA . PHE A 1 361 ? 3.346 -2.899 -29.164 1.00 90.00 361 PHE A CA 1
ATOM 2740 C C . PHE A 1 361 ? 4.626 -3.691 -28.870 1.00 90.00 361 PHE A C 1
ATOM 2742 O O . PHE A 1 361 ? 5.474 -3.808 -29.749 1.00 90.00 361 PHE A O 1
ATOM 2749 N N . GLU A 1 362 ? 4.743 -4.285 -27.685 1.00 89.06 362 GLU A N 1
ATOM 2750 C CA . GLU A 1 362 ? 5.986 -4.887 -27.191 1.00 89.06 362 GLU A CA 1
ATOM 2751 C C . GLU A 1 362 ? 6.008 -6.418 -27.273 1.00 89.06 362 GLU A C 1
ATOM 2753 O O . GLU A 1 362 ? 7.083 -7.008 -27.205 1.00 89.06 362 GLU A O 1
ATOM 2758 N N . LYS A 1 363 ? 4.865 -7.093 -27.488 1.00 87.75 363 LYS A N 1
ATOM 2759 C CA . LYS A 1 363 ? 4.801 -8.571 -27.500 1.00 87.75 363 LYS A CA 1
ATOM 2760 C C . LYS A 1 363 ? 5.701 -9.256 -28.530 1.00 87.75 363 LYS A C 1
ATOM 2762 O O . LYS A 1 363 ? 5.924 -10.447 -28.401 1.00 87.75 363 LYS A O 1
ATOM 2767 N N . ASP A 1 364 ? 6.157 -8.564 -29.568 1.00 87.38 364 ASP A N 1
ATOM 2768 C CA . ASP A 1 364 ? 7.064 -9.130 -30.575 1.00 87.38 364 ASP A CA 1
ATOM 2769 C C . ASP A 1 364 ? 8.432 -8.426 -30.581 1.00 87.38 364 ASP A C 1
ATOM 2771 O O . ASP A 1 364 ? 9.294 -8.761 -31.396 1.00 87.38 364 ASP A O 1
ATOM 2775 N N . ASN A 1 365 ? 8.660 -7.476 -29.667 1.00 85.19 365 ASN A N 1
ATOM 2776 C CA . ASN A 1 365 ? 9.876 -6.677 -29.649 1.00 85.19 365 ASN A CA 1
ATOM 2777 C C . ASN A 1 365 ? 11.108 -7.572 -29.375 1.00 85.19 365 ASN A C 1
ATOM 2779 O O . ASN A 1 365 ? 11.155 -8.261 -28.349 1.00 85.19 365 ASN A O 1
ATOM 2783 N N . PRO A 1 366 ? 12.118 -7.568 -30.269 1.00 80.25 366 PRO A N 1
ATOM 2784 C CA . PRO A 1 366 ? 13.355 -8.315 -30.082 1.00 80.25 366 PRO A CA 1
ATOM 2785 C C . PRO A 1 366 ? 14.079 -8.008 -28.768 1.00 80.25 366 PRO A C 1
ATOM 2787 O O . PRO A 1 366 ? 14.668 -8.921 -28.215 1.00 80.25 366 PRO A O 1
ATOM 2790 N N . ASN A 1 367 ? 13.998 -6.790 -28.226 1.00 78.50 367 ASN A N 1
ATOM 2791 C CA . ASN A 1 367 ? 14.727 -6.407 -27.006 1.00 78.50 367 ASN A CA 1
ATOM 2792 C C . ASN A 1 367 ? 14.300 -7.202 -25.765 1.00 78.50 367 ASN A C 1
ATOM 2794 O O . ASN A 1 367 ? 15.099 -7.422 -24.863 1.00 78.50 367 ASN A O 1
ATOM 2798 N N . TRP A 1 368 ? 13.050 -7.668 -25.727 1.00 81.69 368 TRP A N 1
ATOM 2799 C CA . TRP A 1 368 ? 12.533 -8.505 -24.641 1.00 81.69 368 TRP A CA 1
ATOM 2800 C C . TRP A 1 368 ? 12.788 -9.996 -24.875 1.00 81.69 368 TRP A C 1
ATOM 2802 O O . TRP A 1 368 ? 12.280 -10.832 -24.127 1.00 81.69 368 TRP A O 1
ATOM 2812 N N . ARG A 1 369 ? 13.535 -10.357 -25.924 1.00 85.19 369 ARG A N 1
ATOM 2813 C CA . ARG A 1 369 ? 13.845 -11.738 -26.289 1.00 85.19 369 ARG A CA 1
ATOM 2814 C C . ARG A 1 369 ? 15.215 -12.127 -25.764 1.00 85.19 369 ARG A C 1
ATOM 2816 O O . ARG A 1 369 ? 16.211 -11.479 -26.048 1.00 85.19 369 ARG A O 1
ATOM 2823 N N . THR A 1 370 ? 15.272 -13.260 -25.091 1.00 85.19 370 THR A N 1
ATOM 2824 C CA . THR A 1 370 ? 16.515 -13.889 -24.659 1.00 85.19 370 THR A CA 1
ATOM 2825 C C . THR A 1 370 ? 16.669 -15.229 -25.361 1.00 85.19 370 THR A C 1
ATOM 2827 O O . THR A 1 370 ? 15.712 -15.989 -25.549 1.00 85.19 370 THR A O 1
ATOM 2830 N N . CYS A 1 371 ? 17.891 -15.508 -25.796 1.00 86.00 371 CYS A N 1
ATOM 2831 C CA . CYS A 1 371 ? 18.250 -16.746 -26.466 1.00 86.00 371 CYS A CA 1
ATOM 2832 C C . CYS A 1 371 ? 19.392 -17.438 -25.719 1.00 86.00 371 CYS A C 1
ATOM 2834 O O . CYS A 1 371 ? 20.200 -16.768 -25.082 1.00 86.00 371 CYS A O 1
ATOM 2836 N N . ASP A 1 372 ? 19.464 -18.764 -25.818 1.00 87.44 372 ASP A N 1
ATOM 2837 C CA . ASP A 1 372 ? 20.565 -19.546 -25.246 1.00 87.44 372 ASP A CA 1
ATOM 2838 C C . ASP A 1 372 ? 21.919 -19.155 -25.869 1.00 87.44 372 ASP A C 1
ATOM 2840 O O . ASP A 1 372 ? 21.987 -18.785 -27.045 1.00 87.44 372 ASP A O 1
ATOM 2844 N N . ASP A 1 373 ? 23.015 -19.353 -25.125 1.00 80.94 373 ASP A N 1
ATOM 2845 C CA . ASP A 1 373 ? 24.396 -18.967 -25.489 1.00 80.94 373 ASP A CA 1
ATOM 2846 C C . ASP A 1 373 ? 24.889 -19.490 -26.861 1.00 80.94 373 ASP A C 1
ATOM 2848 O O . ASP A 1 373 ? 25.887 -19.021 -27.410 1.00 80.94 373 ASP A O 1
ATOM 2852 N N . GLY A 1 374 ? 24.212 -20.490 -27.437 1.00 79.12 374 GLY A N 1
ATOM 2853 C CA . GLY A 1 374 ? 24.505 -21.032 -28.768 1.00 79.12 374 GLY A CA 1
ATOM 2854 C C . GLY A 1 374 ? 23.957 -20.206 -29.942 1.00 79.12 374 GLY A C 1
ATOM 2855 O O . GLY A 1 374 ? 24.326 -20.471 -31.094 1.00 79.12 374 GLY A O 1
ATOM 2856 N N . VAL A 1 375 ? 23.081 -19.230 -29.681 1.00 82.19 375 VAL A N 1
ATOM 2857 C CA . VAL A 1 375 ? 22.453 -18.364 -30.686 1.00 82.19 375 VAL A CA 1
ATOM 2858 C C . VAL A 1 375 ? 23.127 -16.989 -30.655 1.00 82.19 375 VAL A C 1
ATOM 2860 O O . VAL A 1 375 ? 23.097 -16.319 -29.627 1.00 82.19 375 VAL A O 1
ATOM 2863 N N . PRO A 1 376 ? 23.734 -16.524 -31.762 1.00 80.56 376 PRO A N 1
ATOM 2864 C CA . PRO A 1 376 ? 24.316 -15.187 -31.788 1.00 80.56 376 PRO A CA 1
ATOM 2865 C C . PRO A 1 376 ? 23.216 -14.127 -31.634 1.00 80.56 376 PRO A C 1
ATOM 2867 O O . PRO A 1 376 ? 22.127 -14.293 -32.175 1.00 80.56 376 PRO A O 1
ATOM 2870 N N . ALA A 1 377 ? 23.495 -13.028 -30.932 1.00 77.00 377 ALA A N 1
ATOM 2871 C CA . ALA A 1 377 ? 22.536 -11.935 -30.746 1.00 77.00 377 ALA A CA 1
ATOM 2872 C C . ALA A 1 377 ? 22.105 -11.304 -32.087 1.00 77.00 377 ALA A C 1
ATOM 2874 O O . ALA A 1 377 ? 20.916 -11.155 -32.359 1.00 77.00 377 ALA A O 1
ATOM 2875 N N . VAL A 1 378 ? 23.076 -11.024 -32.957 1.00 75.19 378 VAL A N 1
ATOM 2876 C CA . VAL A 1 378 ? 22.905 -10.414 -34.287 1.00 75.19 378 VAL A CA 1
ATOM 2877 C C . VAL A 1 378 ? 23.578 -11.253 -35.372 1.00 75.19 378 VAL A C 1
ATOM 2879 O O . VAL A 1 378 ? 24.443 -12.090 -35.084 1.00 75.19 378 VAL A O 1
ATOM 2882 N N . ALA A 1 379 ? 23.176 -11.040 -36.628 1.00 77.75 379 ALA A N 1
ATOM 2883 C CA . ALA A 1 379 ? 23.754 -11.731 -37.771 1.00 77.75 379 ALA A CA 1
ATOM 2884 C C . ALA A 1 379 ? 25.286 -11.627 -37.797 1.00 77.75 379 ALA A C 1
ATOM 2886 O O . ALA A 1 379 ? 25.867 -10.545 -37.765 1.00 77.75 379 ALA A O 1
ATOM 2887 N N . ASN A 1 380 ? 25.948 -12.773 -37.944 1.00 72.69 380 ASN A N 1
ATOM 2888 C CA . ASN A 1 380 ? 27.403 -12.845 -38.077 1.00 72.69 380 ASN A CA 1
ATOM 2889 C C . ASN A 1 380 ? 27.831 -13.002 -39.546 1.00 72.69 380 ASN A C 1
ATOM 2891 O O . ASN A 1 380 ? 27.092 -13.544 -40.371 1.00 72.69 380 ASN A O 1
ATOM 2895 N N . HIS A 1 381 ? 29.087 -12.651 -39.862 1.00 59.53 381 HIS A N 1
ATOM 2896 C CA . HIS A 1 381 ? 29.693 -12.745 -41.208 1.00 59.53 381 HIS A CA 1
ATOM 2897 C C . HIS A 1 381 ? 29.579 -14.124 -41.897 1.00 59.53 381 HIS A C 1
ATOM 2899 O O . HIS A 1 381 ? 29.786 -14.230 -43.102 1.00 59.53 381 HIS A O 1
ATOM 2905 N N . LYS A 1 382 ? 29.227 -15.186 -41.160 1.00 66.31 382 LYS A N 1
ATOM 2906 C CA . LYS A 1 382 ? 28.965 -16.538 -41.684 1.00 66.31 382 LYS A CA 1
ATOM 2907 C C . LYS A 1 382 ? 27.520 -16.753 -42.187 1.00 66.31 382 LYS A C 1
ATOM 2909 O O . LYS A 1 382 ? 27.118 -17.904 -42.326 1.00 66.31 382 LYS A O 1
ATOM 2914 N N . HIS A 1 383 ? 26.739 -15.691 -42.414 1.00 68.12 383 HIS A N 1
ATOM 2915 C CA . HIS A 1 383 ? 25.327 -15.740 -42.844 1.00 68.12 383 HIS A CA 1
ATOM 2916 C C . HIS A 1 383 ? 24.384 -16.515 -41.903 1.00 68.12 383 HIS A C 1
ATOM 2918 O O . HIS A 1 383 ? 23.365 -17.050 -42.335 1.00 68.12 383 HIS A O 1
ATOM 2924 N N . LYS A 1 384 ? 24.702 -16.582 -40.606 1.00 75.12 384 LYS A N 1
ATOM 2925 C CA . LYS A 1 384 ? 23.752 -17.064 -39.593 1.00 75.12 384 LYS A CA 1
ATOM 2926 C C . LYS A 1 384 ? 22.983 -15.864 -39.056 1.00 75.12 384 LYS A C 1
ATOM 2928 O O . LYS A 1 384 ? 23.638 -14.948 -38.564 1.00 75.12 384 LYS A O 1
ATOM 2933 N N . LEU A 1 385 ? 21.653 -15.888 -39.169 1.00 82.69 385 LEU A N 1
ATOM 2934 C CA . LEU A 1 385 ? 20.785 -14.901 -38.525 1.00 82.69 385 LEU A CA 1
ATOM 2935 C C . LEU A 1 385 ? 20.910 -15.027 -37.005 1.00 82.69 385 LEU A C 1
ATOM 2937 O O . LEU A 1 385 ? 21.036 -16.137 -36.486 1.00 82.69 385 LEU A O 1
ATOM 2941 N N . GLY A 1 386 ? 20.909 -13.895 -36.318 1.00 83.06 386 GLY A N 1
ATOM 2942 C CA . GLY A 1 386 ? 20.906 -13.805 -34.870 1.00 83.06 386 GLY A CA 1
ATOM 2943 C C . GLY A 1 386 ? 19.505 -13.762 -34.267 1.00 83.06 386 GLY A C 1
ATOM 2944 O O . GLY A 1 386 ? 18.502 -13.606 -34.962 1.00 83.06 386 GLY A O 1
ATOM 2945 N N . CYS A 1 387 ? 19.455 -13.896 -32.945 1.00 81.38 387 CYS A N 1
ATOM 2946 C CA . CYS A 1 387 ? 18.251 -13.867 -32.119 1.00 81.38 387 CYS A CA 1
ATOM 2947 C C . CYS A 1 387 ? 17.377 -12.63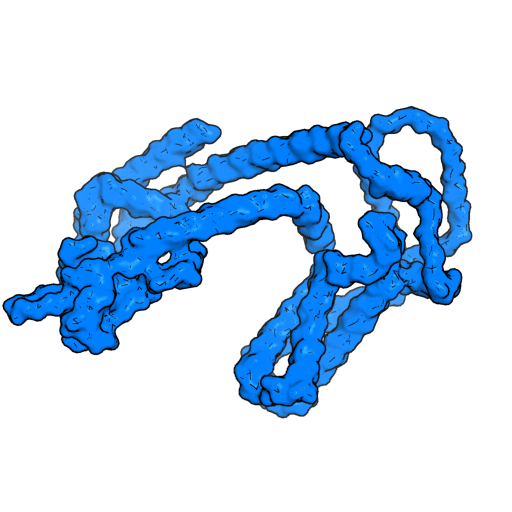1 -32.390 1.00 81.38 387 CYS A C 1
ATOM 2949 O O . CYS A 1 387 ? 16.149 -12.749 -32.452 1.00 81.38 387 CYS A O 1
ATOM 2951 N N . TYR A 1 388 ? 18.000 -11.466 -32.588 1.00 81.50 388 TYR A N 1
ATOM 2952 C CA . TYR A 1 388 ? 17.321 -10.179 -32.749 1.00 81.50 388 TYR A CA 1
ATOM 2953 C C . TYR A 1 388 ? 16.940 -9.836 -34.194 1.00 81.50 388 TYR A C 1
ATOM 2955 O O . TYR A 1 388 ? 16.157 -8.915 -34.408 1.00 81.50 388 TYR A O 1
ATOM 2963 N N . ASP A 1 389 ? 17.411 -10.598 -35.186 1.00 83.44 389 ASP A N 1
ATOM 2964 C CA . ASP A 1 389 ? 17.099 -10.337 -36.601 1.00 83.44 389 ASP A CA 1
ATOM 2965 C C . ASP A 1 389 ? 15.670 -10.762 -36.988 1.00 83.44 389 ASP A C 1
ATOM 2967 O O . ASP A 1 389 ? 15.172 -10.411 -38.058 1.00 83.44 389 ASP A O 1
ATOM 2971 N N . PHE A 1 390 ? 15.002 -11.542 -36.133 1.00 84.44 390 PHE A N 1
ATOM 2972 C CA . PHE A 1 390 ? 13.645 -12.032 -36.364 1.00 84.44 390 PHE A CA 1
ATOM 2973 C C . PHE A 1 390 ? 12.590 -11.086 -35.789 1.00 84.44 390 PHE A C 1
ATOM 2975 O O . PHE A 1 390 ? 12.708 -10.623 -34.650 1.00 84.44 390 PHE A O 1
ATOM 2982 N N . ALA A 1 391 ? 11.494 -10.897 -36.527 1.00 84.19 391 ALA A N 1
ATOM 2983 C CA . ALA A 1 391 ? 10.423 -9.983 -36.142 1.00 84.19 391 ALA A CA 1
ATOM 2984 C C . ALA A 1 391 ? 9.610 -10.465 -34.931 1.00 84.19 391 ALA A C 1
ATOM 2986 O O . ALA A 1 391 ? 8.983 -9.650 -34.276 1.00 84.19 391 ALA A O 1
ATOM 2987 N N . SER A 1 392 ? 9.608 -11.767 -34.622 1.00 87.38 392 SER A N 1
ATOM 2988 C CA . SER A 1 392 ? 8.912 -12.324 -33.451 1.00 87.38 392 SER A CA 1
ATOM 2989 C C . SER A 1 392 ? 9.670 -13.501 -32.838 1.00 87.38 392 SER A C 1
ATOM 2991 O O . SER A 1 392 ? 10.419 -14.211 -33.517 1.00 87.38 392 SER A O 1
ATOM 2993 N N . THR A 1 393 ? 9.435 -13.761 -31.549 1.00 86.56 393 THR A N 1
ATOM 2994 C CA . THR A 1 393 ? 10.041 -14.894 -30.825 1.00 86.56 393 THR A CA 1
ATOM 2995 C C . THR A 1 393 ? 9.602 -16.235 -31.421 1.00 86.56 393 THR A C 1
ATOM 2997 O O . THR A 1 393 ? 10.382 -17.185 -31.476 1.00 86.56 393 THR A O 1
ATOM 3000 N N . ALA A 1 394 ? 8.375 -16.309 -31.946 1.00 87.06 394 ALA A N 1
ATOM 3001 C CA . ALA A 1 394 ? 7.872 -17.487 -32.646 1.00 87.06 394 ALA A CA 1
ATOM 3002 C C . ALA A 1 394 ? 8.616 -17.748 -33.965 1.00 87.06 394 ALA A C 1
ATOM 3004 O O . ALA A 1 394 ? 8.881 -18.900 -34.302 1.00 87.06 394 ALA A O 1
ATOM 3005 N N . GLU A 1 395 ? 8.960 -16.698 -34.713 1.00 88.31 395 GLU A N 1
ATOM 3006 C CA . GLU A 1 395 ? 9.729 -16.817 -35.952 1.00 88.31 395 GLU A CA 1
ATOM 3007 C C . GLU A 1 395 ? 11.182 -17.218 -35.677 1.00 88.31 395 GLU A C 1
ATOM 3009 O O . GLU A 1 395 ? 11.686 -18.137 -36.322 1.00 88.31 395 GLU A O 1
ATOM 3014 N N . CYS A 1 396 ? 11.802 -16.632 -34.648 1.00 87.25 396 CYS A N 1
ATOM 3015 C CA . CYS A 1 396 ? 13.127 -17.037 -34.182 1.00 87.25 396 CYS A CA 1
ATOM 3016 C C . CYS A 1 396 ? 13.148 -18.526 -33.796 1.00 87.25 396 CYS A C 1
ATOM 3018 O O . CYS A 1 396 ? 13.972 -19.291 -34.293 1.00 87.25 396 CYS A O 1
ATOM 3020 N N . ASN A 1 397 ? 12.153 -18.981 -33.025 1.00 89.75 397 ASN A N 1
ATOM 3021 C CA . ASN A 1 397 ? 12.011 -20.386 -32.637 1.00 89.75 397 ASN A CA 1
ATOM 3022 C C . ASN A 1 397 ? 11.708 -21.343 -33.803 1.00 89.75 397 ASN A C 1
ATOM 3024 O O . ASN A 1 397 ? 11.886 -22.549 -33.658 1.00 89.75 397 ASN A O 1
ATOM 3028 N N . ARG A 1 398 ? 11.261 -20.867 -34.973 1.00 90.44 398 ARG A N 1
ATOM 3029 C CA . ARG A 1 398 ? 11.169 -21.738 -36.162 1.00 90.44 398 ARG A CA 1
ATOM 3030 C C . ARG A 1 398 ? 12.545 -22.070 -36.726 1.00 90.44 398 ARG A C 1
ATOM 3032 O O . ARG A 1 398 ? 12.718 -23.149 -37.285 1.00 90.44 398 ARG A O 1
ATOM 3039 N N . TYR A 1 399 ? 13.496 -21.149 -36.599 1.00 89.12 399 TYR A N 1
ATOM 3040 C CA . TYR A 1 399 ? 14.872 -21.330 -37.051 1.00 89.12 399 TYR A CA 1
ATOM 3041 C C . TYR A 1 399 ? 15.750 -21.976 -35.963 1.00 89.12 399 TYR A C 1
ATOM 3043 O O . TYR A 1 399 ? 16.566 -22.849 -36.256 1.00 89.12 399 TYR A O 1
ATOM 3051 N N . TYR A 1 400 ? 15.526 -21.598 -34.703 1.00 88.25 400 TYR A N 1
ATOM 3052 C CA . TYR A 1 400 ? 16.212 -22.073 -33.503 1.00 88.25 400 TYR A CA 1
ATOM 3053 C C . TYR A 1 400 ? 15.216 -22.706 -32.514 1.00 88.25 400 TYR A C 1
ATOM 3055 O O . TYR A 1 400 ? 14.805 -22.065 -31.549 1.00 88.25 400 TYR A O 1
ATOM 3063 N N . PRO A 1 401 ? 14.786 -23.959 -32.742 1.00 89.44 401 PRO A N 1
ATOM 3064 C CA . PRO A 1 401 ? 13.679 -24.564 -32.005 1.00 89.44 401 PRO A CA 1
ATOM 3065 C C . PRO A 1 401 ? 13.942 -24.671 -30.504 1.00 89.44 401 PRO A C 1
ATOM 3067 O O . PRO A 1 401 ? 14.785 -25.451 -30.070 1.00 89.44 401 PRO A O 1
ATOM 3070 N N . GLY A 1 402 ? 13.164 -23.913 -29.726 1.00 87.19 402 GLY A N 1
ATOM 3071 C CA . GLY A 1 402 ? 13.147 -23.968 -28.263 1.00 87.19 402 GLY A CA 1
ATOM 3072 C C . GLY A 1 402 ? 14.321 -23.270 -27.582 1.00 87.19 402 GLY A C 1
ATOM 3073 O O . GLY A 1 402 ? 14.454 -23.405 -26.373 1.00 87.19 402 GLY A O 1
ATOM 3074 N N . MET A 1 403 ? 15.151 -22.542 -28.332 1.00 87.56 403 MET A N 1
ATOM 3075 C CA . MET A 1 403 ? 16.336 -21.856 -27.798 1.00 87.56 403 MET A CA 1
ATOM 3076 C C . MET A 1 403 ? 16.089 -20.369 -27.529 1.00 87.56 403 MET A C 1
ATOM 3078 O O . MET A 1 403 ? 17.016 -19.651 -27.168 1.00 87.56 403 MET A O 1
ATOM 3082 N N . CYS A 1 404 ? 14.868 -19.878 -27.762 1.00 87.81 404 CYS A N 1
ATOM 3083 C CA . CYS A 1 404 ? 14.522 -18.466 -27.647 1.00 87.81 404 CYS A CA 1
ATOM 3084 C C . CYS A 1 404 ? 13.239 -18.317 -26.833 1.00 87.81 404 CYS A C 1
ATOM 3086 O O . CYS A 1 404 ? 12.235 -18.974 -27.116 1.00 87.81 404 CYS A O 1
ATOM 3088 N N . HIS A 1 405 ? 13.230 -17.423 -25.857 1.00 89.44 405 HIS A N 1
ATOM 3089 C CA . HIS A 1 405 ? 12.028 -17.081 -25.111 1.00 89.44 405 HIS A CA 1
ATOM 3090 C C . HIS A 1 405 ? 11.928 -15.575 -24.939 1.00 89.44 405 HIS A C 1
ATOM 3092 O O . HIS A 1 405 ? 12.871 -14.825 -25.174 1.00 89.44 405 HIS A O 1
ATOM 3098 N N . GLN A 1 406 ? 10.731 -15.133 -24.598 1.00 86.75 406 GLN A N 1
ATOM 3099 C CA . GLN A 1 406 ? 10.462 -13.739 -24.328 1.00 86.75 406 GLN A CA 1
ATOM 3100 C C . GLN A 1 406 ? 10.359 -13.557 -22.823 1.00 86.75 406 GLN A C 1
ATOM 3102 O O . GLN A 1 406 ? 9.725 -14.369 -22.153 1.00 86.75 406 GLN A O 1
ATOM 3107 N N . VAL A 1 407 ? 11.033 -12.537 -22.311 1.00 85.75 407 VAL A N 1
ATOM 3108 C CA . VAL A 1 407 ? 11.140 -12.247 -20.880 1.00 85.75 407 VAL A CA 1
ATOM 3109 C C . VAL A 1 407 ? 10.034 -11.303 -20.431 1.00 85.75 407 VAL A C 1
ATOM 3111 O O . VAL A 1 407 ? 9.550 -11.452 -19.317 1.00 85.75 407 VAL A O 1
ATOM 3114 N N . GLY A 1 408 ? 9.627 -10.367 -21.295 1.00 86.88 408 GLY A N 1
ATOM 3115 C CA . GLY A 1 408 ? 8.631 -9.350 -20.969 1.00 86.88 408 GLY A CA 1
ATOM 3116 C C . GLY A 1 408 ? 7.520 -9.218 -22.003 1.00 86.88 408 GLY A C 1
ATOM 3117 O O . GLY A 1 408 ? 7.714 -9.470 -23.194 1.00 86.88 408 GLY A O 1
ATOM 3118 N N . PHE A 1 409 ? 6.348 -8.805 -21.528 1.00 89.12 409 PHE A N 1
ATOM 3119 C CA . PHE A 1 409 ? 5.112 -8.685 -22.303 1.00 89.12 409 PHE A CA 1
ATOM 3120 C C . PHE A 1 409 ? 4.689 -10.009 -22.956 1.00 89.12 409 PHE A C 1
ATOM 3122 O O . PHE A 1 409 ? 4.163 -10.029 -24.069 1.00 89.12 409 PHE A O 1
ATOM 3129 N N . VAL A 1 410 ? 4.926 -11.129 -22.263 1.00 89.88 410 VAL A N 1
ATOM 3130 C CA . VAL A 1 410 ? 4.623 -12.481 -22.772 1.00 89.88 410 VAL A CA 1
ATOM 3131 C C . VAL A 1 410 ? 3.117 -12.730 -22.797 1.00 89.88 410 VAL A C 1
ATOM 3133 O O . VAL A 1 410 ? 2.571 -13.293 -23.748 1.00 89.88 410 VAL A O 1
ATOM 3136 N N . ASP A 1 411 ? 2.436 -12.292 -21.743 1.00 91.00 411 ASP A N 1
ATOM 3137 C CA . ASP A 1 411 ? 0.996 -12.390 -21.581 1.00 91.00 411 ASP A CA 1
ATOM 3138 C C . ASP A 1 411 ? 0.430 -11.150 -20.870 1.00 91.00 411 ASP A C 1
ATOM 3140 O O . ASP A 1 411 ? 1.138 -10.189 -20.553 1.00 91.00 411 ASP A O 1
ATOM 3144 N N . MET A 1 412 ? -0.890 -11.130 -20.672 1.00 91.38 412 MET A N 1
ATOM 3145 C CA . MET A 1 412 ? -1.563 -9.985 -20.062 1.00 91.38 412 MET A CA 1
ATOM 3146 C C . MET A 1 412 ? -1.192 -9.787 -18.576 1.00 91.38 412 MET A C 1
ATOM 3148 O O . MET A 1 412 ? -0.949 -8.641 -18.197 1.00 91.38 412 MET A O 1
ATOM 3152 N N . PRO A 1 413 ? -1.127 -10.829 -17.717 1.00 93.00 413 PRO A N 1
ATOM 3153 C CA . PRO A 1 413 ? -0.595 -10.693 -16.357 1.00 93.00 413 PRO A CA 1
ATOM 3154 C C . PRO A 1 413 ? 0.825 -10.121 -16.292 1.00 93.00 413 PRO A C 1
ATOM 3156 O O . PRO A 1 413 ? 1.075 -9.217 -15.497 1.00 93.00 413 PRO A O 1
ATOM 3159 N N . ASP A 1 414 ? 1.724 -10.605 -17.144 1.00 92.00 414 ASP A N 1
ATOM 3160 C CA . ASP A 1 414 ? 3.099 -10.124 -17.239 1.00 92.00 414 ASP A CA 1
ATOM 3161 C C . ASP A 1 414 ? 3.142 -8.652 -17.681 1.00 92.00 414 ASP A C 1
ATOM 3163 O O . ASP A 1 414 ? 3.774 -7.804 -17.054 1.00 92.00 414 ASP A O 1
ATOM 3167 N N . SER A 1 415 ? 2.333 -8.293 -18.679 1.00 92.69 415 SER A N 1
ATOM 3168 C CA . SER A 1 415 ? 2.198 -6.904 -19.136 1.00 92.69 415 SER A CA 1
ATOM 3169 C C . SER A 1 415 ? 1.650 -5.975 -18.048 1.00 92.69 415 SER A C 1
ATOM 3171 O O . SER A 1 415 ? 2.103 -4.837 -17.920 1.00 92.69 415 SER A O 1
ATOM 3173 N N . LEU A 1 416 ? 0.695 -6.439 -17.234 1.00 92.75 416 LEU A N 1
ATOM 3174 C CA . LEU A 1 416 ? 0.178 -5.685 -16.086 1.00 92.75 416 LEU A CA 1
ATOM 3175 C C . LEU A 1 416 ? 1.262 -5.449 -15.030 1.00 92.75 416 LEU A C 1
ATOM 3177 O O . LEU A 1 416 ? 1.316 -4.355 -14.466 1.00 92.75 416 LEU A O 1
ATOM 3181 N N . TYR A 1 417 ? 2.116 -6.446 -14.785 1.00 91.62 417 TYR A N 1
ATOM 3182 C CA . TYR A 1 417 ? 3.259 -6.323 -13.885 1.00 91.62 417 TYR A CA 1
ATOM 3183 C C . TYR A 1 417 ? 4.244 -5.264 -14.386 1.00 91.62 417 TYR A C 1
ATOM 3185 O O . TYR A 1 417 ? 4.497 -4.299 -13.667 1.00 91.62 417 TYR A O 1
ATOM 3193 N N . TYR A 1 418 ? 4.714 -5.365 -15.633 1.00 87.00 418 TYR A N 1
ATOM 3194 C CA . TYR A 1 418 ? 5.646 -4.384 -16.197 1.00 87.00 418 TYR A CA 1
ATOM 3195 C C . TYR A 1 418 ? 5.059 -2.969 -16.224 1.00 87.00 418 TYR A C 1
ATOM 3197 O O . TYR A 1 418 ? 5.734 -2.021 -15.845 1.00 87.00 418 TYR A O 1
ATOM 3205 N N . THR A 1 419 ? 3.773 -2.819 -16.551 1.00 89.56 419 THR A N 1
ATOM 3206 C CA . THR A 1 419 ? 3.085 -1.510 -16.529 1.00 89.56 419 THR A CA 1
ATOM 3207 C C . THR A 1 419 ? 2.904 -0.938 -15.118 1.00 89.56 419 THR A C 1
ATOM 3209 O O . THR A 1 419 ? 2.578 0.231 -14.974 1.00 89.56 419 THR A O 1
ATOM 3212 N N . ALA A 1 420 ? 3.003 -1.757 -14.067 1.00 85.88 420 ALA A N 1
ATOM 3213 C CA . ALA A 1 420 ? 2.967 -1.272 -12.686 1.00 85.88 420 ALA A CA 1
ATOM 3214 C C . ALA A 1 420 ? 4.360 -0.907 -12.150 1.00 85.88 420 ALA A C 1
ATOM 3216 O O . ALA A 1 420 ? 4.455 -0.153 -11.182 1.00 85.88 420 ALA A O 1
ATOM 3217 N N . VAL A 1 421 ? 5.412 -1.502 -12.721 1.00 80.75 421 VAL A N 1
ATOM 3218 C CA . VAL A 1 421 ? 6.811 -1.247 -12.357 1.00 80.75 421 VAL A CA 1
ATOM 3219 C C . VAL A 1 421 ? 7.338 0.010 -13.050 1.00 80.75 421 VAL A C 1
ATOM 3221 O O . VAL A 1 421 ? 8.022 0.797 -12.398 1.00 80.75 421 VAL A O 1
ATOM 3224 N N . PHE A 1 422 ? 7.018 0.179 -14.336 1.00 69.75 422 PHE A N 1
ATOM 3225 C CA . PHE A 1 422 ? 7.251 1.404 -15.108 1.00 69.75 422 PHE A CA 1
ATOM 3226 C C . PHE A 1 422 ? 6.216 2.476 -14.763 1.00 69.75 422 PHE A C 1
ATOM 3228 O O . PHE A 1 422 ? 6.599 3.667 -14.707 1.00 69.75 422 PHE A O 1
#

pLDDT: mean 76.14, std 16.43, range [22.53, 95.31]

Organism: Chrysotila carterae (NCBI:txid13221)